Protein AF-A0A938MET4-F1 (afdb_monomer_lite)

Radius of gyration: 30.59 Å; chains: 1; bounding box: 64×36×133 Å

Sequence (398 aa):
MRSSPSGIALRMLLTLLAGLVPRPAQSAEPSSALPGYFLVADDDCGYDPEQPHLAVGNNYTFSEAMVNGDPAARTCAWDPKVVVMQYGGLSPTAAYKLEIVYVTERNSQRVQRLEASGQQVHGDLSLPAGEPKTFLFDLPKAGYADGKLELRFIHVGGANAVVSVVKVWSTDTAKLTTPVRGRGLAWPATDPVEADWARQDALRSKPTFEWKNPKQDLEESVLPCLDELLDRGGRMLADFAPLGGDQTALAKSAAELSEIRKHREGLLTQPPDAQAWLKLYVNAHWAVRRLAFLNPLLAHNGILFVRRHHSSYMHQCARRLGPSNPPGGDLCILSADGTVRSLTAGRLPPGVFGRPDLSFDGQRLVFGYALARQDAKPFSEKTALEDTGYCYNFQVWE

pLDDT: mean 80.27, std 19.65, range [28.45, 98.5]

Secondary structure (DSSP, 8-state):
--------------------PPPPPPPPPP----TT-EEEEEEETTSGGG-TTEEE-EEEE--TTTS-SSSGGGEEEEESSEEEEEEE---TTS-EEEEEEE-B-TT---EEEEEETTEEEEEEEEPPBSS-EEEEEEPPGGGSTTSEEEEEEEEEESS-EEESEEEEEESS-PPPB--S-SSS--S--SSHHHHHHHHHHHHHT-S----SSHHHHIIIIIHHHHHHHHHHHHHHHHHHTTTT--HHHHHHHHHHHHHHHHHHHHHHTS---HHHHHHHHHHHHHHHHHHHTT-TTTTTT-EEEEEEPPPSS-SHHHHHH-TTSPS-EEEEEE-TTS-EEESSTTTS-SEEEEEEEE-TTSS-EEEEEEEPPTT-PPP-TTTTTTSS-----EEEE-

Foldseek 3Di:
DDDDDDDDDDDDDDDDDPDPDPDDFDFFDDDDPDPLKDFQAKAQAQDCVRHVFWQDFHKDFDDCQFAPDDRSQGIKTWDQWKTKGKWFQADLPKWKKKKFKFEGGAPFQWWWFKDKQNHGFGDTDGTHTRYIDIGMTTDPSVSQNVRMIMIITGTDDTGTGITRMIIMMISDHHHIDHPPDGQDDLDPQPDPVSVVVSVVCSVVVALDLPDPPLVCSCVPGQVVLLVVLLVLLVVLLVVQVVVPFDPVQSVVLVVQSVVLVVLVVVCVVDDRDSVSSSVSSVSSVVSSVSSVCSRPVQPPQADWDKDFADFPDPDPCCRQQWLRGDFDMFTWGQHPVRDIDGPCVVPDATWDKADWDAPPVRPKIKTWTDHHDPDRDDDDPVCSPPPRPDRGDIDIGD

Structure (mmCIF, N/CA/C/O backbone):
data_AF-A0A938MET4-F1
#
_entry.id   AF-A0A938MET4-F1
#
loop_
_atom_site.group_PDB
_atom_site.id
_atom_site.type_symbol
_atom_site.label_atom_id
_atom_site.label_alt_id
_atom_site.label_comp_id
_atom_site.label_asym_id
_atom_site.label_entity_id
_atom_site.label_seq_id
_atom_site.pdbx_PDB_ins_code
_atom_site.Cartn_x
_atom_site.Cartn_y
_atom_site.Cartn_z
_atom_site.occupancy
_atom_site.B_iso_or_equiv
_atom_site.auth_seq_id
_atom_site.auth_comp_id
_atom_site.auth_asym_id
_atom_site.auth_atom_id
_atom_site.pdbx_PDB_model_num
ATOM 1 N N . MET A 1 1 ? 13.336 -0.407 96.105 1.00 36.12 1 MET A N 1
ATOM 2 C CA . MET A 1 1 ? 12.120 -1.213 95.855 1.00 36.12 1 MET A CA 1
ATOM 3 C C . MET A 1 1 ? 11.329 -0.542 94.743 1.00 36.12 1 MET A C 1
ATOM 5 O O . MET A 1 1 ? 10.981 0.600 94.974 1.00 36.12 1 MET A O 1
ATOM 9 N N . ARG A 1 2 ? 11.086 -1.261 93.623 1.00 34.19 2 ARG A N 1
ATOM 10 C CA . ARG A 1 2 ? 10.029 -1.092 92.580 1.00 34.19 2 ARG A CA 1
ATOM 11 C C . ARG A 1 2 ? 9.880 0.317 91.945 1.00 34.19 2 ARG A C 1
ATOM 13 O O . ARG A 1 2 ? 9.875 1.302 92.650 1.00 34.19 2 ARG A O 1
ATOM 20 N N . SER A 1 3 ? 9.692 0.553 90.649 1.00 33.78 3 SER A N 1
ATOM 21 C CA . SER A 1 3 ? 9.495 -0.236 89.425 1.00 33.78 3 SER A CA 1
ATOM 22 C C . SER A 1 3 ? 9.459 0.768 88.247 1.00 33.78 3 SER A C 1
ATOM 24 O O . SER A 1 3 ? 8.991 1.888 88.416 1.00 33.78 3 SER A O 1
ATOM 26 N N . SER A 1 4 ? 9.968 0.344 87.088 1.00 35.44 4 SER A N 1
ATOM 27 C CA . SER A 1 4 ? 10.029 0.998 85.755 1.00 35.44 4 SER A CA 1
ATOM 28 C C . SER A 1 4 ? 8.637 1.178 85.078 1.00 35.44 4 SER A C 1
ATOM 30 O O . SER A 1 4 ? 7.664 0.792 85.730 1.00 35.44 4 SER A O 1
ATOM 32 N N . PRO A 1 5 ? 8.474 1.570 83.776 1.00 56.44 5 PRO A N 1
ATOM 33 C CA . PRO A 1 5 ? 9.409 2.115 82.754 1.00 56.44 5 PRO A CA 1
ATOM 34 C C . PRO A 1 5 ? 8.790 3.205 81.807 1.00 56.44 5 PRO A C 1
ATOM 36 O O . PRO A 1 5 ? 7.675 3.670 82.020 1.00 56.44 5 PRO A O 1
ATOM 39 N N . SER A 1 6 ? 9.498 3.476 80.689 1.00 33.66 6 SER A N 1
ATOM 40 C CA . SER A 1 6 ? 9.094 4.008 79.356 1.00 33.66 6 SER A CA 1
ATOM 41 C C . SER A 1 6 ? 9.406 5.496 79.106 1.00 33.66 6 SER A C 1
ATOM 43 O O . SER A 1 6 ? 9.041 6.346 79.898 1.00 33.66 6 SER A O 1
ATOM 45 N N . GLY A 1 7 ? 10.121 5.939 78.063 1.00 33.72 7 GLY A N 1
ATOM 46 C CA . GLY A 1 7 ? 10.696 5.291 76.880 1.00 33.72 7 GLY A CA 1
ATOM 47 C C . GLY A 1 7 ? 10.270 6.033 75.609 1.00 33.72 7 GLY A C 1
ATOM 48 O O . GLY A 1 7 ? 9.284 5.625 75.018 1.00 33.72 7 GLY A O 1
ATOM 49 N N . ILE A 1 8 ? 10.991 7.081 75.177 1.00 34.91 8 ILE A N 1
ATOM 50 C CA . ILE A 1 8 ? 10.911 7.653 73.814 1.00 34.91 8 ILE A CA 1
ATOM 51 C C . ILE A 1 8 ? 12.309 8.155 73.416 1.00 34.91 8 ILE A C 1
ATOM 53 O O . ILE A 1 8 ? 12.843 9.078 74.027 1.00 34.91 8 ILE A O 1
ATOM 57 N N . ALA A 1 9 ? 12.906 7.528 72.399 1.00 33.00 9 ALA A N 1
ATOM 58 C CA . ALA A 1 9 ? 14.168 7.935 71.786 1.00 33.00 9 ALA A CA 1
ATOM 59 C C . ALA A 1 9 ? 13.891 8.756 70.516 1.00 33.00 9 ALA A C 1
ATOM 61 O O . ALA A 1 9 ? 13.149 8.326 69.633 1.00 33.00 9 ALA A O 1
ATOM 62 N N . LEU A 1 10 ? 14.507 9.934 70.432 1.00 28.92 10 LEU A N 1
ATOM 63 C CA . LEU A 1 10 ? 14.438 10.868 69.311 1.00 28.92 10 LEU A CA 1
ATOM 64 C C . LEU A 1 10 ? 15.329 10.361 68.159 1.00 28.92 10 LEU A C 1
ATOM 66 O O . LEU A 1 10 ? 16.549 10.305 68.301 1.00 28.92 10 LEU A O 1
ATOM 70 N N . ARG A 1 11 ? 14.739 9.971 67.021 1.00 32.09 11 ARG A N 1
ATOM 71 C CA . ARG A 1 11 ? 15.475 9.628 65.789 1.00 32.09 11 ARG A CA 1
ATOM 72 C C . ARG A 1 11 ? 15.592 10.860 64.888 1.00 32.09 11 ARG A C 1
ATOM 74 O O . ARG A 1 11 ? 14.584 11.368 64.408 1.00 32.09 11 ARG A O 1
ATOM 81 N N . MET A 1 12 ? 16.827 11.304 64.648 1.00 28.58 12 MET A N 1
ATOM 82 C CA . MET A 1 12 ? 17.178 12.250 63.585 1.00 28.58 12 MET A CA 1
ATOM 83 C C . MET A 1 12 ? 16.955 11.613 62.208 1.00 28.58 12 MET A C 1
ATOM 85 O O . MET A 1 12 ? 17.371 10.482 61.956 1.00 28.58 12 MET A O 1
ATOM 89 N N . LEU A 1 13 ? 16.307 12.366 61.322 1.00 28.73 13 LEU A N 1
ATOM 90 C CA . LEU A 1 13 ? 16.073 12.026 59.925 1.00 28.73 13 LEU A CA 1
ATOM 91 C C . LEU A 1 13 ? 17.338 12.377 59.119 1.00 28.73 13 LEU A C 1
ATOM 93 O O . LEU A 1 13 ? 17.640 13.553 58.933 1.00 28.73 13 LEU A O 1
ATOM 97 N N . LEU A 1 14 ? 18.093 11.370 58.668 1.00 28.45 14 LEU A N 1
ATOM 98 C CA . LEU A 1 14 ? 19.160 11.541 57.676 1.00 28.45 14 LEU A CA 1
ATOM 99 C C . LEU A 1 14 ? 18.571 11.275 56.287 1.00 28.45 14 LEU A C 1
ATOM 101 O O . LEU A 1 14 ? 18.230 10.143 55.948 1.00 28.45 14 LEU A O 1
ATOM 105 N N . THR A 1 15 ? 18.440 12.328 55.489 1.00 31.03 15 THR A N 1
ATOM 106 C CA . THR A 1 15 ? 18.025 12.262 54.087 1.00 31.03 15 THR A CA 1
ATOM 107 C C . THR A 1 15 ? 19.183 11.696 53.259 1.00 31.03 15 THR A C 1
ATOM 109 O O . THR A 1 15 ? 20.176 12.384 53.027 1.00 31.03 15 THR A O 1
ATOM 112 N N . LEU A 1 16 ? 19.090 10.434 52.827 1.00 29.23 16 LEU A N 1
ATOM 113 C CA . LEU A 1 16 ? 20.026 9.857 51.859 1.00 29.23 16 LEU A CA 1
ATOM 114 C C . LEU A 1 16 ? 19.697 10.390 50.455 1.00 29.23 16 LEU A C 1
ATOM 116 O O . LEU A 1 16 ? 18.714 9.979 49.840 1.00 29.23 16 LEU A O 1
ATOM 120 N N . LEU A 1 17 ? 20.543 11.284 49.940 1.00 29.98 17 LEU A N 1
ATOM 121 C CA . LEU A 1 17 ? 20.668 11.523 48.503 1.00 29.98 17 LEU A CA 1
ATOM 122 C C . LEU A 1 17 ? 21.252 10.258 47.858 1.00 29.98 17 LEU A C 1
ATOM 124 O O . LEU A 1 17 ? 22.444 9.982 47.981 1.00 29.98 17 LEU A O 1
ATOM 128 N N . ALA A 1 18 ? 20.414 9.485 47.171 1.00 32.12 18 ALA A N 1
ATOM 129 C CA . ALA A 1 18 ? 20.878 8.453 46.256 1.00 32.12 18 ALA A CA 1
ATOM 130 C C . ALA A 1 18 ? 21.473 9.140 45.017 1.00 32.12 18 ALA A C 1
ATOM 132 O O . ALA A 1 18 ? 20.747 9.627 44.152 1.00 32.12 18 ALA A O 1
ATOM 133 N N . GLY A 1 19 ? 22.802 9.225 44.958 1.00 29.17 19 GLY A N 1
ATOM 134 C CA . GLY A 1 19 ? 23.513 9.644 43.756 1.00 29.17 19 GLY A CA 1
ATOM 135 C C . GLY A 1 19 ? 23.252 8.658 42.616 1.00 29.17 19 GLY A C 1
ATOM 136 O O . GLY A 1 19 ? 23.428 7.451 42.787 1.00 29.17 19 GLY A O 1
ATOM 137 N N . LEU A 1 20 ? 22.838 9.173 41.453 1.00 31.72 20 LEU A N 1
ATOM 138 C CA . LEU A 1 20 ? 22.878 8.426 40.199 1.00 31.72 20 LEU A CA 1
ATOM 139 C C . LEU A 1 20 ? 24.333 8.035 39.929 1.00 31.72 20 LEU A C 1
ATOM 141 O O . LEU A 1 20 ? 25.163 8.882 39.605 1.00 31.72 20 LEU A O 1
ATOM 145 N N . VAL A 1 21 ? 24.638 6.747 40.049 1.00 32.28 21 VAL A N 1
ATOM 146 C CA . VAL A 1 21 ? 25.872 6.188 39.501 1.00 32.28 21 VAL A CA 1
ATOM 147 C C . VAL A 1 21 ? 25.680 6.104 37.982 1.00 32.28 21 VAL A C 1
ATOM 149 O O . VAL A 1 21 ? 24.758 5.410 37.543 1.00 32.28 21 VAL A O 1
ATOM 152 N N . PRO A 1 22 ? 26.489 6.794 37.156 1.00 29.69 22 PRO A N 1
ATOM 153 C CA . PRO A 1 22 ? 26.442 6.606 35.714 1.00 29.69 22 PRO A CA 1
ATOM 154 C C . PRO A 1 22 ? 26.809 5.154 35.395 1.00 29.69 22 PRO A C 1
ATOM 156 O O . PRO A 1 22 ? 27.867 4.652 35.776 1.00 29.69 22 PRO A O 1
ATOM 159 N N . ARG A 1 23 ? 25.885 4.457 34.732 1.00 28.69 23 ARG A N 1
ATOM 160 C CA . ARG A 1 23 ? 26.065 3.077 34.280 1.00 28.69 23 ARG A CA 1
ATOM 161 C C . ARG A 1 23 ? 27.119 3.082 33.160 1.00 28.69 23 ARG A C 1
ATOM 163 O O . ARG A 1 23 ? 26.994 3.906 32.254 1.00 28.69 23 ARG A O 1
ATOM 170 N N . PRO A 1 24 ? 28.153 2.224 33.206 1.00 28.67 24 PRO A N 1
ATOM 171 C CA . PRO A 1 24 ? 29.190 2.214 32.179 1.00 28.67 24 PRO A CA 1
ATOM 172 C C . PRO A 1 24 ? 28.580 1.911 30.806 1.00 28.67 24 PRO A C 1
ATOM 174 O O . PRO A 1 24 ? 27.682 1.074 30.695 1.00 28.67 24 PRO A O 1
ATOM 177 N N . ALA A 1 25 ? 29.059 2.616 29.778 1.00 37.44 25 ALA A N 1
ATOM 178 C CA . ALA A 1 25 ? 28.677 2.385 28.391 1.00 37.44 25 ALA A CA 1
ATOM 179 C C . ALA A 1 25 ? 28.982 0.928 28.014 1.00 37.44 25 ALA A C 1
ATOM 181 O O . ALA A 1 25 ? 30.105 0.453 28.189 1.00 37.44 25 ALA A O 1
ATOM 182 N N . GLN A 1 26 ? 27.961 0.213 27.549 1.00 34.97 26 GLN A N 1
ATOM 183 C CA . GLN A 1 26 ? 28.073 -1.176 27.127 1.00 34.97 26 GLN A CA 1
ATOM 184 C C . GLN A 1 26 ? 28.937 -1.238 25.855 1.00 34.97 26 GLN A C 1
ATOM 186 O O . GLN A 1 26 ? 28.705 -0.485 24.910 1.00 34.97 26 GLN A O 1
ATOM 191 N N . SER A 1 27 ? 29.976 -2.076 25.855 1.00 35.31 27 SER A N 1
ATOM 192 C CA . SER A 1 27 ? 30.899 -2.237 24.728 1.00 35.31 27 SER A CA 1
ATOM 193 C C . SER A 1 27 ? 30.252 -3.033 23.594 1.00 35.31 27 SER A C 1
ATOM 195 O O . SER A 1 27 ? 29.677 -4.092 23.836 1.00 35.31 27 SER A O 1
ATOM 197 N N . ALA A 1 28 ? 30.384 -2.540 22.362 1.00 41.00 28 ALA A N 1
ATOM 198 C CA . ALA A 1 28 ? 29.932 -3.222 21.155 1.00 41.00 28 ALA A CA 1
ATOM 199 C C . ALA A 1 28 ? 30.880 -4.370 20.770 1.00 41.00 28 ALA A C 1
ATOM 201 O O . ALA A 1 28 ? 32.071 -4.146 20.554 1.00 41.00 28 ALA A O 1
ATOM 202 N N . GLU A 1 29 ? 30.343 -5.585 20.664 1.00 39.12 29 GLU A N 1
ATOM 203 C CA . GLU A 1 29 ? 31.037 -6.760 20.117 1.00 39.12 29 GLU A CA 1
ATOM 204 C C . GLU A 1 29 ? 30.677 -6.954 18.625 1.00 39.12 29 GLU A C 1
ATOM 206 O O . GLU A 1 29 ? 29.552 -6.632 18.229 1.00 39.12 29 GLU A O 1
ATOM 211 N N . PRO A 1 30 ? 31.591 -7.467 17.777 1.00 36.47 30 PRO A N 1
ATOM 212 C CA . PRO A 1 30 ? 31.323 -7.704 16.360 1.00 36.47 30 PRO A CA 1
ATOM 213 C C . PRO A 1 30 ? 30.353 -8.877 16.122 1.00 36.47 30 PRO A C 1
ATOM 215 O O . PRO A 1 30 ? 30.390 -9.897 16.809 1.00 36.47 30 PRO A O 1
ATOM 218 N N . SER A 1 31 ? 29.500 -8.712 15.103 1.00 43.09 31 SER A N 1
ATOM 219 C CA . SER A 1 31 ? 28.410 -9.613 14.700 1.00 43.09 31 SER A CA 1
ATOM 220 C C . SER A 1 31 ? 28.929 -11.006 14.305 1.00 43.09 31 SER A C 1
ATOM 222 O O . SER A 1 31 ? 29.361 -11.248 13.180 1.00 43.09 31 SER A O 1
ATOM 224 N N . SER A 1 32 ? 28.905 -11.932 15.263 1.00 48.41 32 SER A N 1
ATOM 225 C CA . SER A 1 32 ? 28.829 -13.372 15.013 1.00 48.41 32 SER A CA 1
ATOM 226 C C . SER A 1 32 ? 27.424 -13.828 15.401 1.00 48.41 32 SER A C 1
ATOM 228 O O . SER A 1 32 ? 26.804 -13.218 16.274 1.00 48.41 32 SER A O 1
ATOM 230 N N . ALA A 1 33 ? 26.898 -14.846 14.710 1.00 58.09 33 ALA A N 1
ATOM 231 C CA . ALA A 1 33 ? 25.538 -15.352 14.898 1.00 58.09 33 ALA A CA 1
ATOM 232 C C . ALA A 1 33 ? 25.182 -15.432 16.388 1.00 58.09 33 ALA A C 1
ATOM 234 O O . ALA A 1 33 ? 25.814 -16.189 17.117 1.00 58.09 33 ALA A O 1
ATOM 235 N N . LEU A 1 34 ? 24.204 -14.634 16.828 1.00 77.81 34 LEU A N 1
ATOM 236 C CA . LEU A 1 34 ? 23.807 -14.518 18.230 1.00 77.81 34 LEU A CA 1
ATOM 237 C C . LEU A 1 34 ? 23.139 -15.829 18.674 1.00 77.81 34 LEU A C 1
ATOM 239 O O . LEU A 1 34 ? 21.975 -16.056 18.331 1.00 77.81 34 LEU A O 1
ATOM 243 N N . PRO A 1 35 ? 23.827 -16.724 19.411 1.00 83.62 35 PRO A N 1
ATOM 244 C CA . PRO A 1 35 ? 23.284 -18.047 19.679 1.00 83.62 35 PRO A CA 1
ATOM 245 C C . PRO A 1 35 ? 22.035 -17.932 20.553 1.00 83.62 35 PRO A C 1
ATOM 247 O O . PRO A 1 35 ? 22.053 -17.278 21.595 1.00 83.62 35 PRO A O 1
ATOM 250 N N . GLY A 1 36 ? 20.942 -18.560 20.118 1.00 89.31 36 GLY A N 1
ATOM 251 C CA . GLY A 1 36 ? 19.650 -18.489 20.807 1.00 89.31 36 GLY A CA 1
ATOM 252 C C . GLY A 1 36 ? 18.835 -17.222 20.527 1.00 89.31 36 GLY A C 1
ATOM 253 O O . GLY A 1 36 ? 17.812 -17.031 21.179 1.00 89.31 36 GLY A O 1
ATOM 254 N N . TYR A 1 37 ? 19.256 -16.383 19.575 1.00 92.88 37 TYR A N 1
ATOM 255 C CA . TYR A 1 37 ? 18.485 -15.236 19.102 1.00 92.88 37 TYR A CA 1
ATOM 256 C C . TYR A 1 37 ? 18.105 -15.389 17.625 1.00 92.88 37 TYR A C 1
ATOM 258 O O . TYR A 1 37 ? 18.884 -15.868 16.803 1.00 92.88 37 TYR A O 1
ATOM 266 N N . PHE A 1 38 ? 16.908 -14.924 17.284 1.00 90.62 38 PHE A N 1
ATOM 267 C CA . PHE A 1 38 ? 16.341 -14.918 15.943 1.00 90.62 38 PHE A CA 1
ATOM 268 C C . PHE A 1 38 ? 16.120 -13.480 15.486 1.00 90.62 38 PHE A C 1
ATOM 270 O O . PHE A 1 38 ? 15.706 -12.631 16.275 1.00 90.62 38 PHE A O 1
ATOM 277 N N . LEU A 1 39 ? 16.384 -13.198 14.210 1.00 91.38 39 LEU A N 1
ATOM 278 C CA . LEU A 1 39 ? 16.109 -11.888 13.626 1.00 91.38 39 LEU A CA 1
ATOM 279 C C . LEU A 1 39 ? 14.593 -11.702 13.504 1.00 91.38 39 LEU A C 1
ATOM 281 O O . LEU A 1 39 ? 13.937 -12.409 12.730 1.00 91.38 39 LEU A O 1
ATOM 285 N N . VAL A 1 40 ? 14.034 -10.747 14.244 1.00 91.88 40 VAL A N 1
ATOM 286 C CA . VAL A 1 40 ? 12.584 -10.504 14.322 1.00 91.88 40 VAL A CA 1
ATOM 287 C C . VAL A 1 40 ? 12.134 -9.201 13.659 1.00 91.88 40 VAL A C 1
ATOM 289 O O . VAL A 1 40 ? 10.963 -9.107 13.298 1.00 91.88 40 VAL A O 1
ATOM 292 N N . ALA A 1 41 ? 13.048 -8.255 13.419 1.00 90.69 41 ALA A N 1
ATOM 293 C CA . ALA A 1 41 ? 12.848 -7.080 12.564 1.00 90.69 41 ALA A CA 1
ATOM 294 C C . ALA A 1 41 ? 14.172 -6.660 11.905 1.00 90.69 41 ALA A C 1
ATOM 296 O O . ALA A 1 41 ? 15.234 -6.866 12.496 1.00 90.69 41 ALA A O 1
ATOM 297 N N . ASP A 1 42 ? 14.094 -6.101 10.700 1.00 91.12 42 ASP A N 1
ATOM 298 C CA . ASP A 1 42 ? 15.231 -5.622 9.910 1.00 91.12 42 ASP A CA 1
ATOM 299 C C . ASP A 1 42 ? 14.794 -4.366 9.148 1.00 91.12 42 ASP A C 1
ATOM 301 O O . ASP A 1 42 ? 13.817 -4.423 8.397 1.00 91.12 42 ASP A O 1
ATOM 305 N N . ASP A 1 43 ? 15.472 -3.249 9.397 1.00 89.81 43 ASP A N 1
ATOM 306 C CA . ASP A 1 43 ? 15.217 -1.954 8.774 1.00 89.81 43 ASP A CA 1
ATOM 307 C C . ASP A 1 43 ? 16.504 -1.434 8.113 1.00 89.81 43 ASP A C 1
ATOM 309 O O . ASP A 1 43 ? 17.418 -0.972 8.808 1.00 89.81 43 ASP A O 1
ATOM 313 N N . ASP A 1 44 ? 16.560 -1.474 6.778 1.00 89.50 44 ASP A N 1
ATOM 314 C CA . ASP A 1 44 ? 17.572 -0.797 5.955 1.00 89.50 44 ASP A CA 1
ATOM 315 C C . ASP A 1 44 ? 17.133 0.658 5.733 1.00 89.50 44 ASP A C 1
ATOM 317 O O . ASP A 1 44 ? 16.232 0.985 4.951 1.00 89.50 44 ASP A O 1
ATOM 321 N N . CYS A 1 45 ? 17.716 1.550 6.526 1.00 87.69 45 CYS A N 1
ATOM 322 C CA . CYS A 1 45 ? 17.251 2.918 6.651 1.00 87.69 45 CYS A CA 1
ATOM 323 C C . CYS A 1 45 ? 17.733 3.769 5.471 1.00 87.69 45 CYS A C 1
ATOM 325 O O . CYS A 1 45 ? 18.907 3.775 5.115 1.00 87.69 45 CYS A O 1
ATOM 327 N N . GLY A 1 46 ? 16.837 4.584 4.917 1.00 80.00 46 GLY A N 1
ATOM 328 C CA . GLY A 1 46 ? 17.070 5.403 3.726 1.00 80.00 46 GLY A CA 1
ATOM 329 C C . GLY A 1 46 ? 16.342 4.902 2.475 1.00 80.00 46 GLY A C 1
ATOM 330 O O . GLY A 1 46 ? 16.416 5.565 1.438 1.00 80.00 46 GLY A O 1
ATOM 331 N N . TYR A 1 47 ? 15.597 3.794 2.572 1.00 74.44 47 TYR A N 1
ATOM 332 C CA . TYR A 1 47 ? 14.753 3.267 1.500 1.00 74.44 47 TYR A CA 1
ATOM 333 C C . TYR A 1 47 ? 13.387 2.801 2.033 1.00 74.44 47 TYR A C 1
ATOM 335 O O . TYR A 1 47 ? 13.291 1.760 2.667 1.00 74.44 47 TYR A O 1
ATOM 343 N N . ASP A 1 48 ? 12.314 3.559 1.758 1.00 66.62 48 ASP A N 1
ATOM 344 C CA . ASP A 1 48 ? 10.978 3.363 2.368 1.00 66.62 48 ASP A CA 1
ATOM 345 C C . ASP A 1 48 ? 10.441 1.917 2.386 1.00 66.62 48 ASP A C 1
ATOM 347 O O . ASP A 1 48 ? 9.888 1.521 3.412 1.00 66.62 48 ASP A O 1
ATOM 351 N N . PRO A 1 49 ? 10.589 1.102 1.322 1.00 70.81 49 PRO A N 1
ATOM 352 C CA . PRO A 1 49 ? 10.125 -0.287 1.341 1.00 70.81 49 PRO A CA 1
ATOM 353 C C . PRO A 1 49 ? 10.863 -1.203 2.327 1.00 70.81 49 PRO A C 1
ATOM 355 O O . PRO A 1 49 ? 10.324 -2.249 2.678 1.00 70.81 49 PRO A O 1
ATOM 358 N N . GLU A 1 50 ? 12.068 -0.829 2.761 1.00 75.31 50 GLU A N 1
ATOM 359 C CA . GLU A 1 50 ? 12.944 -1.643 3.613 1.00 75.31 50 GLU A CA 1
ATOM 360 C C . GLU A 1 50 ? 13.143 -1.044 5.016 1.00 75.31 50 GLU A C 1
ATOM 362 O O . GLU A 1 50 ? 13.927 -1.572 5.790 1.00 75.31 50 GLU A O 1
ATOM 367 N N . GLN A 1 51 ? 12.382 -0.008 5.389 1.00 80.81 51 GLN A N 1
ATOM 368 C CA . GLN A 1 51 ? 12.382 0.599 6.735 1.00 80.81 51 GLN A CA 1
ATOM 369 C C . GLN A 1 51 ? 10.965 0.743 7.329 1.00 80.81 51 GLN A C 1
ATOM 371 O O . GLN A 1 51 ? 10.554 1.837 7.738 1.00 80.81 51 GLN A O 1
ATOM 376 N N . PRO A 1 52 ? 10.160 -0.333 7.356 1.00 81.06 52 PRO A N 1
ATOM 377 C CA . PRO A 1 52 ? 8.749 -0.253 7.729 1.00 81.06 52 PRO A CA 1
ATOM 378 C C . PRO A 1 52 ? 8.509 0.364 9.118 1.00 81.06 52 PRO A C 1
ATOM 380 O O . PRO A 1 52 ? 7.430 0.906 9.356 1.00 81.06 52 PRO A O 1
ATOM 383 N N . HIS A 1 53 ? 9.493 0.326 10.023 1.00 89.62 53 HIS A N 1
ATOM 384 C CA . HIS A 1 53 ? 9.364 0.829 11.391 1.00 89.62 53 HIS A CA 1
ATOM 385 C C . HIS A 1 53 ? 9.737 2.311 11.561 1.00 89.62 53 HIS A C 1
ATOM 387 O O . HIS A 1 53 ? 9.645 2.823 12.679 1.00 89.62 53 HIS A O 1
ATOM 393 N N . LEU A 1 54 ? 10.127 3.032 10.500 1.00 88.06 54 LEU A N 1
ATOM 394 C CA . LEU A 1 54 ? 10.477 4.455 10.588 1.00 88.06 54 LEU A CA 1
ATOM 395 C C . LEU A 1 54 ? 9.243 5.341 10.843 1.00 88.06 54 LEU A C 1
ATOM 397 O O . LEU A 1 54 ? 8.422 5.582 9.959 1.00 88.06 54 LEU A O 1
ATOM 401 N N . ALA A 1 55 ? 9.159 5.925 12.039 1.00 81.25 55 ALA A N 1
ATOM 402 C CA . ALA A 1 55 ? 8.119 6.885 12.407 1.00 81.25 55 ALA A CA 1
ATOM 403 C C . ALA A 1 55 ? 8.539 8.330 12.082 1.00 81.25 55 ALA A C 1
ATOM 405 O O . ALA A 1 55 ? 7.842 9.045 11.359 1.00 81.25 55 ALA A O 1
ATOM 406 N N . VAL A 1 56 ? 9.721 8.765 12.535 1.00 82.25 56 VAL A N 1
ATOM 407 C CA . VAL A 1 56 ? 10.250 10.129 12.321 1.00 82.25 56 VAL A CA 1
ATOM 408 C C . VAL A 1 56 ? 11.625 10.049 11.674 1.00 82.25 56 VAL A C 1
ATOM 410 O O . VAL A 1 56 ? 12.496 9.349 12.177 1.00 82.25 56 VAL A O 1
ATOM 413 N N . GLY A 1 57 ? 11.813 10.772 10.572 1.00 85.00 57 GLY A N 1
ATOM 414 C CA . GLY A 1 57 ? 13.045 10.770 9.786 1.00 85.00 57 GLY A CA 1
ATOM 415 C C . GLY A 1 57 ? 12.795 10.960 8.290 1.00 85.00 57 GLY A C 1
ATOM 416 O O . GLY A 1 57 ? 11.669 10.827 7.805 1.00 85.00 57 GLY A O 1
ATOM 417 N N . ASN A 1 58 ? 13.851 11.289 7.563 1.00 84.25 58 ASN A N 1
ATOM 418 C CA . ASN A 1 58 ? 13.875 11.443 6.115 1.00 84.25 58 ASN A CA 1
ATOM 419 C C . ASN A 1 58 ? 14.962 10.546 5.532 1.00 84.25 58 ASN A C 1
ATOM 421 O O . ASN A 1 58 ? 15.942 10.240 6.208 1.00 84.25 58 ASN A O 1
ATOM 425 N N . ASN A 1 59 ? 14.816 10.190 4.262 1.00 88.50 59 ASN A N 1
ATOM 426 C CA . ASN A 1 59 ? 15.794 9.361 3.569 1.00 88.50 59 ASN A CA 1
ATOM 427 C C . ASN A 1 59 ? 16.951 10.206 3.060 1.00 88.50 59 ASN A C 1
ATOM 429 O O . ASN A 1 59 ? 16.761 11.324 2.568 1.00 88.50 59 ASN A O 1
ATOM 433 N N . TYR A 1 60 ? 18.153 9.659 3.160 1.00 90.50 60 TYR A N 1
ATOM 434 C CA . TYR A 1 60 ? 19.337 10.243 2.565 1.00 90.50 60 TYR A CA 1
ATOM 435 C C . TYR A 1 60 ? 20.304 9.156 2.109 1.00 90.50 60 TYR A C 1
ATOM 437 O O . TYR A 1 60 ? 20.340 8.054 2.652 1.00 90.50 60 TYR A O 1
ATOM 445 N N . THR A 1 61 ? 21.104 9.492 1.104 1.00 93.06 61 THR A N 1
ATOM 446 C CA . THR A 1 61 ? 22.200 8.651 0.631 1.00 93.06 61 THR A CA 1
ATOM 447 C C . THR A 1 61 ? 23.461 9.497 0.609 1.00 93.06 61 THR A C 1
ATOM 449 O O . THR A 1 61 ? 23.550 10.475 -0.137 1.00 93.06 61 THR A O 1
ATOM 452 N N . PHE A 1 62 ? 24.450 9.131 1.421 1.00 91.12 62 PHE A N 1
ATOM 453 C CA . PHE A 1 62 ? 25.762 9.768 1.385 1.00 91.12 62 PHE A CA 1
ATOM 454 C C . PHE A 1 62 ? 26.418 9.554 0.019 1.00 91.12 62 PHE A C 1
ATOM 456 O O . PHE A 1 62 ? 26.278 8.494 -0.589 1.00 91.12 62 PHE A O 1
ATOM 463 N N . SER A 1 63 ? 27.169 10.539 -0.477 1.00 94.06 63 SER A N 1
ATOM 464 C CA . SER A 1 63 ? 27.977 10.345 -1.686 1.00 94.06 63 SER A CA 1
ATOM 465 C C . SER A 1 63 ? 29.183 9.441 -1.401 1.00 94.06 63 SER A C 1
ATOM 467 O O . SER A 1 63 ? 29.618 9.308 -0.258 1.00 94.06 63 SER A O 1
ATOM 469 N N . GLU A 1 64 ? 29.773 8.860 -2.443 1.00 91.69 64 GLU A N 1
ATOM 470 C CA . GLU A 1 64 ? 30.979 8.016 -2.328 1.00 91.69 64 GLU A CA 1
ATOM 471 C C . GLU A 1 64 ? 32.184 8.783 -1.758 1.00 91.69 64 GLU A C 1
ATOM 473 O O . GLU A 1 64 ? 33.060 8.218 -1.105 1.00 91.69 64 GLU A O 1
ATOM 478 N N . ALA A 1 65 ? 32.212 10.106 -1.945 1.00 93.19 65 ALA A N 1
ATOM 479 C CA . ALA A 1 65 ? 33.218 10.962 -1.328 1.00 93.19 65 ALA A CA 1
ATOM 480 C C . ALA A 1 65 ? 33.043 11.055 0.202 1.00 93.19 65 ALA A C 1
ATOM 482 O O . ALA A 1 65 ? 34.028 11.198 0.930 1.00 93.19 65 ALA A O 1
ATOM 483 N N . MET A 1 66 ? 31.802 10.963 0.692 1.00 93.19 66 MET A N 1
ATOM 484 C CA . MET A 1 66 ? 31.451 11.117 2.106 1.00 93.19 66 MET A CA 1
ATOM 485 C C . MET A 1 66 ? 31.562 9.817 2.902 1.00 93.19 66 MET A C 1
ATOM 487 O O . MET A 1 66 ? 31.961 9.879 4.062 1.00 93.19 66 MET A O 1
ATOM 491 N N . VAL A 1 67 ? 31.206 8.672 2.313 1.00 94.25 67 VAL A N 1
ATOM 492 C CA . VAL A 1 67 ? 31.176 7.361 2.981 1.00 94.25 67 VAL A CA 1
ATOM 493 C C . VAL A 1 67 ? 31.650 6.268 2.018 1.00 94.25 67 VAL A C 1
ATOM 495 O O . VAL A 1 67 ? 31.252 6.251 0.856 1.00 94.25 67 VAL A O 1
ATOM 498 N N . ASN A 1 68 ? 32.507 5.367 2.505 1.00 88.38 68 ASN A N 1
ATOM 499 C CA . ASN A 1 68 ? 32.966 4.171 1.799 1.00 88.38 68 ASN A CA 1
ATOM 500 C C . ASN A 1 68 ? 31.840 3.132 1.681 1.00 88.38 68 ASN A C 1
ATOM 502 O O . ASN A 1 68 ? 31.100 2.915 2.636 1.00 88.38 68 ASN A O 1
ATOM 506 N N . GLY A 1 69 ? 31.792 2.421 0.555 1.00 85.56 69 GLY A N 1
ATOM 507 C CA . GLY A 1 69 ? 30.885 1.292 0.343 1.00 85.56 69 GLY A CA 1
ATOM 508 C C . GLY A 1 69 ? 30.000 1.452 -0.890 1.00 85.56 69 GLY A C 1
ATOM 509 O O . GLY A 1 69 ? 30.030 2.473 -1.583 1.00 85.56 69 GLY A O 1
ATOM 510 N N . ASP A 1 70 ? 29.225 0.412 -1.176 1.00 79.94 70 ASP A N 1
ATOM 511 C CA . ASP A 1 70 ? 28.210 0.430 -2.227 1.00 79.94 70 ASP A CA 1
ATOM 512 C C . ASP A 1 70 ? 27.041 1.375 -1.854 1.00 79.94 70 ASP A C 1
ATOM 514 O O . ASP A 1 70 ? 27.056 2.003 -0.792 1.00 79.94 70 ASP A O 1
ATOM 518 N N . PRO A 1 71 ? 26.050 1.598 -2.736 1.00 76.38 71 PRO A N 1
ATOM 519 C CA . PRO A 1 71 ? 24.925 2.472 -2.408 1.00 76.38 71 PRO A CA 1
ATOM 520 C C . PRO A 1 71 ? 24.157 2.071 -1.138 1.00 76.38 71 PRO A C 1
ATOM 522 O O . PRO A 1 71 ? 23.734 2.969 -0.415 1.00 76.38 71 PRO A O 1
ATOM 525 N N . ALA A 1 72 ? 24.026 0.772 -0.843 1.00 75.69 72 ALA A N 1
ATOM 526 C CA . ALA A 1 72 ? 23.314 0.272 0.338 1.00 75.69 72 ALA A CA 1
ATOM 527 C C . ALA A 1 72 ? 24.068 0.586 1.642 1.00 75.69 72 ALA A C 1
ATOM 529 O O . ALA A 1 72 ? 23.486 1.000 2.633 1.00 75.69 72 ALA A O 1
ATOM 530 N N . ALA A 1 73 ? 25.400 0.530 1.633 1.00 79.50 73 ALA A N 1
ATOM 531 C CA . ALA A 1 73 ? 26.211 0.951 2.777 1.00 79.50 73 ALA A CA 1
ATOM 532 C C . ALA A 1 73 ? 26.161 2.471 3.063 1.00 79.50 73 ALA A C 1
ATOM 534 O O . ALA A 1 73 ? 26.731 2.937 4.055 1.00 79.50 73 ALA A O 1
ATOM 535 N N . ARG A 1 74 ? 25.531 3.262 2.183 1.00 90.56 74 ARG A N 1
ATOM 536 C CA . ARG A 1 74 ? 25.498 4.732 2.231 1.00 90.56 74 ARG A CA 1
ATOM 537 C C . ARG A 1 74 ? 24.108 5.309 2.474 1.00 90.56 74 ARG A C 1
ATOM 539 O O . ARG A 1 74 ? 23.988 6.535 2.550 1.00 90.56 74 ARG A O 1
ATOM 546 N N . THR A 1 75 ? 23.076 4.480 2.574 1.00 91.62 75 THR A N 1
ATOM 547 C CA . THR A 1 75 ? 21.720 4.910 2.922 1.00 91.62 75 THR A CA 1
ATOM 548 C C . THR A 1 75 ? 21.591 5.140 4.427 1.00 91.62 75 THR A C 1
ATOM 550 O O . THR A 1 75 ? 22.279 4.525 5.250 1.00 91.62 75 THR A O 1
ATOM 553 N N . CYS A 1 76 ? 20.777 6.129 4.796 1.00 94.81 76 CYS A N 1
ATOM 554 C CA . CYS A 1 76 ? 20.384 6.353 6.179 1.00 94.81 76 CYS A CA 1
ATOM 555 C C . CYS A 1 76 ? 19.026 7.051 6.294 1.00 94.81 76 CYS A C 1
ATOM 557 O O . CYS A 1 76 ? 18.585 7.781 5.397 1.00 94.81 76 CYS A O 1
ATOM 559 N N . ALA A 1 77 ? 18.401 6.876 7.457 1.00 94.88 77 ALA A N 1
ATOM 560 C CA . ALA A 1 77 ? 17.351 7.755 7.947 1.00 94.88 77 ALA A CA 1
ATOM 561 C C . ALA A 1 77 ? 17.982 8.881 8.776 1.00 94.88 77 ALA A C 1
ATOM 563 O O . ALA A 1 77 ? 18.897 8.636 9.568 1.00 94.88 77 ALA A O 1
ATOM 564 N N . TRP A 1 78 ? 17.486 10.111 8.621 1.00 96.25 78 TRP A N 1
ATOM 565 C CA . TRP A 1 78 ? 17.992 11.277 9.346 1.00 96.25 78 TRP A CA 1
ATOM 566 C C . TRP A 1 78 ? 16.897 12.249 9.791 1.00 96.25 78 TRP A C 1
ATOM 568 O O . TRP A 1 78 ? 15.860 12.388 9.141 1.00 96.25 78 TRP A O 1
ATOM 578 N N . ASP A 1 79 ? 17.150 12.982 10.873 1.00 95.00 79 ASP A N 1
ATOM 579 C CA . ASP A 1 79 ? 16.287 14.071 11.345 1.00 95.00 79 ASP A CA 1
ATOM 580 C C . ASP A 1 79 ? 17.109 15.132 12.098 1.00 95.00 79 ASP A C 1
ATOM 582 O O . ASP A 1 79 ? 18.036 14.763 12.827 1.00 95.00 79 ASP A O 1
ATOM 586 N N . PRO A 1 80 ? 16.798 16.443 11.980 1.00 84.94 80 PRO A N 1
ATOM 587 C CA . PRO A 1 80 ? 17.527 17.496 12.688 1.00 84.94 80 PRO A CA 1
ATOM 588 C C . PRO A 1 80 ? 17.654 17.299 14.203 1.00 84.94 80 PRO A C 1
ATOM 590 O O . PRO A 1 80 ? 18.597 17.822 14.788 1.00 84.94 80 PRO A O 1
ATOM 593 N N . LYS A 1 81 ? 16.712 16.596 14.841 1.00 84.50 81 LYS A N 1
ATOM 594 C CA . LYS A 1 81 ? 16.667 16.413 16.296 1.00 84.50 81 LYS A CA 1
ATOM 595 C C . LYS A 1 81 ? 16.624 14.948 16.700 1.00 84.50 81 LYS A C 1
ATOM 597 O O . LYS A 1 81 ? 17.310 14.563 17.646 1.00 84.50 81 LYS A O 1
ATOM 602 N N . VAL A 1 82 ? 15.779 14.149 16.054 1.00 89.31 82 VAL A N 1
ATOM 603 C CA . VAL A 1 82 ? 15.540 12.770 16.478 1.00 89.31 82 VAL A CA 1
ATOM 604 C C . VAL A 1 82 ? 15.004 11.900 15.350 1.00 89.31 82 VAL A C 1
ATOM 606 O O . VAL A 1 82 ? 13.966 12.201 14.768 1.00 89.31 82 VAL A O 1
ATOM 609 N N . VAL A 1 83 ? 15.675 10.780 15.090 1.00 94.44 83 VAL A N 1
ATOM 610 C CA . VAL A 1 83 ? 15.101 9.698 14.278 1.00 94.44 83 VAL A CA 1
ATOM 611 C C . VAL A 1 83 ? 14.350 8.757 15.215 1.00 94.44 83 VAL A C 1
ATOM 613 O O . VAL A 1 83 ? 14.866 8.403 16.279 1.00 94.44 83 VAL A O 1
ATOM 616 N N . VAL A 1 84 ? 13.123 8.382 14.854 1.00 93.44 84 VAL A N 1
ATOM 617 C CA . VAL A 1 84 ? 12.264 7.523 15.680 1.00 93.44 84 VAL A CA 1
ATOM 618 C C . VAL A 1 84 ? 11.867 6.280 14.902 1.00 93.44 84 VAL A C 1
ATOM 620 O O . VAL A 1 84 ? 11.274 6.402 13.832 1.00 93.44 84 VAL A O 1
ATOM 623 N N . MET A 1 85 ? 12.130 5.110 15.484 1.00 93.62 85 MET A N 1
ATOM 624 C CA . MET A 1 85 ? 11.653 3.814 14.997 1.00 93.62 85 MET A CA 1
ATOM 625 C C . MET A 1 85 ? 10.650 3.227 15.990 1.00 93.62 85 MET A C 1
ATOM 627 O O . MET A 1 85 ? 10.852 3.336 17.201 1.00 93.62 85 MET A O 1
ATOM 631 N N . GLN A 1 86 ? 9.593 2.585 15.507 1.00 90.62 86 GLN A N 1
ATOM 632 C CA . GLN A 1 86 ? 8.548 2.014 16.351 1.00 90.62 86 GLN A CA 1
ATOM 633 C C . GLN A 1 86 ? 8.297 0.544 16.014 1.00 90.62 86 GLN A C 1
ATOM 635 O O . GLN A 1 86 ? 8.062 0.200 14.860 1.00 90.62 86 GLN A O 1
ATOM 640 N N . TYR A 1 87 ? 8.269 -0.307 17.044 1.00 91.44 87 TYR A N 1
ATOM 641 C CA . TYR A 1 87 ? 8.054 -1.757 16.950 1.00 91.44 87 TYR A CA 1
ATOM 642 C C . TYR A 1 87 ? 6.966 -2.218 17.921 1.00 91.44 87 TYR A C 1
ATOM 644 O O . TYR A 1 87 ? 6.840 -1.703 19.032 1.00 91.44 87 TYR A O 1
ATOM 652 N N . GLY A 1 88 ? 6.139 -3.163 17.495 1.00 87.25 88 GLY A N 1
ATOM 653 C CA . GLY A 1 88 ? 4.972 -3.664 18.209 1.00 87.25 88 GLY A CA 1
ATOM 654 C C . GLY A 1 88 ? 4.932 -5.183 18.190 1.00 87.25 88 GLY A C 1
ATOM 655 O O . GLY A 1 88 ? 5.576 -5.826 17.361 1.00 87.25 88 GLY A O 1
ATOM 656 N N . GLY A 1 89 ? 4.167 -5.769 19.107 1.00 86.62 89 GLY A N 1
ATOM 657 C CA . GLY A 1 89 ? 4.103 -7.224 19.252 1.00 86.62 89 GLY A CA 1
ATOM 658 C C . GLY A 1 89 ? 5.315 -7.804 19.980 1.00 86.62 89 GLY A C 1
ATOM 659 O O . GLY A 1 89 ? 5.616 -8.983 19.820 1.00 86.62 89 GLY A O 1
ATOM 660 N N . LEU A 1 90 ? 6.017 -6.995 20.781 1.00 92.19 90 LEU A N 1
ATOM 661 C CA . LEU A 1 90 ? 7.115 -7.498 21.597 1.00 92.19 90 LEU A CA 1
ATOM 662 C C . LEU A 1 90 ? 6.557 -8.363 22.731 1.00 92.19 90 LEU A C 1
ATOM 664 O O . LEU A 1 90 ? 5.680 -7.953 23.486 1.00 92.19 90 LEU A O 1
ATOM 668 N N . SER A 1 91 ? 7.100 -9.564 22.878 1.00 92.06 91 SER A N 1
ATOM 669 C CA . SER A 1 91 ? 6.871 -10.423 24.036 1.00 92.06 91 SER A CA 1
ATOM 670 C C . SER A 1 91 ? 7.599 -9.874 25.277 1.00 92.06 91 SER A C 1
ATOM 672 O O . SER A 1 91 ? 8.831 -9.791 25.250 1.00 92.06 91 SER A O 1
ATOM 674 N N . PRO A 1 92 ? 6.903 -9.561 26.391 1.00 90.44 92 PRO A N 1
ATOM 675 C CA . PRO A 1 92 ? 7.538 -9.085 27.628 1.00 90.44 92 PRO A CA 1
ATOM 676 C C . PRO A 1 92 ? 8.436 -10.129 28.311 1.00 90.44 92 PRO A C 1
ATOM 678 O O . PRO A 1 92 ? 9.239 -9.798 29.187 1.00 90.44 92 PRO A O 1
ATOM 681 N N . THR A 1 93 ? 8.288 -11.407 27.947 1.00 92.88 93 THR A N 1
ATOM 682 C CA . THR A 1 93 ? 9.067 -12.514 28.517 1.00 92.88 93 THR A CA 1
ATOM 683 C C . THR A 1 93 ? 10.338 -12.822 27.730 1.00 92.88 93 THR A C 1
ATOM 685 O O . THR A 1 93 ? 11.234 -13.468 28.273 1.00 92.88 93 THR A O 1
ATOM 688 N N . ALA A 1 94 ? 10.434 -12.366 26.480 1.00 94.94 94 ALA A N 1
ATOM 689 C CA . ALA A 1 94 ? 11.612 -12.552 25.642 1.00 94.94 94 ALA A CA 1
ATOM 690 C C . ALA A 1 94 ? 12.740 -11.570 26.007 1.00 94.94 94 ALA A C 1
ATOM 692 O O . ALA A 1 94 ? 12.523 -10.563 26.686 1.00 94.94 94 ALA A O 1
ATOM 693 N N . ALA A 1 95 ? 13.959 -11.877 25.565 1.00 96.69 95 ALA A N 1
ATOM 694 C CA . ALA A 1 95 ? 15.084 -10.949 25.597 1.00 96.69 95 ALA A CA 1
ATOM 695 C C . ALA A 1 95 ? 15.376 -10.459 24.180 1.00 96.69 95 ALA A C 1
ATOM 697 O O . ALA A 1 95 ? 15.308 -11.249 23.240 1.00 96.69 95 ALA A O 1
ATOM 698 N N . TYR A 1 96 ? 15.732 -9.179 24.047 1.00 97.38 96 TYR A N 1
ATOM 699 C CA . TYR A 1 96 ? 16.003 -8.554 22.755 1.00 97.38 96 TYR A CA 1
ATOM 700 C C . TYR A 1 96 ? 17.384 -7.908 22.709 1.00 97.38 96 TYR A C 1
ATOM 702 O O . TYR A 1 96 ? 17.852 -7.343 23.702 1.00 97.38 96 TYR A O 1
ATOM 710 N N . LYS A 1 97 ? 17.996 -7.947 21.526 1.00 97.44 97 LYS A N 1
ATOM 711 C CA . LYS A 1 97 ? 19.232 -7.239 21.186 1.00 97.44 97 LYS A CA 1
ATOM 712 C C . LYS A 1 97 ? 19.008 -6.364 19.957 1.00 97.44 97 LYS A C 1
ATOM 714 O O . LYS A 1 97 ? 18.259 -6.739 19.058 1.00 97.44 97 LYS A O 1
ATOM 719 N N . LEU A 1 98 ? 19.670 -5.214 19.929 1.00 97.44 98 LEU A N 1
ATOM 720 C CA . LEU A 1 98 ? 19.709 -4.314 18.784 1.00 97.44 98 LEU A CA 1
ATOM 721 C C . LEU A 1 98 ? 21.067 -4.429 18.108 1.00 97.44 98 LEU A C 1
ATOM 723 O O . LEU A 1 98 ? 22.087 -4.167 18.742 1.00 97.44 98 LEU A O 1
ATOM 727 N N . GLU A 1 99 ? 21.074 -4.784 16.833 1.00 95.25 99 GLU A N 1
ATOM 728 C CA . GLU A 1 99 ? 22.237 -4.650 15.963 1.00 95.25 99 GLU A CA 1
ATOM 729 C C . GLU A 1 99 ? 22.024 -3.412 15.088 1.00 95.25 99 GLU A C 1
ATOM 731 O O . GLU A 1 99 ? 21.069 -3.334 14.320 1.00 95.25 99 GLU A O 1
ATOM 736 N N . ILE A 1 100 ? 22.879 -2.408 15.257 1.00 97.12 100 ILE A N 1
ATOM 737 C CA . ILE A 1 100 ? 22.708 -1.080 14.667 1.00 97.12 100 ILE A CA 1
ATOM 738 C C . ILE A 1 100 ? 23.930 -0.743 13.835 1.00 97.12 100 ILE A C 1
ATOM 740 O O . ILE A 1 100 ? 25.054 -0.840 14.327 1.00 97.12 100 ILE A O 1
ATOM 744 N N . VAL A 1 101 ? 23.719 -0.291 12.602 1.00 96.06 101 VAL A N 1
ATOM 745 C CA . VAL A 1 101 ? 24.795 0.268 11.781 1.00 96.06 101 VAL A CA 1
ATOM 746 C C . VAL A 1 101 ? 24.709 1.785 11.811 1.00 96.06 101 VAL A C 1
ATOM 748 O O . VAL A 1 101 ? 23.686 2.378 11.456 1.00 96.06 101 VAL A O 1
ATOM 751 N N . TYR A 1 102 ? 25.814 2.410 12.209 1.00 96.75 102 TYR A N 1
ATOM 752 C CA . TYR A 1 102 ? 25.998 3.851 12.120 1.00 96.75 102 TYR A CA 1
ATOM 753 C C . TYR A 1 102 ? 27.081 4.192 11.110 1.00 96.75 102 TYR A C 1
ATOM 755 O O . TYR A 1 102 ? 28.100 3.505 11.019 1.00 96.75 102 TYR A O 1
ATOM 763 N N . VAL A 1 103 ? 26.880 5.308 10.412 1.00 95.50 103 VAL A N 1
ATOM 764 C CA . VAL A 1 103 ? 27.901 5.994 9.628 1.00 95.50 103 VAL A CA 1
ATOM 765 C C . VAL A 1 103 ? 27.561 7.477 9.517 1.00 95.50 103 VAL A C 1
ATOM 767 O O . VAL A 1 103 ? 26.395 7.868 9.535 1.00 95.50 103 VAL A O 1
ATOM 770 N N . THR A 1 104 ? 28.584 8.312 9.412 1.00 95.50 104 THR A N 1
ATOM 771 C CA . THR A 1 104 ? 28.458 9.740 9.107 1.00 95.50 104 THR A CA 1
ATOM 772 C C . THR A 1 104 ? 29.518 10.139 8.083 1.00 95.50 104 THR A C 1
ATOM 774 O O . THR A 1 104 ? 30.468 9.392 7.838 1.00 95.50 104 THR A O 1
ATOM 777 N N . GLU A 1 105 ? 29.382 11.314 7.473 1.00 94.94 105 GLU A N 1
ATOM 778 C CA . GLU A 1 105 ? 30.353 11.820 6.505 1.00 94.94 105 GLU A CA 1
ATOM 779 C C . GLU A 1 105 ? 31.782 11.916 7.078 1.00 94.94 105 GLU A C 1
ATOM 781 O O . GLU A 1 105 ? 31.986 12.108 8.282 1.00 94.94 105 GLU A O 1
ATOM 786 N N . ARG A 1 106 ? 32.800 11.789 6.214 1.00 93.06 106 ARG A N 1
ATOM 787 C CA . ARG A 1 106 ? 34.209 11.991 6.598 1.00 93.06 106 ARG A CA 1
ATOM 788 C C . ARG A 1 106 ? 34.401 13.313 7.341 1.00 93.06 106 ARG A C 1
ATOM 790 O O . ARG A 1 106 ? 33.828 14.334 6.971 1.00 93.06 106 ARG A O 1
ATOM 797 N N . ASN A 1 107 ? 35.278 13.291 8.343 1.00 89.69 107 ASN A N 1
ATOM 798 C CA . ASN A 1 107 ? 35.605 14.434 9.204 1.00 89.69 107 ASN A CA 1
ATOM 799 C C . ASN A 1 107 ? 34.429 14.971 10.042 1.00 89.69 107 ASN A C 1
ATOM 801 O O . ASN A 1 107 ? 34.567 16.018 10.674 1.00 89.69 107 ASN A O 1
ATOM 805 N N . SER A 1 108 ? 33.295 14.269 10.085 1.00 90.38 108 SER A N 1
ATOM 806 C CA . SER A 1 108 ? 32.186 14.628 10.964 1.00 90.38 108 SER A CA 1
ATOM 807 C C . SER A 1 108 ? 32.520 14.352 12.430 1.00 90.38 108 SER A C 1
ATOM 809 O O . SER A 1 108 ? 33.248 13.417 12.759 1.00 90.38 108 SER A O 1
ATOM 811 N N . GLN A 1 109 ? 31.952 15.168 13.313 1.00 92.88 109 GLN A N 1
ATOM 812 C CA . GLN A 1 109 ? 32.031 15.036 14.773 1.00 92.88 109 GLN A CA 1
ATOM 813 C C . GLN A 1 109 ? 30.623 14.832 15.345 1.00 92.88 109 GLN A C 1
ATOM 815 O O . GLN A 1 109 ? 30.229 15.453 16.330 1.00 92.88 109 GLN A O 1
ATOM 820 N N . ARG A 1 110 ? 29.813 14.035 14.644 1.00 96.50 110 ARG A N 1
ATOM 821 C CA . ARG A 1 110 ? 28.420 13.787 15.000 1.00 96.50 110 ARG A CA 1
ATOM 822 C C . ARG A 1 110 ? 28.334 12.907 16.241 1.00 96.50 110 ARG A C 1
ATOM 824 O O . ARG A 1 110 ? 28.937 11.836 16.288 1.00 96.50 110 ARG A O 1
ATOM 831 N N . VAL A 1 111 ? 27.553 13.357 17.214 1.00 97.69 111 VAL A N 1
ATOM 832 C CA . VAL A 1 111 ? 27.313 12.673 18.483 1.00 97.69 111 VAL A CA 1
ATOM 833 C C . VAL A 1 111 ? 25.812 12.517 18.674 1.00 97.69 111 VAL A C 1
ATOM 835 O O . VAL A 1 111 ? 25.055 13.483 18.540 1.00 97.69 111 VAL A O 1
ATOM 838 N N . GLN A 1 112 ? 25.382 11.305 19.007 1.00 98.25 112 GLN A N 1
ATOM 839 C CA . GLN A 1 112 ? 23.987 11.016 19.328 1.00 98.25 112 GLN A CA 1
ATOM 840 C C . GLN A 1 112 ? 23.877 9.991 20.452 1.00 98.25 112 GLN A C 1
ATOM 842 O O . GLN A 1 112 ? 24.808 9.231 20.715 1.00 98.25 112 GLN A O 1
ATOM 847 N N . ARG A 1 113 ? 22.712 9.945 21.088 1.00 97.81 113 ARG A N 1
ATOM 848 C CA . ARG A 1 113 ? 22.348 8.944 22.098 1.00 97.81 113 ARG A CA 1
ATOM 849 C C . ARG A 1 113 ? 21.165 8.108 21.616 1.00 97.81 113 ARG A C 1
ATOM 851 O O . ARG A 1 113 ? 20.424 8.552 20.739 1.00 97.81 113 ARG A O 1
ATOM 858 N N . LEU A 1 114 ? 20.961 6.935 22.208 1.00 98.44 114 LEU A N 1
ATOM 859 C CA . LEU A 1 114 ? 19.834 6.058 21.885 1.00 98.44 114 LEU A CA 1
ATOM 860 C C . LEU A 1 114 ? 19.032 5.711 23.132 1.00 98.44 114 LEU A C 1
ATOM 862 O O . LEU A 1 114 ? 19.579 5.241 24.133 1.00 98.44 114 LEU A O 1
ATOM 866 N N . GLU A 1 115 ? 17.720 5.880 23.032 1.00 95.94 115 GLU A N 1
ATOM 867 C CA . GLU A 1 115 ? 16.756 5.466 24.048 1.00 95.94 115 GLU A CA 1
ATOM 868 C C . GLU A 1 115 ? 15.735 4.479 23.472 1.00 95.94 115 GLU A C 1
ATOM 870 O O . GLU A 1 115 ? 15.368 4.571 22.305 1.00 95.94 115 GLU A O 1
ATOM 875 N N . ALA A 1 116 ? 15.256 3.569 24.317 1.00 94.12 116 ALA A N 1
ATOM 876 C CA . ALA A 1 116 ?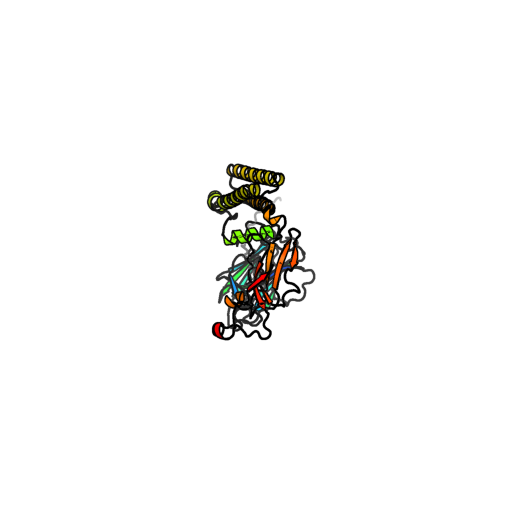 14.188 2.609 24.076 1.00 94.12 116 ALA A CA 1
ATOM 877 C C . ALA A 1 116 ? 13.030 2.897 25.042 1.00 94.12 116 ALA A C 1
ATOM 879 O O . ALA A 1 116 ? 13.127 2.608 26.236 1.00 94.12 116 ALA A O 1
ATOM 880 N N . SER A 1 117 ? 11.959 3.518 24.547 1.00 88.75 117 SER A N 1
ATOM 881 C CA . SER A 1 117 ? 10.777 3.934 25.321 1.00 88.75 117 SER A CA 1
ATOM 882 C C . SER A 1 117 ? 11.149 4.698 26.605 1.00 88.75 117 SER A C 1
ATOM 884 O O . SER A 1 117 ? 10.658 4.424 27.699 1.00 88.75 117 SER A O 1
ATOM 886 N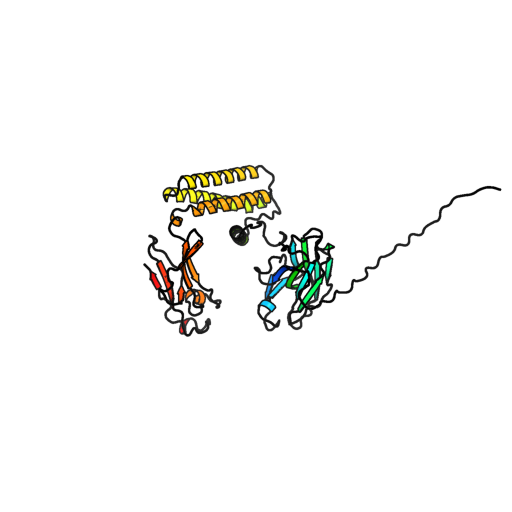 N . GLY A 1 118 ? 12.092 5.639 26.473 1.00 84.50 118 GLY A N 1
ATOM 887 C CA . GLY A 1 118 ? 12.621 6.458 27.571 1.00 84.50 118 GLY A CA 1
ATOM 888 C C . GLY A 1 118 ? 13.725 5.803 28.413 1.00 84.50 118 GLY A C 1
ATOM 889 O O . GLY A 1 118 ? 14.231 6.433 29.337 1.00 84.50 118 GLY A O 1
ATOM 890 N N . GLN A 1 119 ? 14.125 4.563 28.114 1.00 92.19 119 GLN A N 1
ATOM 891 C CA . GLN A 1 119 ? 15.250 3.886 28.768 1.00 92.19 119 GLN A CA 1
ATOM 892 C C . GLN A 1 119 ? 16.519 4.019 27.932 1.00 92.19 119 GLN A C 1
ATOM 894 O O . GLN A 1 119 ? 16.518 3.684 26.754 1.00 92.19 119 GLN A O 1
ATOM 899 N N . GLN A 1 120 ? 17.625 4.459 28.527 1.00 95.81 120 GLN A N 1
ATOM 900 C CA . GLN A 1 120 ? 18.886 4.587 27.797 1.00 95.81 120 GLN A CA 1
ATOM 901 C C . GLN A 1 120 ? 19.396 3.216 27.315 1.00 95.81 120 GLN A C 1
ATOM 903 O O . GLN A 1 120 ? 19.553 2.296 28.118 1.00 95.81 120 GLN A O 1
ATOM 908 N N . VAL A 1 121 ? 19.695 3.112 26.017 1.00 96.94 121 VAL A N 1
ATOM 909 C CA . VAL A 1 121 ? 20.382 1.969 25.390 1.00 96.94 121 VAL A CA 1
ATOM 910 C C . VAL A 1 121 ? 21.877 2.267 25.292 1.00 96.94 121 VAL A C 1
ATOM 912 O O . VAL A 1 121 ? 22.698 1.507 25.796 1.00 96.94 121 VAL A O 1
ATOM 915 N N . HIS A 1 122 ? 22.236 3.427 24.733 1.00 97.94 122 HIS A N 1
ATOM 916 C CA . HIS A 1 122 ? 23.586 3.977 24.825 1.00 97.94 122 HIS A CA 1
ATOM 917 C C . HIS A 1 122 ? 23.541 5.490 25.062 1.00 97.94 122 HIS A C 1
ATOM 919 O O . HIS A 1 122 ? 22.617 6.176 24.620 1.00 97.94 122 HIS A O 1
ATOM 925 N N . GLY A 1 123 ? 24.537 5.999 25.792 1.00 95.69 123 GLY A N 1
ATOM 926 C CA . GLY A 1 123 ? 24.719 7.434 26.022 1.00 95.69 123 GLY A CA 1
ATOM 927 C C . GLY A 1 123 ? 25.309 8.136 24.799 1.00 95.69 123 GLY A C 1
ATOM 928 O O . GLY A 1 123 ? 25.210 7.631 23.679 1.00 95.69 123 GLY A O 1
ATOM 929 N N . ASP A 1 124 ? 25.943 9.280 25.026 1.00 97.88 124 ASP A N 1
ATOM 930 C CA . ASP A 1 124 ? 26.581 10.079 23.981 1.00 97.88 124 ASP A CA 1
ATOM 931 C C . ASP A 1 124 ? 27.655 9.260 23.253 1.00 97.88 124 ASP A C 1
ATOM 933 O O . ASP A 1 124 ? 28.690 8.900 23.819 1.00 97.88 124 ASP A O 1
ATOM 937 N N . LEU A 1 125 ? 27.384 8.944 21.988 1.00 97.31 125 LEU A N 1
ATOM 938 C CA . LEU A 1 125 ? 28.242 8.144 21.129 1.00 97.31 125 LEU A CA 1
ATOM 939 C C . LEU A 1 125 ? 28.677 8.977 19.926 1.00 97.31 125 LEU A C 1
ATOM 941 O O . LEU A 1 125 ? 27.839 9.420 19.137 1.00 97.31 125 LEU A O 1
ATOM 945 N N . SER A 1 126 ? 29.988 9.152 19.764 1.00 96.94 126 SER A N 1
ATOM 946 C CA . SER A 1 126 ? 30.565 9.700 18.534 1.00 96.94 126 SER A CA 1
ATOM 947 C C . SER A 1 126 ? 30.438 8.680 17.407 1.00 96.94 126 SER A C 1
ATOM 949 O O . SER A 1 126 ? 30.938 7.557 17.519 1.00 96.94 126 SER A O 1
ATOM 951 N N . LEU A 1 127 ? 29.768 9.066 16.323 1.00 96.44 127 LEU A N 1
ATOM 952 C CA . LEU A 1 127 ? 29.500 8.163 15.210 1.00 96.44 127 LEU A CA 1
ATOM 953 C C . LEU A 1 127 ? 30.749 7.915 14.351 1.00 96.44 127 LEU A C 1
ATOM 955 O O . LEU A 1 127 ? 31.595 8.802 14.205 1.00 96.44 127 LEU A O 1
ATOM 959 N N . PRO A 1 128 ? 30.876 6.720 13.749 1.00 95.56 128 PRO A N 1
ATOM 960 C CA . PRO A 1 128 ? 32.003 6.405 12.883 1.00 95.56 128 PRO A CA 1
ATOM 961 C C . PRO A 1 128 ? 31.945 7.221 11.583 1.00 95.56 128 PRO A C 1
ATOM 963 O O . PRO A 1 128 ? 30.946 7.216 10.861 1.00 95.56 128 PRO A O 1
ATOM 966 N N . ALA A 1 129 ? 33.031 7.933 11.284 1.00 94.75 129 ALA A N 1
ATOM 967 C CA . ALA A 1 129 ? 33.133 8.789 10.108 1.00 94.75 129 ALA A CA 1
ATOM 968 C C . ALA A 1 129 ? 33.690 8.026 8.901 1.00 94.75 129 ALA A C 1
ATOM 970 O O . ALA A 1 129 ? 34.750 7.409 8.979 1.00 94.75 129 ALA A O 1
ATOM 971 N N . GLY A 1 130 ? 33.000 8.116 7.765 1.00 94.00 130 GLY A N 1
ATOM 972 C CA . GLY A 1 130 ? 33.446 7.607 6.470 1.00 94.00 130 GLY A CA 1
ATOM 973 C C . GLY A 1 130 ? 33.371 6.091 6.282 1.00 94.00 130 GLY A C 1
ATOM 974 O O . GLY A 1 130 ? 33.428 5.648 5.140 1.00 94.00 130 GLY A O 1
ATOM 975 N N . GLU A 1 131 ? 33.219 5.304 7.345 1.00 93.00 131 GLU A N 1
ATOM 976 C CA . GLU A 1 131 ? 33.114 3.843 7.285 1.00 93.00 131 GLU A CA 1
ATOM 977 C C . GLU A 1 131 ? 31.993 3.351 8.205 1.00 93.00 131 GLU A C 1
ATOM 979 O O . GLU A 1 131 ? 32.035 3.649 9.405 1.00 93.00 131 GLU A O 1
ATOM 984 N N . PRO A 1 132 ? 31.000 2.608 7.682 1.00 92.81 132 PRO A N 1
ATOM 985 C CA . PRO A 1 132 ? 29.943 2.048 8.509 1.00 92.81 132 PRO A CA 1
ATOM 986 C C . PRO A 1 132 ? 30.491 1.093 9.564 1.00 92.81 132 PRO A C 1
ATOM 988 O O . PRO A 1 132 ? 31.350 0.257 9.278 1.00 92.81 132 PRO A O 1
ATOM 991 N N . LYS A 1 133 ? 29.978 1.198 10.793 1.00 93.81 133 LYS A N 1
ATOM 992 C CA . LYS A 1 133 ? 30.281 0.240 11.862 1.00 93.81 133 LYS A CA 1
ATOM 993 C C . LYS A 1 133 ? 29.009 -0.282 12.497 1.00 93.81 133 LYS A C 1
ATOM 995 O O . LYS A 1 133 ? 28.083 0.481 12.774 1.00 93.81 133 LYS A O 1
ATOM 1000 N N . THR A 1 134 ? 29.025 -1.580 12.759 1.00 93.69 134 THR A N 1
ATOM 1001 C CA . THR A 1 134 ? 27.968 -2.297 13.461 1.00 93.69 134 THR A CA 1
ATOM 1002 C C . THR A 1 134 ? 28.213 -2.263 14.964 1.00 93.69 134 THR A C 1
ATOM 1004 O O . THR A 1 134 ? 29.325 -2.512 15.431 1.00 93.69 134 THR A O 1
ATOM 1007 N N . PHE A 1 135 ? 27.156 -1.992 15.716 1.00 94.44 135 PHE A N 1
ATOM 1008 C CA . PHE A 1 135 ? 27.121 -1.992 17.167 1.00 94.44 135 PHE A CA 1
ATOM 1009 C C . PHE A 1 135 ? 26.036 -2.950 17.641 1.00 94.44 135 PHE A C 1
ATOM 1011 O O . PHE A 1 135 ? 24.967 -3.018 17.041 1.00 94.44 135 PHE A O 1
ATOM 1018 N N . LEU A 1 136 ? 26.296 -3.662 18.734 1.00 95.00 136 LEU A N 1
ATOM 1019 C CA . LEU A 1 136 ? 25.339 -4.570 19.351 1.00 95.00 136 LEU A CA 1
ATOM 1020 C C . LEU A 1 136 ? 25.007 -4.088 20.766 1.00 95.00 136 LEU A C 1
ATOM 1022 O O . LEU A 1 136 ? 25.911 -3.916 21.583 1.00 95.00 136 LEU A O 1
ATOM 1026 N N . PHE A 1 137 ? 23.721 -3.907 21.060 1.00 96.19 137 PHE A N 1
ATOM 1027 C CA . PHE A 1 137 ? 23.231 -3.442 22.358 1.00 96.19 137 PHE A CA 1
ATOM 1028 C C . PHE A 1 137 ? 22.152 -4.367 22.920 1.00 96.19 137 PHE A C 1
ATOM 1030 O O . PHE A 1 137 ? 21.355 -4.933 22.171 1.00 96.19 137 PHE A O 1
ATOM 1037 N N . ASP A 1 138 ? 22.083 -4.489 24.245 1.00 96.12 138 ASP A N 1
ATOM 1038 C CA . ASP A 1 138 ? 20.946 -5.132 24.905 1.00 96.12 138 ASP A CA 1
ATOM 1039 C C . ASP A 1 138 ? 19.775 -4.157 25.019 1.00 96.12 138 ASP A C 1
ATOM 1041 O O . ASP A 1 138 ? 19.946 -3.000 25.410 1.00 96.12 138 ASP A O 1
ATOM 1045 N N . LEU A 1 139 ? 18.563 -4.635 24.733 1.00 96.06 139 LEU A N 1
ATOM 1046 C CA . LEU A 1 139 ? 17.367 -3.826 24.912 1.00 96.06 139 LEU A CA 1
ATOM 1047 C C . LEU A 1 139 ? 16.900 -3.890 26.380 1.00 96.06 139 LEU A C 1
ATOM 1049 O O . LEU A 1 139 ? 16.605 -4.984 26.883 1.00 96.06 139 LEU A O 1
ATOM 1053 N N . PRO A 1 140 ? 16.773 -2.753 27.092 1.00 93.94 140 PRO A N 1
ATOM 1054 C CA . PRO A 1 140 ? 16.290 -2.752 28.469 1.00 93.94 140 PRO A CA 1
ATOM 1055 C C . PRO A 1 140 ? 14.862 -3.302 28.554 1.00 93.94 140 PRO A C 1
ATOM 1057 O O . PRO A 1 140 ? 13.974 -2.787 27.883 1.00 93.94 140 PRO A O 1
ATOM 1060 N N . LYS A 1 141 ? 14.606 -4.292 29.428 1.00 92.50 141 LYS A N 1
ATOM 1061 C CA . LYS A 1 141 ? 13.266 -4.903 29.611 1.00 92.50 141 LYS A CA 1
ATOM 1062 C C . LYS A 1 141 ? 12.144 -3.891 29.852 1.00 92.50 141 LYS A C 1
ATOM 1064 O O . LYS A 1 141 ? 11.036 -4.065 29.360 1.00 92.50 141 LYS A O 1
ATOM 1069 N N . ALA A 1 142 ? 12.437 -2.816 30.582 1.00 90.62 142 ALA A N 1
ATOM 1070 C CA . ALA A 1 142 ? 11.474 -1.748 30.838 1.00 90.62 142 ALA A CA 1
ATOM 1071 C C . ALA A 1 142 ? 11.059 -0.984 29.565 1.00 90.62 142 ALA A C 1
ATOM 1073 O O . ALA A 1 142 ? 9.985 -0.396 29.546 1.00 90.62 142 ALA A O 1
ATOM 1074 N N . GLY A 1 143 ? 11.875 -1.013 28.506 1.00 87.00 143 GLY A N 1
ATOM 1075 C CA . GLY A 1 143 ? 11.605 -0.330 27.243 1.00 87.00 143 GLY A CA 1
ATOM 1076 C C . GLY A 1 143 ? 10.555 -1.012 26.360 1.00 87.00 143 GLY A C 1
ATOM 1077 O O . GLY A 1 143 ? 10.150 -0.419 25.366 1.00 87.00 143 GLY A O 1
ATOM 1078 N N . TYR A 1 144 ? 10.129 -2.235 26.700 1.00 90.56 144 TYR A N 1
ATOM 1079 C CA . TYR A 1 144 ? 9.151 -3.009 25.921 1.00 90.56 144 TYR A CA 1
ATOM 1080 C C . TYR A 1 144 ? 8.166 -3.827 26.759 1.00 90.56 144 TYR A C 1
ATOM 1082 O O . TYR A 1 144 ? 7.548 -4.777 26.274 1.00 90.56 144 TYR A O 1
ATOM 1090 N N . ALA A 1 145 ? 8.011 -3.480 28.036 1.00 86.44 145 ALA A N 1
ATOM 1091 C CA . ALA A 1 145 ? 7.179 -4.245 28.960 1.00 86.44 145 ALA A CA 1
ATOM 1092 C C . ALA A 1 145 ? 5.684 -4.260 28.575 1.00 86.44 145 ALA A C 1
ATOM 1094 O O . ALA A 1 145 ? 4.966 -5.181 28.956 1.00 86.44 145 ALA A O 1
ATOM 1095 N N . ASP A 1 146 ? 5.221 -3.265 27.816 1.00 81.94 146 ASP A N 1
ATOM 1096 C CA . ASP A 1 146 ? 3.850 -3.132 27.305 1.00 81.94 146 ASP A CA 1
ATOM 1097 C C . ASP A 1 146 ? 3.664 -3.725 25.892 1.00 81.94 146 ASP A C 1
ATOM 1099 O O . ASP A 1 146 ? 2.615 -3.553 25.268 1.00 81.94 146 ASP A O 1
ATOM 1103 N N . GLY A 1 147 ? 4.687 -4.416 25.379 1.00 86.12 147 GLY A N 1
ATOM 1104 C CA . GLY A 1 147 ? 4.705 -5.015 24.048 1.00 86.12 147 GLY A CA 1
ATOM 1105 C C . GLY A 1 147 ? 4.920 -4.029 22.900 1.00 86.12 147 GLY A C 1
ATOM 1106 O O . GLY A 1 147 ? 4.746 -4.401 21.734 1.00 86.12 147 GLY A O 1
ATOM 1107 N N . LYS A 1 148 ? 5.310 -2.787 23.209 1.00 87.38 148 LYS A N 1
ATOM 1108 C CA . LYS A 1 148 ? 5.676 -1.749 22.243 1.00 87.38 148 LYS A CA 1
ATOM 1109 C C . LYS A 1 148 ? 7.089 -1.258 22.511 1.00 87.38 148 LYS A C 1
ATOM 1111 O O . LYS A 1 148 ? 7.568 -1.284 23.633 1.00 87.38 148 LYS A O 1
ATOM 1116 N N . LEU A 1 149 ? 7.755 -0.779 21.475 1.00 92.81 149 LEU A N 1
ATOM 1117 C CA . LEU A 1 149 ? 9.102 -0.244 21.562 1.00 92.81 149 LEU A CA 1
ATOM 1118 C C . LEU A 1 149 ? 9.214 0.999 20.690 1.00 92.81 149 LEU A C 1
ATOM 1120 O O . LEU A 1 149 ? 8.974 0.931 19.489 1.00 92.81 149 LEU A O 1
ATOM 1124 N N . GLU A 1 150 ? 9.633 2.112 21.285 1.00 93.62 150 GLU A N 1
ATOM 1125 C CA . GLU A 1 150 ? 10.038 3.314 20.557 1.00 93.62 150 GLU A CA 1
ATOM 1126 C C . GLU A 1 150 ? 11.551 3.504 20.694 1.00 93.62 150 GLU A C 1
ATOM 1128 O O . GLU A 1 150 ? 12.043 3.815 21.779 1.00 93.62 150 GLU A O 1
ATOM 1133 N N . LEU A 1 151 ? 12.298 3.334 19.604 1.00 97.50 151 LEU A N 1
ATOM 1134 C CA . LEU A 1 151 ? 13.714 3.685 19.552 1.00 97.50 151 LEU A CA 1
ATOM 1135 C C . LEU A 1 151 ? 13.865 5.141 19.130 1.00 97.50 151 LEU A C 1
ATOM 1137 O O . LEU A 1 151 ? 13.338 5.548 18.097 1.00 97.50 151 LEU A O 1
ATOM 1141 N N . ARG A 1 152 ? 14.609 5.920 19.914 1.00 97.00 152 ARG A N 1
ATOM 1142 C CA . ARG A 1 152 ? 14.854 7.344 19.672 1.00 97.00 152 ARG A CA 1
ATOM 1143 C C . ARG A 1 152 ? 16.350 7.579 19.536 1.00 97.00 152 ARG A C 1
ATOM 1145 O O . ARG A 1 152 ? 17.071 7.549 20.533 1.00 97.00 152 ARG A O 1
ATOM 1152 N N . PHE A 1 153 ? 16.796 7.847 18.316 1.00 98.19 153 PHE A N 1
ATOM 1153 C CA . PHE A 1 153 ? 18.160 8.264 18.007 1.00 98.19 153 PHE A CA 1
ATOM 1154 C C . PHE A 1 153 ? 18.220 9.782 18.133 1.00 98.19 153 PHE A C 1
ATOM 1156 O O . PHE A 1 153 ? 17.733 10.502 17.266 1.00 98.19 153 PHE A O 1
ATOM 1163 N N . ILE A 1 154 ? 18.733 10.272 19.255 1.00 96.38 154 ILE A N 1
ATOM 1164 C CA . ILE A 1 154 ? 18.609 11.673 19.660 1.00 96.38 154 ILE A CA 1
ATOM 1165 C C . ILE A 1 154 ? 19.921 12.392 19.384 1.00 96.38 154 ILE A C 1
ATOM 1167 O O . ILE A 1 154 ? 20.970 11.995 19.894 1.00 96.38 154 ILE A O 1
ATOM 1171 N N . HIS A 1 155 ? 19.844 13.471 18.610 1.00 97.06 155 HIS A N 1
ATOM 1172 C CA . HIS A 1 155 ? 20.968 14.360 18.347 1.00 97.06 155 HIS A CA 1
ATOM 1173 C C . HIS A 1 155 ? 21.511 14.964 19.648 1.00 97.06 155 HIS A C 1
ATOM 1175 O O . HIS A 1 155 ? 20.742 15.437 20.485 1.00 97.06 155 HIS A O 1
ATOM 1181 N N . VAL A 1 156 ? 22.836 14.953 19.804 1.00 95.94 156 VAL A N 1
ATOM 1182 C CA . VAL A 1 156 ? 23.535 15.571 20.942 1.00 95.94 156 VAL A CA 1
ATOM 1183 C C . VAL A 1 156 ? 24.504 16.652 20.465 1.00 95.94 156 VAL A C 1
ATOM 1185 O O . VAL A 1 156 ? 24.529 17.747 21.021 1.00 95.94 156 VAL A O 1
ATOM 1188 N N . GLY A 1 157 ? 25.296 16.373 19.426 1.00 91.25 157 GLY A N 1
ATOM 1189 C CA . GLY A 1 157 ? 26.318 17.297 18.935 1.00 91.25 157 GLY A CA 1
ATOM 1190 C C . GLY A 1 157 ? 26.705 17.054 17.479 1.00 91.25 157 GLY A C 1
ATOM 1191 O O . GLY A 1 157 ? 26.507 15.970 16.938 1.00 91.25 157 GLY A O 1
ATOM 1192 N N . GLY A 1 158 ? 27.256 18.079 16.827 1.00 94.75 158 GLY A N 1
ATOM 1193 C CA . GLY A 1 158 ? 27.577 18.035 15.397 1.00 94.75 158 GLY A CA 1
ATOM 1194 C C . GLY A 1 158 ? 26.332 18.142 14.510 1.00 94.75 158 GLY A C 1
ATOM 1195 O O . GLY A 1 158 ? 25.373 18.829 14.865 1.00 94.75 158 GLY A O 1
ATOM 1196 N N . ALA A 1 159 ? 26.357 17.486 13.347 1.00 91.38 159 ALA A N 1
ATOM 1197 C CA . ALA A 1 159 ? 25.220 17.420 12.425 1.00 91.38 159 ALA A CA 1
ATOM 1198 C C . ALA A 1 159 ? 24.049 16.588 12.996 1.00 91.38 159 ALA A C 1
ATOM 1200 O O . ALA A 1 159 ? 24.165 16.016 14.070 1.00 91.38 159 ALA A O 1
ATOM 1201 N N . ASN A 1 160 ? 22.928 16.544 12.273 1.00 96.19 160 ASN A N 1
ATOM 1202 C CA . ASN A 1 160 ? 21.659 15.877 12.615 1.00 96.19 160 ASN A CA 1
ATOM 1203 C C . ASN A 1 160 ? 21.771 14.403 13.098 1.00 96.19 160 ASN A C 1
ATOM 1205 O O . ASN A 1 160 ? 22.810 13.768 12.954 1.00 96.19 160 ASN A O 1
ATOM 1209 N N . ALA A 1 161 ? 20.704 13.826 13.665 1.00 97.12 161 ALA A N 1
ATOM 1210 C CA . ALA A 1 161 ? 20.687 12.408 14.061 1.00 97.12 161 ALA A CA 1
ATOM 1211 C C . ALA A 1 161 ? 20.582 11.492 12.832 1.00 97.12 161 ALA A C 1
ATOM 1213 O O . ALA A 1 161 ? 19.862 11.838 11.893 1.00 97.12 161 ALA A O 1
ATOM 1214 N N . VAL A 1 162 ? 21.265 10.339 12.845 1.00 97.62 162 VAL A N 1
ATOM 1215 C CA . VAL A 1 162 ? 21.225 9.339 11.758 1.00 97.62 162 VAL A CA 1
ATOM 1216 C C . VAL A 1 162 ? 21.262 7.897 12.245 1.00 97.62 162 VAL A C 1
ATOM 1218 O O . VAL A 1 162 ? 21.843 7.579 13.283 1.00 97.62 162 VAL A O 1
ATOM 1221 N N . VAL A 1 163 ? 20.708 7.006 11.429 1.00 98.06 163 VAL A N 1
ATOM 1222 C CA . VAL A 1 163 ? 20.905 5.557 11.525 1.00 98.06 163 VAL A CA 1
ATOM 1223 C C . VAL A 1 163 ? 20.825 4.929 10.133 1.00 98.06 163 VAL A C 1
ATOM 1225 O O . VAL A 1 163 ? 20.011 5.362 9.318 1.00 98.06 163 VAL A O 1
ATOM 1228 N N . SER A 1 164 ? 21.691 3.953 9.848 1.00 95.69 164 SER A N 1
ATOM 1229 C CA . SER A 1 164 ? 21.726 3.262 8.549 1.00 95.69 164 SER A CA 1
ATOM 1230 C C . SER A 1 164 ? 21.020 1.918 8.580 1.00 95.69 164 SER A C 1
ATOM 1232 O O . SER A 1 164 ? 20.310 1.599 7.644 1.00 95.69 164 SER A O 1
ATOM 1234 N N . VAL A 1 165 ? 21.172 1.140 9.651 1.00 95.69 165 VAL A N 1
ATOM 1235 C CA . VAL A 1 165 ? 20.473 -0.147 9.785 1.00 95.69 165 VAL A CA 1
ATOM 1236 C C . VAL A 1 165 ? 20.023 -0.330 11.220 1.00 95.69 165 VAL A C 1
ATOM 1238 O O . VAL A 1 165 ? 20.790 -0.030 12.142 1.00 95.69 165 VAL A O 1
ATOM 1241 N N . VAL A 1 166 ? 18.818 -0.867 11.408 1.00 96.81 166 VAL A N 1
ATOM 1242 C CA . VAL A 1 166 ? 18.345 -1.354 12.705 1.00 96.81 166 VAL A CA 1
ATOM 1243 C C . VAL A 1 166 ? 17.841 -2.782 12.561 1.00 96.81 166 VAL A C 1
ATOM 1245 O O . VAL A 1 166 ? 16.844 -3.045 11.905 1.00 96.81 166 VAL A O 1
ATOM 1248 N N . LYS A 1 167 ? 18.518 -3.714 13.225 1.00 95.38 167 LYS A N 1
ATOM 1249 C CA . LYS A 1 167 ? 18.103 -5.111 13.339 1.00 95.38 167 LYS A CA 1
ATOM 1250 C C . LYS A 1 167 ? 17.712 -5.411 14.769 1.00 95.38 167 LYS A C 1
ATOM 1252 O O . LYS A 1 167 ? 18.468 -5.131 15.703 1.00 95.38 167 LYS A O 1
ATOM 1257 N N . VAL A 1 168 ? 16.543 -6.015 14.942 1.00 96.69 168 VAL A N 1
ATOM 1258 C CA . VAL A 1 168 ? 16.059 -6.466 16.247 1.00 96.69 168 VAL A CA 1
ATOM 1259 C C . VAL A 1 168 ? 16.123 -7.983 16.300 1.00 96.69 168 VAL A C 1
ATOM 1261 O O . VAL A 1 168 ? 15.500 -8.681 15.500 1.00 96.69 168 VAL A O 1
ATOM 1264 N N . TRP A 1 169 ? 16.861 -8.488 17.278 1.00 96.31 169 TRP A N 1
ATOM 1265 C CA . TRP A 1 169 ? 17.040 -9.906 17.553 1.00 96.31 169 TRP A CA 1
ATOM 1266 C C . TRP A 1 169 ? 16.293 -10.278 18.829 1.00 96.31 169 TRP A C 1
ATOM 1268 O O . TRP A 1 169 ? 16.347 -9.519 19.792 1.00 96.31 169 TRP A O 1
ATOM 1278 N N . SER A 1 170 ? 15.636 -11.436 18.873 1.00 96.44 170 SER A N 1
ATOM 1279 C CA . SER A 1 170 ? 14.859 -11.894 20.033 1.00 96.44 170 SER A CA 1
ATOM 1280 C C . SER A 1 170 ? 15.121 -13.357 20.368 1.00 96.44 170 SER A C 1
ATOM 1282 O O . SER A 1 170 ? 15.410 -14.153 19.482 1.00 96.44 170 SER A O 1
ATOM 1284 N N . THR A 1 171 ? 14.975 -13.739 21.636 1.00 95.62 171 THR A N 1
ATOM 1285 C CA . THR A 1 171 ? 14.883 -15.160 22.022 1.00 95.62 171 THR A CA 1
ATOM 1286 C C . THR A 1 171 ? 13.539 -15.793 21.635 1.00 95.62 171 THR A C 1
ATOM 1288 O O . THR A 1 171 ? 13.378 -17.006 21.737 1.00 95.62 171 THR A O 1
ATOM 1291 N N . ASP A 1 172 ? 12.570 -14.976 21.216 1.00 91.19 172 ASP A N 1
ATOM 1292 C CA . ASP A 1 172 ? 11.335 -15.385 20.544 1.00 91.19 172 ASP A CA 1
ATOM 1293 C C . ASP A 1 172 ? 11.524 -15.339 19.016 1.00 91.19 172 ASP A C 1
ATOM 1295 O O . ASP A 1 172 ? 12.352 -14.598 18.491 1.00 91.19 172 ASP A O 1
ATOM 1299 N N . THR A 1 173 ? 10.742 -16.130 18.291 1.00 90.25 173 THR A N 1
ATOM 1300 C CA . THR A 1 173 ? 10.760 -16.215 16.824 1.00 90.25 173 THR A CA 1
ATOM 1301 C C . THR A 1 173 ? 9.705 -15.331 16.154 1.00 90.25 173 THR A C 1
ATOM 1303 O O . THR A 1 173 ? 9.763 -15.133 14.939 1.00 90.25 173 THR A O 1
ATOM 1306 N N . ALA A 1 174 ? 8.743 -14.798 16.917 1.00 84.81 174 ALA A N 1
ATOM 1307 C CA . ALA A 1 174 ? 7.681 -13.951 16.386 1.00 84.81 174 ALA A CA 1
ATOM 1308 C C . ALA A 1 174 ? 8.240 -12.673 15.735 1.00 84.81 174 ALA A C 1
ATOM 1310 O O . ALA A 1 174 ? 9.015 -11.937 16.345 1.00 84.81 174 ALA A O 1
ATOM 1311 N N . LYS A 1 175 ? 7.827 -12.396 14.490 1.00 87.88 175 LYS A N 1
ATOM 1312 C CA . LYS A 1 175 ? 8.177 -11.153 13.789 1.00 87.88 175 LYS A CA 1
ATOM 1313 C C . LYS A 1 175 ? 7.512 -9.958 14.462 1.00 87.88 175 LYS A C 1
ATOM 1315 O O . LYS A 1 175 ? 6.344 -10.036 14.846 1.00 87.88 175 LYS A O 1
ATOM 1320 N N . LEU A 1 176 ? 8.255 -8.861 14.577 1.00 86.94 176 LEU A N 1
ATOM 1321 C CA . LEU A 1 176 ? 7.702 -7.619 15.100 1.00 86.94 176 LEU A CA 1
ATOM 1322 C C . LEU A 1 176 ? 6.822 -6.954 14.046 1.00 86.94 176 LEU A C 1
ATOM 1324 O O . LEU A 1 176 ? 6.984 -7.141 12.842 1.00 86.94 176 LEU A O 1
ATOM 1328 N N . THR A 1 177 ? 5.862 -6.195 14.542 1.00 80.50 177 THR A N 1
ATOM 1329 C CA . THR A 1 177 ? 4.935 -5.406 13.738 1.00 80.50 177 THR A CA 1
ATOM 1330 C C . THR A 1 177 ? 5.291 -3.937 13.867 1.00 80.50 177 THR A C 1
ATOM 1332 O O . THR A 1 177 ? 5.962 -3.527 14.811 1.00 80.50 177 THR A O 1
ATOM 1335 N N . THR A 1 178 ? 4.799 -3.112 12.961 1.00 67.31 178 THR A N 1
ATOM 1336 C CA . THR A 1 178 ? 4.838 -1.663 13.124 1.00 67.31 178 THR A CA 1
ATOM 1337 C C . THR A 1 178 ? 3.719 -1.251 14.092 1.00 67.31 178 THR A C 1
ATOM 1339 O O . THR A 1 178 ? 2.545 -1.530 13.831 1.00 67.31 178 THR A O 1
ATOM 1342 N N . PRO A 1 179 ? 4.009 -0.614 15.247 1.00 51.62 179 PRO A N 1
ATOM 1343 C CA . PRO A 1 179 ? 3.002 0.049 16.047 1.00 51.62 179 PRO A CA 1
ATOM 1344 C C . PRO A 1 179 ? 2.412 1.110 15.157 1.00 51.62 179 PRO A C 1
ATOM 1346 O O . PRO A 1 179 ? 3.095 2.022 14.696 1.00 51.62 179 PRO A O 1
ATOM 1349 N N . VAL A 1 180 ? 1.122 0.992 14.922 1.00 42.69 180 VAL A N 1
ATOM 1350 C CA . VAL A 1 180 ? 0.363 2.048 14.285 1.00 42.69 180 VAL A CA 1
ATOM 1351 C C . VAL A 1 180 ? 0.440 3.274 15.203 1.00 42.69 180 VAL A C 1
ATOM 1353 O O . VAL A 1 180 ? -0.270 3.312 16.211 1.00 42.69 180 VAL A O 1
ATOM 1356 N N . ARG A 1 181 ? 1.357 4.215 14.910 1.00 34.56 181 ARG A N 1
ATOM 1357 C CA . ARG A 1 181 ? 1.265 5.672 15.168 1.00 34.56 181 ARG A CA 1
ATOM 1358 C C . ARG A 1 181 ? 2.525 6.437 14.728 1.00 34.56 181 ARG A C 1
ATOM 1360 O O . ARG A 1 181 ? 3.411 6.707 15.532 1.00 34.56 181 ARG A O 1
ATOM 1367 N N . GLY A 1 182 ? 2.535 6.942 13.493 1.00 35.25 182 GLY A N 1
ATOM 1368 C CA . GLY A 1 182 ? 3.506 7.991 13.151 1.00 35.25 182 GLY A CA 1
ATOM 1369 C C . GLY A 1 182 ? 3.805 8.250 11.684 1.00 35.25 182 GLY A C 1
ATOM 1370 O O . GLY A 1 182 ? 4.527 9.195 11.409 1.00 35.25 182 GLY A O 1
ATOM 1371 N N . ARG A 1 183 ? 3.260 7.474 10.747 1.00 33.34 183 ARG A N 1
ATOM 1372 C CA . ARG A 1 183 ? 3.103 7.863 9.338 1.00 33.34 183 ARG A CA 1
ATOM 1373 C C . ARG A 1 183 ? 2.077 6.921 8.707 1.00 33.34 183 ARG A C 1
ATOM 1375 O O . ARG A 1 183 ? 2.398 5.789 8.387 1.00 33.34 183 ARG A O 1
ATOM 1382 N N . GLY A 1 184 ? 0.829 7.389 8.659 1.00 37.59 184 GLY A N 1
ATOM 1383 C CA . GLY A 1 184 ? -0.327 6.818 7.961 1.00 37.59 184 GLY A CA 1
ATOM 1384 C C . GLY A 1 184 ? -0.325 5.312 7.700 1.00 37.59 184 GLY A C 1
ATOM 1385 O O . GLY A 1 184 ? 0.078 4.878 6.628 1.00 37.59 184 GLY A O 1
ATOM 1386 N N . LEU A 1 185 ? -0.899 4.539 8.621 1.00 42.12 185 LEU A N 1
ATOM 1387 C CA . LEU A 1 185 ? -1.480 3.233 8.292 1.00 42.12 185 LEU A CA 1
ATOM 1388 C C . LEU A 1 185 ? -2.639 2.949 9.246 1.00 42.12 185 LEU A C 1
ATOM 1390 O O . LEU A 1 185 ? -2.598 2.098 10.128 1.00 42.12 185 LEU A O 1
ATOM 1394 N N . ALA A 1 186 ? -3.715 3.697 9.028 1.00 53.34 186 ALA A N 1
ATOM 1395 C CA . ALA A 1 186 ? -5.009 3.491 9.662 1.00 53.34 186 ALA A CA 1
ATOM 1396 C C . ALA A 1 186 ? -5.819 2.359 8.986 1.00 53.34 186 ALA A C 1
ATOM 1398 O O . ALA A 1 186 ? -7.030 2.290 9.138 1.00 53.34 186 ALA A O 1
ATOM 1399 N N . TRP A 1 187 ? -5.159 1.481 8.227 1.00 61.91 187 TRP A N 1
ATOM 1400 C CA . TRP A 1 187 ? -5.733 0.314 7.559 1.00 61.91 187 TRP A CA 1
ATOM 1401 C C . TRP A 1 187 ? -4.757 -0.856 7.744 1.00 61.91 187 TRP A C 1
ATOM 1403 O O . TRP A 1 187 ? -3.769 -0.929 7.019 1.00 61.91 187 TRP A O 1
ATOM 1413 N N . PRO A 1 188 ? -4.983 -1.791 8.683 1.00 58.06 188 PRO A N 1
ATOM 1414 C CA . PRO A 1 188 ? -4.144 -2.975 8.814 1.00 58.06 188 PRO A CA 1
ATOM 1415 C C . PRO A 1 188 ? -4.449 -3.911 7.645 1.00 58.06 188 PRO A C 1
ATOM 1417 O O . PRO A 1 188 ? -5.328 -4.762 7.740 1.00 58.06 188 PRO A O 1
ATOM 1420 N N . ALA A 1 189 ? -3.792 -3.681 6.509 1.00 62.22 189 ALA A N 1
ATOM 1421 C CA . ALA A 1 189 ? -4.009 -4.466 5.309 1.00 62.22 189 ALA A CA 1
ATOM 1422 C C . ALA A 1 189 ? -3.720 -5.936 5.606 1.00 62.22 189 ALA A C 1
ATOM 1424 O O . ALA A 1 189 ? -2.600 -6.299 5.970 1.00 62.22 189 ALA A O 1
ATOM 1425 N N . THR A 1 190 ? -4.745 -6.770 5.480 1.00 67.25 190 THR A N 1
ATOM 1426 C CA . THR A 1 190 ? -4.644 -8.198 5.802 1.00 67.25 190 THR A CA 1
ATOM 1427 C C . THR A 1 190 ? -4.117 -9.026 4.630 1.00 67.25 190 THR A C 1
ATOM 1429 O O . THR A 1 190 ? -3.704 -10.170 4.821 1.00 67.25 190 THR A O 1
ATOM 1432 N N . ASP A 1 191 ? -4.069 -8.435 3.430 1.00 77.75 191 ASP A N 1
ATOM 1433 C CA . ASP A 1 191 ? -3.541 -9.044 2.214 1.00 77.75 191 ASP A CA 1
ATOM 1434 C C . ASP A 1 191 ? -2.964 -7.996 1.222 1.00 77.75 191 ASP A C 1
ATOM 1436 O O . ASP A 1 191 ? -3.101 -6.783 1.434 1.00 77.75 191 ASP A O 1
ATOM 1440 N N . PRO A 1 192 ? -2.300 -8.430 0.126 1.00 79.00 192 PRO A N 1
ATOM 1441 C CA . PRO A 1 192 ? -1.697 -7.520 -0.851 1.00 79.00 192 PRO A CA 1
ATOM 1442 C C . PRO A 1 192 ? -2.672 -6.577 -1.573 1.00 79.00 192 PRO A C 1
ATOM 1444 O O . PRO A 1 192 ? -2.241 -5.521 -2.038 1.00 79.00 192 PRO A O 1
ATOM 1447 N N . VAL A 1 193 ? -3.952 -6.944 -1.700 1.00 85.94 193 VAL A N 1
ATOM 1448 C CA . VAL A 1 193 ? -4.993 -6.116 -2.330 1.00 85.94 193 VAL A CA 1
ATOM 1449 C C . VAL A 1 193 ? -5.347 -4.956 -1.411 1.00 85.94 193 VAL A C 1
ATOM 1451 O O . VAL A 1 193 ? -5.328 -3.805 -1.842 1.00 85.94 193 VAL A O 1
ATOM 1454 N N . GLU A 1 194 ? -5.598 -5.243 -0.137 1.00 84.69 194 GLU A N 1
ATOM 1455 C CA . GLU A 1 194 ? -5.847 -4.207 0.865 1.00 84.69 194 GLU A CA 1
ATOM 1456 C C . GLU A 1 194 ? -4.646 -3.274 1.039 1.00 84.69 194 GLU A C 1
ATOM 1458 O O . GLU A 1 194 ? -4.811 -2.060 1.159 1.00 84.69 194 GLU A O 1
ATOM 1463 N N . ALA A 1 195 ? -3.427 -3.821 0.977 1.00 80.19 195 ALA A N 1
ATOM 1464 C CA . ALA A 1 195 ? -2.205 -3.025 1.058 1.00 80.19 195 ALA A CA 1
ATOM 1465 C C . ALA A 1 195 ? -2.083 -2.060 -0.127 1.00 80.19 195 ALA A C 1
ATOM 1467 O O . ALA A 1 195 ? -1.555 -0.959 0.017 1.00 80.19 195 ALA A O 1
ATOM 1468 N N . ASP A 1 196 ? -2.568 -2.461 -1.302 1.00 83.75 196 ASP A N 1
ATOM 1469 C CA . ASP A 1 196 ? -2.604 -1.596 -2.473 1.00 83.75 196 ASP A CA 1
ATOM 1470 C C . ASP A 1 196 ? -3.620 -0.464 -2.340 1.00 83.75 196 ASP A C 1
ATOM 1472 O O . ASP A 1 196 ? -3.276 0.688 -2.605 1.00 83.75 196 ASP A O 1
ATOM 1476 N N . TRP A 1 197 ? -4.827 -0.755 -1.854 1.00 89.12 197 TRP A N 1
ATOM 1477 C CA . TRP A 1 197 ? -5.828 0.275 -1.571 1.00 89.12 197 TRP A CA 1
ATOM 1478 C C . TRP A 1 197 ? -5.332 1.286 -0.541 1.00 89.12 197 TRP A C 1
ATOM 1480 O O . TRP A 1 197 ? -5.368 2.486 -0.805 1.00 89.12 197 TRP A O 1
ATOM 1490 N N . ALA A 1 198 ? -4.752 0.812 0.564 1.00 82.88 198 ALA A N 1
ATOM 1491 C CA . ALA A 1 198 ? -4.165 1.678 1.581 1.00 82.88 198 ALA A CA 1
ATOM 1492 C C . ALA A 1 198 ? -3.065 2.591 1.004 1.00 82.88 198 ALA A C 1
ATOM 1494 O O . ALA A 1 198 ? -3.020 3.778 1.327 1.00 82.88 198 ALA A O 1
ATOM 1495 N N . ARG A 1 199 ? -2.206 2.080 0.104 1.00 79.19 199 ARG A N 1
ATOM 1496 C CA . ARG A 1 199 ? -1.198 2.902 -0.595 1.00 79.19 199 ARG A CA 1
ATOM 1497 C C . ARG A 1 199 ? -1.831 3.951 -1.510 1.00 79.19 199 ARG A C 1
ATOM 1499 O O . ARG A 1 199 ? -1.372 5.092 -1.521 1.00 79.19 199 ARG A O 1
ATOM 1506 N N . GLN A 1 200 ? -2.853 3.587 -2.285 1.00 83.25 200 GLN A N 1
ATOM 1507 C CA . GLN A 1 200 ? -3.548 4.528 -3.173 1.00 83.25 200 GLN A CA 1
ATOM 1508 C C . GLN A 1 200 ? -4.224 5.655 -2.381 1.00 83.25 200 GLN A C 1
ATOM 1510 O O . GLN A 1 200 ? -4.109 6.825 -2.749 1.00 83.25 200 GLN A O 1
ATOM 1515 N N . ASP A 1 201 ? -4.865 5.322 -1.265 1.00 85.75 201 ASP A N 1
ATOM 1516 C CA . ASP A 1 201 ? -5.517 6.295 -0.387 1.00 85.75 201 ASP A CA 1
ATOM 1517 C C . ASP A 1 201 ? -4.494 7.185 0.336 1.00 85.75 201 ASP A C 1
ATOM 1519 O O . ASP A 1 201 ? -4.685 8.400 0.442 1.00 85.75 201 ASP A O 1
ATOM 1523 N N . ALA A 1 202 ? -3.346 6.629 0.739 1.00 77.81 202 ALA A N 1
ATOM 1524 C CA . ALA A 1 202 ? -2.236 7.404 1.292 1.00 77.81 202 ALA A CA 1
ATOM 1525 C C . ALA A 1 202 ? -1.710 8.455 0.296 1.00 77.81 202 ALA A C 1
ATOM 1527 O O . ALA A 1 202 ? -1.476 9.600 0.686 1.00 77.81 202 ALA A O 1
ATOM 1528 N N . LEU A 1 203 ? -1.610 8.122 -1.000 1.00 76.50 203 LEU A N 1
ATOM 1529 C CA . LEU A 1 203 ? -1.247 9.090 -2.050 1.00 76.50 203 LEU A CA 1
ATOM 1530 C C . LEU A 1 203 ? -2.273 10.226 -2.184 1.00 76.50 203 LEU A C 1
ATOM 1532 O O . LEU A 1 203 ? -1.903 11.357 -2.497 1.00 76.50 203 LEU A O 1
ATOM 1536 N N . ARG A 1 204 ? -3.556 9.944 -1.927 1.00 79.00 204 ARG A N 1
ATOM 1537 C CA . ARG A 1 204 ? -4.639 10.944 -1.897 1.00 79.00 204 ARG A CA 1
ATOM 1538 C C . ARG A 1 204 ? -4.719 11.696 -0.565 1.00 79.00 204 ARG A C 1
ATOM 1540 O O . ARG A 1 204 ? -5.445 12.684 -0.474 1.00 79.00 204 ARG A O 1
ATOM 1547 N N . SER A 1 205 ? -4.002 11.226 0.460 1.00 78.06 205 SER A N 1
ATOM 1548 C CA . SER A 1 205 ? -4.118 11.650 1.864 1.00 78.06 205 SER A CA 1
ATOM 1549 C C . SER A 1 205 ? -5.525 11.481 2.466 1.00 78.06 205 SER A C 1
ATOM 1551 O O . SER A 1 205 ? -5.827 12.083 3.498 1.00 78.06 205 SER A O 1
ATOM 1553 N N . LYS A 1 206 ? -6.397 10.690 1.823 1.00 85.81 206 LYS A N 1
ATOM 1554 C CA . LYS A 1 206 ? -7.784 10.426 2.231 1.00 85.81 206 LYS A CA 1
ATOM 1555 C C . LYS A 1 206 ? -8.243 9.048 1.715 1.00 85.81 206 LYS A C 1
ATOM 1557 O O . LYS A 1 206 ? -7.864 8.700 0.598 1.00 85.81 206 LYS A O 1
ATOM 1562 N N . PRO A 1 207 ? -9.109 8.332 2.455 1.00 88.56 207 PRO A N 1
ATOM 1563 C CA . PRO A 1 207 ? -9.616 8.703 3.777 1.00 88.56 207 PRO A CA 1
ATOM 1564 C C . PRO A 1 207 ? -8.564 8.509 4.882 1.00 88.56 207 PRO A C 1
ATOM 1566 O O . PRO A 1 207 ? -7.634 7.721 4.741 1.00 88.56 207 PRO A O 1
ATOM 1569 N N . THR A 1 208 ? -8.711 9.227 6.000 1.00 82.38 208 THR A N 1
ATOM 1570 C CA . THR A 1 208 ? -7.942 8.974 7.230 1.00 82.38 208 THR A CA 1
ATOM 1571 C C . THR A 1 208 ? -8.838 8.361 8.296 1.00 82.38 208 THR A C 1
ATOM 1573 O O . THR A 1 208 ? -9.976 8.793 8.478 1.00 82.38 208 THR A O 1
ATOM 1576 N N . PHE A 1 209 ? -8.303 7.384 9.026 1.00 82.56 209 PHE A N 1
ATOM 1577 C CA . PHE A 1 209 ? -8.929 6.815 10.225 1.00 82.56 209 PHE A CA 1
ATOM 1578 C C . PHE A 1 209 ? -8.129 7.136 11.501 1.00 82.56 209 PHE A C 1
ATOM 1580 O O . PHE A 1 209 ? -8.471 6.693 12.593 1.00 82.56 209 PHE A O 1
ATOM 1587 N N . GLU A 1 210 ? -7.084 7.963 11.386 1.00 75.94 210 GLU A N 1
ATOM 1588 C CA . GLU A 1 210 ? -6.384 8.571 12.521 1.00 75.94 210 GLU A CA 1
ATOM 1589 C C . GLU A 1 210 ? -7.069 9.891 12.885 1.00 75.94 210 GLU A C 1
ATOM 1591 O O . GLU A 1 210 ? -6.625 10.978 12.512 1.00 75.94 210 GLU A O 1
ATOM 1596 N N . TRP A 1 211 ? -8.202 9.788 13.576 1.00 77.44 211 TRP A N 1
ATOM 1597 C CA . TRP A 1 211 ? -9.041 10.948 13.854 1.00 77.44 211 TRP A CA 1
ATOM 1598 C C . TRP A 1 211 ? -8.518 11.778 15.029 1.00 77.44 211 TRP A C 1
ATOM 1600 O O . TRP A 1 211 ? -8.278 11.264 16.124 1.00 77.44 211 TRP A O 1
ATOM 1610 N N . LYS A 1 212 ? -8.384 13.087 14.808 1.00 77.38 212 LYS A N 1
ATOM 1611 C CA . LYS A 1 212 ? -8.131 14.100 15.847 1.00 77.38 212 LYS A CA 1
ATOM 1612 C C . LYS A 1 212 ? -9.416 14.830 16.218 1.00 77.38 212 LYS A C 1
ATOM 1614 O O . LYS A 1 212 ? -9.602 15.187 17.378 1.00 77.38 212 LYS A O 1
ATOM 1619 N N . ASN A 1 213 ? -10.295 15.031 15.242 1.00 84.25 213 ASN A N 1
ATOM 1620 C CA . ASN A 1 213 ? -11.618 15.603 15.406 1.00 84.25 213 ASN A CA 1
ATOM 1621 C C . ASN A 1 213 ? -12.639 14.648 14.764 1.00 84.25 213 ASN A C 1
ATOM 1623 O O . ASN A 1 213 ? -12.971 14.822 13.595 1.00 84.25 213 ASN A O 1
ATOM 1627 N N . PRO A 1 214 ? -13.153 13.646 15.508 1.00 85.19 214 PRO A N 1
ATOM 1628 C CA . PRO A 1 214 ? -13.920 12.532 14.944 1.00 85.19 214 PRO A CA 1
ATOM 1629 C C . PRO A 1 214 ? -15.070 12.931 14.020 1.00 85.19 214 PRO A C 1
ATOM 1631 O O . PRO A 1 214 ? -15.279 12.299 12.993 1.00 85.19 214 PRO A O 1
ATOM 1634 N N . LYS A 1 215 ? -15.807 13.995 14.361 1.00 89.88 215 LYS A N 1
ATOM 1635 C CA . LYS A 1 215 ? -16.917 14.474 13.534 1.00 89.88 215 LYS A CA 1
ATOM 1636 C C . LYS A 1 215 ? -16.420 15.081 12.219 1.00 89.88 215 LYS A C 1
ATOM 1638 O O . LYS A 1 215 ? -16.912 14.719 11.159 1.00 89.88 215 LYS A O 1
ATOM 1643 N N . GLN A 1 216 ? -15.433 15.970 12.299 1.00 89.56 216 GLN A N 1
ATOM 1644 C CA . GLN A 1 216 ? -14.866 16.634 11.126 1.00 89.56 216 GLN A CA 1
ATOM 1645 C C . GLN A 1 216 ? -14.115 15.649 10.224 1.00 89.56 216 GLN A C 1
ATOM 1647 O O . GLN A 1 216 ? -14.299 15.667 9.014 1.00 89.56 216 GLN A O 1
ATOM 1652 N N . ASP A 1 217 ? -13.301 14.763 10.801 1.00 89.31 217 ASP A N 1
ATOM 1653 C CA . ASP A 1 217 ? -12.532 13.770 10.048 1.00 89.31 217 ASP A 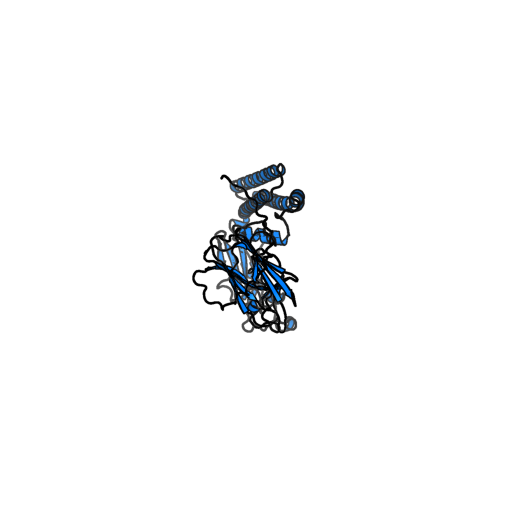CA 1
ATOM 1654 C C . ASP A 1 217 ? -13.459 12.769 9.335 1.00 89.31 217 ASP A C 1
ATOM 1656 O O . ASP A 1 217 ? -13.213 12.399 8.184 1.00 89.31 217 ASP A O 1
ATOM 1660 N N . LEU A 1 218 ? -14.569 12.379 9.971 1.00 93.81 218 LEU A N 1
ATOM 1661 C CA . LEU A 1 218 ? -15.619 11.591 9.327 1.00 93.81 218 LEU A CA 1
ATOM 1662 C C . LEU A 1 218 ? -16.240 12.347 8.140 1.00 93.81 218 LEU A C 1
ATOM 1664 O O . LEU A 1 218 ? -16.286 11.807 7.034 1.00 93.81 218 LEU A O 1
ATOM 1668 N N . GLU A 1 219 ? -16.688 13.587 8.358 1.00 96.00 219 GLU A N 1
ATOM 1669 C CA . GLU A 1 219 ? -17.389 14.407 7.359 1.00 96.00 219 GLU A CA 1
ATOM 1670 C C . GLU A 1 219 ? -16.502 14.798 6.164 1.00 96.00 219 GLU A C 1
ATOM 1672 O O . GLU A 1 219 ? -16.940 14.727 5.017 1.00 96.00 219 GLU A O 1
ATOM 1677 N N . GLU A 1 220 ? -15.249 15.184 6.404 1.00 93.44 220 GLU A N 1
ATOM 1678 C CA . GLU A 1 220 ? -14.358 15.735 5.375 1.00 93.44 220 GLU A CA 1
ATOM 1679 C C . GLU A 1 220 ? -13.443 14.694 4.715 1.00 93.44 220 GLU A C 1
ATOM 1681 O O . GLU A 1 220 ? -12.871 14.962 3.648 1.00 93.44 220 GLU A O 1
ATOM 1686 N N . SER A 1 221 ? -13.246 13.534 5.350 1.00 92.12 221 SER A N 1
ATOM 1687 C CA . SER A 1 221 ? -12.307 12.510 4.885 1.00 92.12 221 SER A CA 1
ATOM 1688 C C . SER A 1 221 ? -12.998 11.204 4.523 1.00 92.12 221 SER A C 1
ATOM 1690 O O . SER A 1 221 ? -12.897 10.761 3.381 1.00 92.12 221 SER A O 1
ATOM 1692 N N . VAL A 1 222 ? -13.728 10.594 5.459 1.00 94.81 222 VAL A N 1
ATOM 1693 C CA . VAL A 1 222 ? -14.244 9.229 5.272 1.00 94.81 222 VAL A CA 1
ATOM 1694 C C . VAL A 1 222 ? -15.508 9.188 4.416 1.00 94.81 222 VAL A C 1
ATOM 1696 O O . VAL A 1 222 ? -15.557 8.410 3.462 1.00 94.81 222 VAL A O 1
ATOM 1699 N N . LEU A 1 223 ? -16.514 10.018 4.717 1.00 97.56 223 LEU A N 1
ATOM 1700 C CA . LEU A 1 223 ? -17.791 9.998 3.990 1.00 97.56 223 LEU A CA 1
ATOM 1701 C C . LEU A 1 223 ? -17.625 10.242 2.481 1.00 97.56 223 LEU A C 1
ATOM 1703 O O . LEU A 1 223 ? -18.133 9.422 1.718 1.00 97.56 223 LEU A O 1
ATOM 1707 N N . PRO A 1 224 ? -16.867 11.257 2.011 1.00 97.25 224 PRO A N 1
ATOM 1708 C CA . PRO A 1 224 ? -16.711 11.493 0.576 1.00 97.25 224 PRO A CA 1
ATOM 1709 C C . PRO A 1 224 ? -16.063 10.311 -0.154 1.00 97.25 224 PRO A C 1
ATOM 1711 O O . PRO A 1 224 ? -16.489 9.950 -1.249 1.00 97.25 224 PRO A O 1
ATOM 1714 N N . CYS A 1 225 ? -15.057 9.678 0.459 1.00 96.44 225 CYS A N 1
ATOM 1715 C CA . CYS A 1 225 ? -14.368 8.526 -0.120 1.00 96.44 225 CYS A CA 1
ATOM 1716 C C . CYS A 1 225 ? -15.259 7.277 -0.166 1.00 96.44 225 CYS A C 1
ATOM 1718 O O . CYS A 1 225 ? -15.226 6.538 -1.151 1.00 96.44 225 CYS A O 1
ATOM 1720 N N . LEU A 1 226 ? -16.053 7.031 0.882 1.00 97.62 226 LEU A N 1
ATOM 1721 C CA . LEU A 1 226 ? -17.013 5.927 0.904 1.00 97.62 226 LEU A CA 1
ATOM 1722 C C . LEU A 1 226 ? -18.134 6.146 -0.122 1.00 97.62 226 LEU A C 1
ATOM 1724 O O . LEU A 1 226 ? -18.493 5.214 -0.840 1.00 97.62 226 LEU A O 1
ATOM 1728 N N . ASP A 1 227 ? -18.658 7.366 -0.217 1.00 97.62 227 ASP A N 1
ATOM 1729 C CA . ASP A 1 227 ? -19.742 7.706 -1.138 1.00 97.62 227 ASP A CA 1
ATOM 1730 C C . ASP A 1 227 ? -19.280 7.595 -2.600 1.00 97.62 227 ASP A C 1
ATOM 1732 O O . ASP A 1 227 ? -19.953 6.946 -3.401 1.00 97.62 227 ASP A O 1
ATOM 1736 N N . GLU A 1 228 ? -18.083 8.096 -2.934 1.00 97.25 228 GLU A N 1
ATOM 1737 C CA . GLU A 1 228 ? -17.459 7.923 -4.258 1.00 97.25 228 GLU A CA 1
ATOM 1738 C C . GLU A 1 228 ? -17.354 6.437 -4.646 1.00 97.25 228 GLU A C 1
ATOM 1740 O O . GLU A 1 228 ? -17.684 6.041 -5.769 1.00 97.25 228 GLU A O 1
ATOM 1745 N N . LEU A 1 229 ? -16.920 5.596 -3.704 1.00 97.38 229 LEU A N 1
ATOM 1746 C CA . LEU A 1 229 ? -16.759 4.160 -3.907 1.00 97.38 229 LEU A CA 1
ATOM 1747 C C . LEU A 1 229 ? -18.105 3.454 -4.133 1.00 97.38 229 LEU A C 1
ATOM 1749 O O . LEU A 1 229 ? -18.240 2.651 -5.061 1.00 97.38 229 LEU A O 1
ATOM 1753 N N . LEU A 1 230 ? -19.118 3.770 -3.325 1.00 98.31 230 LEU A N 1
ATOM 1754 C CA . LEU A 1 230 ? -20.462 3.205 -3.458 1.00 98.31 230 LEU A CA 1
ATOM 1755 C C . LEU A 1 230 ? -21.162 3.669 -4.739 1.00 98.31 230 LEU A C 1
ATOM 1757 O O . LEU A 1 230 ? -21.898 2.893 -5.358 1.00 98.31 230 LEU A O 1
ATOM 1761 N N . ASP A 1 231 ? -20.935 4.910 -5.159 1.00 98.25 231 ASP A N 1
ATOM 1762 C CA . ASP A 1 231 ? -21.474 5.455 -6.403 1.00 98.25 231 ASP A CA 1
ATOM 1763 C C . ASP A 1 231 ? -20.808 4.831 -7.624 1.00 98.25 231 ASP A C 1
ATOM 1765 O O . ASP A 1 231 ? -21.488 4.497 -8.597 1.00 98.25 231 ASP A O 1
ATOM 1769 N N . ARG A 1 232 ? -19.498 4.571 -7.557 1.00 97.88 232 ARG A N 1
ATOM 1770 C CA . ARG A 1 232 ? -18.796 3.775 -8.568 1.00 97.88 232 ARG A CA 1
ATOM 1771 C C . ARG A 1 232 ? -19.409 2.380 -8.703 1.00 97.88 232 ARG A C 1
ATOM 1773 O O . ARG A 1 232 ? -19.640 1.939 -9.827 1.00 97.88 232 ARG A O 1
ATOM 1780 N N . GLY A 1 233 ? -19.714 1.712 -7.588 1.00 98.12 233 GLY A N 1
ATOM 1781 C CA . GLY A 1 233 ? -20.411 0.422 -7.596 1.00 98.12 233 GLY A CA 1
ATOM 1782 C C . GLY A 1 233 ? -21.798 0.498 -8.248 1.00 98.12 233 GLY A C 1
ATOM 1783 O O . GLY A 1 233 ? -22.143 -0.342 -9.076 1.00 98.12 233 GLY A O 1
ATOM 1784 N N . GLY A 1 234 ? -22.569 1.548 -7.950 1.00 97.75 234 GLY A N 1
ATOM 1785 C CA . GLY A 1 234 ? -23.867 1.791 -8.589 1.00 97.75 234 GLY A CA 1
ATOM 1786 C C . GLY A 1 234 ? -23.767 1.981 -10.107 1.00 97.75 234 GLY A C 1
ATOM 1787 O O . GLY A 1 234 ? -24.549 1.395 -10.853 1.00 97.75 234 GLY A O 1
ATOM 1788 N N . ARG A 1 235 ? -22.767 2.740 -10.576 1.00 98.00 235 ARG A N 1
ATOM 1789 C CA . ARG A 1 235 ? -22.503 2.928 -12.013 1.00 98.00 235 ARG A CA 1
ATOM 1790 C C . ARG A 1 235 ? -22.109 1.621 -12.699 1.00 98.00 235 ARG A C 1
ATOM 1792 O O . ARG A 1 235 ? -22.649 1.319 -13.752 1.00 98.00 235 ARG A O 1
ATOM 1799 N N . MET A 1 236 ? -21.258 0.804 -12.072 1.00 97.19 236 MET A N 1
ATOM 1800 C CA . MET A 1 236 ? -20.906 -0.521 -12.602 1.00 97.19 236 MET A CA 1
ATOM 1801 C C . MET A 1 236 ? -22.136 -1.417 -12.793 1.00 97.19 236 MET A C 1
ATOM 1803 O O . MET A 1 236 ? -22.261 -2.055 -13.831 1.00 97.19 236 MET A O 1
ATOM 1807 N N . LEU A 1 237 ? -23.064 -1.453 -11.828 1.00 97.00 237 LEU A N 1
ATOM 1808 C CA . LEU A 1 237 ? -24.312 -2.215 -11.975 1.00 97.00 237 LEU A CA 1
ATOM 1809 C C . LEU A 1 237 ? -25.151 -1.715 -13.156 1.00 97.00 237 LEU A C 1
ATOM 1811 O O . LEU A 1 237 ? -25.652 -2.526 -13.938 1.00 97.00 237 LEU A O 1
ATOM 1815 N N . ALA A 1 238 ? -25.286 -0.392 -13.284 1.00 95.50 238 ALA A N 1
ATOM 1816 C CA . ALA A 1 238 ? -26.022 0.234 -14.378 1.00 95.50 238 ALA A CA 1
ATOM 1817 C C . ALA A 1 238 ? -25.390 -0.063 -15.746 1.00 95.50 238 ALA A C 1
ATOM 1819 O O . ALA A 1 238 ? -26.122 -0.288 -16.705 1.00 95.50 238 ALA A O 1
ATOM 1820 N N . ASP A 1 239 ? -24.059 -0.123 -15.819 1.00 95.56 239 ASP A N 1
ATOM 1821 C CA . ASP A 1 239 ? -23.320 -0.413 -17.049 1.00 95.56 239 ASP A CA 1
ATOM 1822 C C . ASP A 1 239 ? -23.325 -1.911 -17.399 1.00 95.56 239 ASP A C 1
ATOM 1824 O O . ASP A 1 239 ? -23.413 -2.277 -18.569 1.00 95.56 239 ASP A O 1
ATOM 1828 N N . PHE A 1 240 ? -23.250 -2.813 -16.416 1.00 94.69 240 PHE A N 1
ATOM 1829 C CA . PHE A 1 240 ? -23.136 -4.256 -16.680 1.00 94.69 240 PHE A CA 1
ATOM 1830 C C . PHE A 1 240 ? -24.453 -4.906 -17.097 1.00 94.69 240 PHE A C 1
ATOM 1832 O O . PHE A 1 240 ? -24.435 -5.877 -17.855 1.00 94.69 240 PHE A O 1
ATOM 1839 N N . ALA A 1 241 ? -25.593 -4.376 -16.648 1.00 88.44 241 ALA A N 1
ATOM 1840 C CA . ALA A 1 241 ? -26.904 -4.867 -17.061 1.00 88.44 241 ALA A CA 1
ATOM 1841 C C . ALA A 1 241 ? -27.120 -4.816 -18.595 1.00 88.44 241 ALA A C 1
ATOM 1843 O O . ALA A 1 241 ? -27.413 -5.866 -19.171 1.00 88.44 241 ALA A O 1
ATOM 1844 N N . PRO A 1 242 ? -26.930 -3.675 -19.296 1.00 92.44 242 PRO A N 1
ATOM 1845 C CA . PRO A 1 242 ? -27.073 -3.611 -20.753 1.00 92.44 242 PRO A CA 1
ATOM 1846 C C . PRO A 1 242 ? -25.959 -4.346 -21.511 1.00 92.44 242 PRO A C 1
ATOM 1848 O O . PRO A 1 242 ? -26.161 -4.718 -22.663 1.00 92.44 242 PRO A O 1
ATOM 1851 N N . LEU A 1 243 ? -24.808 -4.600 -20.878 1.00 89.69 243 LEU A N 1
ATOM 1852 C CA . LEU A 1 243 ? -23.713 -5.397 -21.448 1.00 89.69 243 LEU A CA 1
ATOM 1853 C C . LEU A 1 243 ? -23.948 -6.917 -21.352 1.00 89.69 243 LEU A C 1
ATOM 1855 O O . LEU A 1 243 ? -23.061 -7.694 -21.700 1.00 89.69 243 LEU A O 1
ATOM 1859 N N . GLY A 1 244 ? -25.122 -7.354 -20.884 1.00 89.31 244 GLY A N 1
ATOM 1860 C CA . GLY A 1 244 ? -25.477 -8.771 -20.801 1.00 89.31 244 GLY A CA 1
ATOM 1861 C C . GLY A 1 244 ? -24.850 -9.502 -19.613 1.00 89.31 244 GLY A C 1
ATOM 1862 O O . GLY A 1 244 ? -24.624 -10.707 -19.692 1.00 89.31 244 GLY A O 1
ATOM 1863 N N . GLY A 1 245 ? -24.551 -8.799 -18.516 1.00 89.12 245 GLY A N 1
ATOM 1864 C CA . GLY A 1 245 ? -24.043 -9.435 -17.300 1.00 89.12 245 GLY A CA 1
ATOM 1865 C C . GLY A 1 245 ? -25.030 -10.409 -16.658 1.00 89.12 245 GLY A C 1
ATOM 1866 O O . GLY A 1 245 ? -26.245 -10.314 -16.852 1.00 89.12 245 GLY A O 1
ATOM 1867 N N . ASP A 1 246 ? -24.499 -11.350 -15.874 1.00 92.56 246 ASP A N 1
ATOM 1868 C CA . ASP A 1 246 ? -25.299 -12.328 -15.134 1.00 92.56 246 ASP A CA 1
ATOM 1869 C C . ASP A 1 246 ? -26.225 -11.616 -14.142 1.00 92.56 246 ASP A C 1
ATOM 1871 O O . ASP A 1 246 ? -25.799 -11.116 -13.099 1.00 92.56 246 ASP A O 1
ATOM 1875 N N . GLN A 1 247 ? -27.518 -11.606 -14.462 1.00 93.50 247 GLN A N 1
ATOM 1876 C CA . GLN A 1 247 ? -28.542 -10.904 -13.693 1.00 93.50 247 GLN A CA 1
ATOM 1877 C C . GLN A 1 247 ? -28.628 -11.392 -12.243 1.00 93.50 247 GLN A C 1
ATOM 1879 O O . GLN A 1 247 ? -28.908 -10.600 -11.344 1.00 93.50 247 GLN A O 1
ATOM 1884 N N . THR A 1 248 ? -28.342 -12.671 -11.991 1.00 96.06 248 THR A N 1
ATOM 1885 C CA . THR A 1 248 ? -28.365 -13.233 -10.635 1.00 96.06 248 THR A CA 1
ATOM 1886 C C . THR A 1 248 ? -27.187 -12.707 -9.821 1.00 96.06 248 THR A C 1
ATOM 1888 O O . THR A 1 248 ? -27.358 -12.260 -8.683 1.00 96.06 248 THR A O 1
ATOM 1891 N N . ALA A 1 249 ? -25.988 -12.713 -10.409 1.00 95.06 249 ALA A N 1
ATOM 1892 C CA . ALA A 1 249 ? -24.788 -12.185 -9.767 1.00 95.06 249 ALA A CA 1
ATOM 1893 C C . ALA A 1 249 ? -24.887 -10.667 -9.534 1.00 95.06 249 ALA A C 1
ATOM 1895 O O . ALA A 1 249 ? -24.583 -10.192 -8.438 1.00 95.06 249 ALA A O 1
ATOM 1896 N N . LEU A 1 250 ? -25.390 -9.917 -10.521 1.00 96.50 250 LEU A N 1
ATOM 1897 C CA . LEU A 1 250 ? -25.606 -8.473 -10.411 1.00 96.50 250 LEU A CA 1
ATOM 1898 C C . LEU A 1 250 ? -26.632 -8.131 -9.322 1.00 96.50 250 LEU A C 1
ATOM 1900 O O . LEU A 1 250 ? -26.381 -7.233 -8.519 1.00 96.50 250 LEU A O 1
ATOM 1904 N N . ALA A 1 251 ? -27.743 -8.870 -9.226 1.00 97.19 251 ALA A N 1
ATOM 1905 C CA . ALA A 1 251 ? -28.730 -8.677 -8.163 1.00 97.19 251 ALA A CA 1
ATOM 1906 C C . ALA A 1 251 ? -28.132 -8.922 -6.766 1.00 97.19 251 ALA A C 1
ATOM 1908 O O . ALA A 1 251 ? -28.397 -8.160 -5.833 1.00 97.19 251 ALA A O 1
ATOM 1909 N N . LYS A 1 252 ? -27.272 -9.940 -6.619 1.00 97.69 252 LYS A N 1
ATOM 1910 C CA . LYS A 1 252 ? -26.553 -10.204 -5.364 1.00 97.69 252 LYS A CA 1
ATOM 1911 C C . LYS A 1 252 ? -25.608 -9.056 -4.996 1.00 97.69 252 LYS A C 1
ATOM 1913 O O . LYS A 1 252 ? -25.610 -8.619 -3.847 1.00 97.69 252 LYS A O 1
ATOM 1918 N N . SER A 1 253 ? -24.832 -8.545 -5.953 1.00 97.75 253 SER A N 1
ATOM 1919 C CA . SER A 1 253 ? -23.958 -7.386 -5.727 1.00 97.75 253 SER A CA 1
ATOM 1920 C C . SER A 1 253 ? -24.748 -6.115 -5.400 1.00 97.75 253 SER A C 1
ATOM 1922 O O . SER A 1 253 ? -24.337 -5.354 -4.528 1.00 97.75 253 SER A O 1
ATOM 1924 N N . ALA A 1 254 ? -25.905 -5.899 -6.033 1.00 98.12 254 ALA A N 1
ATOM 1925 C CA . ALA A 1 254 ? -26.792 -4.782 -5.712 1.00 98.12 254 ALA A CA 1
ATOM 1926 C C . ALA A 1 254 ? -27.315 -4.856 -4.269 1.00 98.12 254 ALA A C 1
ATOM 1928 O O . ALA A 1 254 ? -27.280 -3.857 -3.549 1.00 98.12 254 ALA A O 1
ATOM 1929 N N . ALA A 1 255 ? -27.737 -6.043 -3.822 1.00 98.12 255 ALA A N 1
ATOM 1930 C CA . ALA A 1 255 ? -28.155 -6.267 -2.441 1.00 98.12 255 ALA A CA 1
ATOM 1931 C C . ALA A 1 255 ? -27.008 -6.019 -1.446 1.00 98.12 255 ALA A C 1
ATOM 1933 O O . ALA A 1 255 ? -27.208 -5.355 -0.432 1.00 98.12 255 ALA A O 1
ATOM 1934 N N . GLU A 1 256 ? -25.794 -6.482 -1.758 1.00 98.06 256 GLU A N 1
ATOM 1935 C CA . GLU A 1 256 ? -24.609 -6.248 -0.928 1.00 98.06 256 GLU A CA 1
ATOM 1936 C C . GLU A 1 256 ? -24.296 -4.748 -0.774 1.00 98.06 256 GLU A C 1
ATOM 1938 O O . GLU A 1 256 ? -24.131 -4.267 0.348 1.00 98.06 256 GLU A O 1
ATOM 1943 N N . LEU A 1 257 ? -24.288 -3.977 -1.869 1.00 98.38 257 LEU A N 1
ATOM 1944 C CA . LEU A 1 257 ? -24.091 -2.523 -1.803 1.00 98.38 257 LEU A CA 1
ATOM 1945 C C . LEU A 1 257 ? -25.215 -1.818 -1.028 1.00 98.38 257 LEU A C 1
ATOM 1947 O O . LEU A 1 257 ? -24.950 -0.854 -0.308 1.00 98.38 257 LEU A O 1
ATOM 1951 N N . SER A 1 258 ? -26.458 -2.294 -1.144 1.00 98.31 258 SER A N 1
ATOM 1952 C CA . SER A 1 258 ? -27.597 -1.765 -0.384 1.00 98.31 258 SER A CA 1
ATOM 1953 C C . SER A 1 258 ? -27.436 -1.988 1.123 1.00 98.31 258 SER A C 1
ATOM 1955 O O . SER A 1 258 ? -27.688 -1.072 1.906 1.00 98.31 258 SER A O 1
ATOM 1957 N N . GLU A 1 259 ? -26.970 -3.163 1.551 1.00 98.06 259 GLU A N 1
ATOM 1958 C CA . GLU A 1 259 ? -26.702 -3.429 2.970 1.00 98.06 259 GLU A CA 1
ATOM 1959 C C . GLU A 1 259 ? -25.546 -2.576 3.508 1.00 98.06 259 GLU A C 1
ATOM 1961 O O . GLU A 1 259 ? -25.613 -2.082 4.633 1.00 98.06 259 GLU A O 1
ATOM 1966 N N . ILE A 1 260 ? -24.518 -2.312 2.696 1.00 98.38 260 ILE A N 1
ATOM 1967 C CA . ILE A 1 260 ? -23.427 -1.400 3.072 1.00 98.38 260 ILE A CA 1
ATOM 1968 C C . ILE A 1 260 ? -23.947 0.035 3.234 1.00 98.38 260 ILE A C 1
ATOM 1970 O O . ILE A 1 260 ? -23.624 0.689 4.227 1.00 98.38 260 ILE A O 1
ATOM 1974 N N . ARG A 1 261 ? -24.810 0.509 2.323 1.00 98.50 261 ARG A N 1
ATOM 1975 C CA . ARG A 1 261 ? -25.488 1.814 2.454 1.00 98.50 261 ARG A CA 1
ATOM 1976 C C . ARG A 1 261 ? -26.347 1.873 3.720 1.00 98.50 261 ARG A C 1
ATOM 1978 O O . ARG A 1 261 ? -26.281 2.845 4.459 1.00 98.50 261 ARG A O 1
ATOM 1985 N N . LYS A 1 262 ? -27.092 0.816 4.036 1.00 98.06 262 LYS A N 1
ATOM 1986 C CA . LYS A 1 262 ? -27.881 0.737 5.274 1.00 98.06 262 LYS A CA 1
ATOM 1987 C C . LYS A 1 262 ? -27.004 0.763 6.532 1.00 98.06 262 LYS A C 1
ATOM 1989 O O . LYS A 1 262 ? -27.347 1.433 7.502 1.00 98.06 262 LYS A O 1
ATOM 1994 N N . HIS A 1 263 ? -25.867 0.065 6.523 1.00 97.62 263 HIS A N 1
ATOM 1995 C CA . HIS A 1 263 ? -24.914 0.082 7.634 1.00 97.62 263 HIS A CA 1
ATOM 1996 C C . HIS A 1 263 ? -24.280 1.472 7.804 1.00 97.62 263 HIS A C 1
ATOM 1998 O O . HIS A 1 263 ? -24.186 1.949 8.931 1.00 97.62 263 HIS A O 1
ATOM 2004 N N . ARG A 1 264 ? -23.942 2.165 6.706 1.00 97.75 264 ARG A N 1
ATOM 2005 C CA . ARG A 1 264 ? -23.519 3.578 6.727 1.00 97.75 264 ARG A CA 1
ATOM 2006 C C . ARG A 1 264 ? -24.530 4.451 7.472 1.00 97.75 264 ARG A C 1
ATOM 2008 O O . ARG A 1 264 ? -24.144 5.136 8.414 1.00 97.75 264 ARG A O 1
ATOM 2015 N N . GLU A 1 265 ? -25.814 4.381 7.112 1.00 98.12 265 GLU A N 1
ATOM 2016 C CA . GLU A 1 265 ? -26.867 5.150 7.798 1.00 98.12 265 GLU A CA 1
ATOM 2017 C C . GLU A 1 265 ? -26.974 4.791 9.287 1.00 98.12 265 GLU A C 1
ATOM 2019 O O . GLU A 1 265 ? -27.104 5.670 10.136 1.00 98.12 265 GLU A O 1
ATOM 2024 N N . GLY A 1 266 ? -26.849 3.507 9.633 1.00 97.31 266 GLY A N 1
ATOM 2025 C CA . GLY A 1 266 ? -26.842 3.061 11.029 1.00 97.31 266 GLY A CA 1
ATOM 2026 C C . GLY A 1 266 ? -25.631 3.545 11.839 1.00 97.31 266 GLY A C 1
ATOM 2027 O O . GLY A 1 266 ? -25.755 3.777 13.043 1.00 97.31 266 GLY A O 1
ATOM 2028 N N . LEU A 1 267 ? -24.460 3.716 11.214 1.00 96.25 267 LEU A N 1
ATOM 2029 C CA . LEU A 1 267 ? -23.286 4.298 11.876 1.00 96.25 267 LEU A CA 1
ATOM 2030 C C . LEU A 1 267 ? -23.423 5.812 12.063 1.00 96.25 267 LEU A C 1
ATOM 2032 O O . LEU A 1 267 ? -22.937 6.334 13.061 1.00 96.25 267 LEU A O 1
ATOM 2036 N N . LEU A 1 268 ? -24.119 6.515 11.163 1.00 96.81 268 LEU A N 1
ATOM 2037 C CA . LEU A 1 268 ? -24.378 7.954 11.309 1.00 96.81 268 LEU A CA 1
ATOM 2038 C C . LEU A 1 268 ? -25.246 8.289 12.532 1.00 96.81 268 LEU A C 1
ATOM 2040 O O . LEU A 1 268 ? -25.157 9.398 13.055 1.00 96.81 268 LEU A O 1
ATOM 2044 N N . THR A 1 269 ? -26.060 7.347 13.020 1.00 96.69 269 THR A N 1
ATOM 2045 C CA . THR A 1 269 ? -26.855 7.535 14.248 1.00 96.69 269 THR A CA 1
ATOM 2046 C C . THR A 1 269 ? -26.075 7.267 15.539 1.00 96.69 269 THR A C 1
ATOM 2048 O O . THR A 1 269 ? -26.624 7.417 16.629 1.00 96.69 269 THR A O 1
ATOM 2051 N N . GLN A 1 270 ? -24.819 6.830 15.438 1.00 92.69 270 GLN A N 1
ATOM 2052 C CA . GLN A 1 270 ? -23.962 6.468 16.567 1.00 92.69 270 GLN A CA 1
ATOM 2053 C C . GLN A 1 270 ? -22.832 7.495 16.745 1.00 92.69 270 GLN A C 1
ATOM 2055 O O . GLN A 1 270 ? -22.517 8.240 15.814 1.00 92.69 270 GLN A O 1
ATOM 2060 N N . PRO A 1 271 ? -22.191 7.562 17.927 1.00 89.00 271 PRO A N 1
ATOM 2061 C CA . PRO A 1 271 ? -20.960 8.330 18.087 1.00 89.00 271 PRO A CA 1
ATOM 2062 C C . PRO A 1 271 ? -19.900 7.887 17.060 1.00 89.00 271 PRO A C 1
ATOM 2064 O O . PRO A 1 271 ? -19.741 6.680 16.864 1.00 89.00 271 PRO A O 1
ATOM 2067 N N . PRO A 1 272 ? -19.162 8.814 16.416 1.00 89.06 272 PRO A N 1
ATOM 2068 C CA . PRO A 1 272 ? -18.148 8.447 15.434 1.00 89.06 272 PRO A CA 1
ATOM 2069 C C . PRO A 1 272 ? -17.087 7.502 16.018 1.00 89.06 272 PRO A C 1
ATOM 2071 O O . PRO A 1 272 ? -16.367 7.864 16.948 1.00 89.06 272 PRO A O 1
ATOM 2074 N N . ASP A 1 273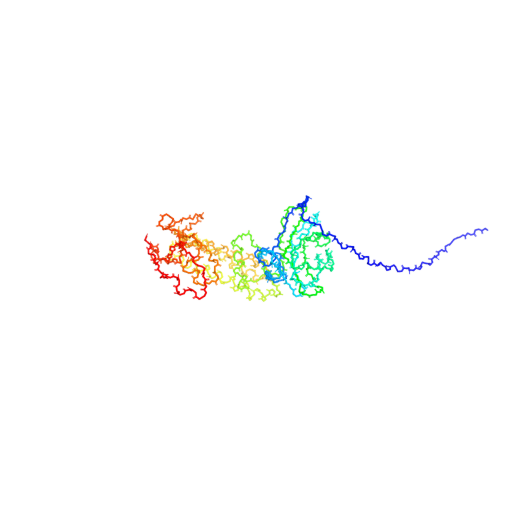 ? -16.960 6.318 15.418 1.00 84.38 273 ASP A N 1
ATOM 2075 C CA . ASP A 1 273 ? -15.943 5.312 15.739 1.00 84.38 273 ASP A CA 1
ATOM 2076 C C . ASP A 1 273 ? -15.106 4.975 14.497 1.00 84.38 273 ASP A C 1
ATOM 2078 O O . ASP A 1 273 ? -15.580 4.322 13.563 1.00 84.38 273 ASP A O 1
ATOM 2082 N N . ALA A 1 274 ? -13.842 5.399 14.504 1.00 83.50 274 ALA A N 1
ATOM 2083 C CA . ALA A 1 274 ? -12.919 5.207 13.391 1.00 83.50 274 ALA A CA 1
ATOM 2084 C C . ALA A 1 274 ? -12.782 3.731 12.979 1.00 83.50 274 ALA A C 1
ATOM 2086 O O . ALA A 1 274 ? -12.675 3.441 11.788 1.00 83.50 274 ALA A O 1
ATOM 2087 N N . GLN A 1 275 ? -12.837 2.793 13.932 1.00 80.38 275 GLN A N 1
ATOM 2088 C CA . GLN A 1 275 ? -12.668 1.370 13.641 1.00 80.38 275 GLN A CA 1
ATOM 2089 C C . GLN A 1 275 ? -13.896 0.785 12.934 1.00 80.38 275 GLN A C 1
ATOM 2091 O O . GLN A 1 275 ? -13.758 0.009 11.983 1.00 80.38 275 GLN A O 1
ATOM 2096 N N . ALA A 1 276 ? -15.100 1.162 13.372 1.00 83.75 276 ALA A N 1
ATOM 2097 C CA . ALA A 1 276 ? -16.343 0.767 12.716 1.00 83.75 276 ALA A CA 1
ATOM 2098 C C . ALA A 1 276 ? -16.422 1.321 11.285 1.00 83.75 276 ALA A C 1
ATOM 2100 O O . ALA A 1 276 ? -16.769 0.589 10.353 1.00 83.75 276 ALA A O 1
ATOM 2101 N N . TRP A 1 277 ? -16.030 2.584 11.097 1.00 94.06 277 TRP A N 1
ATOM 2102 C CA . TRP A 1 277 ? -16.002 3.235 9.789 1.00 94.06 277 TRP A CA 1
ATOM 2103 C C . TRP A 1 277 ? -14.940 2.653 8.850 1.00 94.06 277 TRP A C 1
ATOM 2105 O O . TRP A 1 277 ? -15.241 2.417 7.680 1.00 94.06 277 TRP A O 1
ATOM 2115 N N . LEU A 1 278 ? -13.744 2.332 9.353 1.00 89.81 278 LEU A N 1
ATOM 2116 C CA . LEU A 1 278 ? -12.722 1.607 8.593 1.00 89.81 278 LEU A CA 1
ATOM 2117 C C . LEU A 1 278 ? -13.256 0.255 8.120 1.00 89.81 278 LEU A C 1
ATOM 2119 O O . LEU A 1 278 ? -13.195 -0.053 6.935 1.00 89.81 278 LEU A O 1
ATOM 2123 N N . LYS A 1 279 ? -13.845 -0.537 9.024 1.00 87.19 279 LYS A N 1
ATOM 2124 C CA . LYS A 1 279 ? -14.412 -1.846 8.674 1.00 87.19 279 LYS A CA 1
ATOM 2125 C C . LYS A 1 279 ? -15.476 -1.729 7.579 1.00 87.19 279 LYS A C 1
ATOM 2127 O O . LYS A 1 279 ? -15.497 -2.543 6.657 1.00 87.19 279 LYS A O 1
ATOM 2132 N N . LEU A 1 280 ? -16.349 -0.724 7.659 1.00 95.12 280 LEU A N 1
ATOM 2133 C CA . LEU A 1 280 ? -17.347 -0.458 6.624 1.00 95.12 280 LEU A CA 1
ATOM 2134 C C . LEU A 1 280 ? -16.697 -0.083 5.282 1.00 95.12 280 LEU A C 1
ATOM 2136 O O . LEU A 1 280 ? -17.115 -0.592 4.242 1.00 95.12 280 LEU A O 1
ATOM 2140 N N . TYR A 1 281 ? -15.665 0.761 5.307 1.00 95.44 281 TYR A N 1
ATOM 2141 C CA . TYR A 1 281 ? -14.929 1.189 4.120 1.00 95.44 281 TYR A CA 1
ATOM 2142 C C . TYR A 1 281 ? -14.216 0.024 3.417 1.00 95.44 281 TYR A C 1
ATOM 2144 O O . TYR A 1 281 ? -14.364 -0.153 2.207 1.00 95.44 281 TYR A O 1
ATOM 2152 N N . VAL A 1 282 ? -13.532 -0.838 4.175 1.00 91.62 282 VAL A N 1
ATOM 2153 C CA . VAL A 1 282 ? -12.901 -2.061 3.652 1.00 91.62 282 VAL A CA 1
ATOM 2154 C C . VAL A 1 282 ? -13.946 -3.007 3.049 1.00 91.62 282 VAL A C 1
ATOM 2156 O O . VAL A 1 282 ? -13.760 -3.525 1.946 1.00 91.62 282 VAL A O 1
ATOM 2159 N N . ASN A 1 283 ? -15.094 -3.183 3.712 1.00 94.62 283 ASN A N 1
ATOM 2160 C CA . ASN A 1 283 ? -16.193 -3.990 3.175 1.00 94.62 283 ASN A CA 1
ATOM 2161 C C . ASN A 1 283 ? -16.732 -3.434 1.845 1.00 94.62 283 ASN A C 1
ATOM 2163 O O . ASN A 1 283 ? -17.015 -4.211 0.931 1.00 94.62 283 ASN A O 1
ATOM 2167 N N . ALA A 1 284 ? -16.847 -2.107 1.717 1.00 97.31 284 ALA A N 1
ATOM 2168 C CA . ALA A 1 284 ? -17.250 -1.449 0.476 1.00 97.31 284 ALA A CA 1
ATOM 2169 C C . ALA A 1 284 ? -16.246 -1.697 -0.657 1.00 97.31 284 ALA A C 1
ATOM 2171 O O . ALA A 1 284 ? -16.657 -2.045 -1.765 1.00 97.31 284 ALA A O 1
ATOM 2172 N N . HIS A 1 285 ? -14.943 -1.606 -0.376 1.00 95.88 285 HIS A N 1
ATOM 2173 C CA . HIS A 1 285 ? -13.890 -1.909 -1.354 1.00 95.88 285 HIS A CA 1
ATOM 2174 C C . HIS A 1 285 ? -13.993 -3.342 -1.862 1.00 95.88 285 HIS A C 1
ATOM 2176 O O . HIS A 1 285 ? -13.997 -3.585 -3.070 1.00 95.88 285 HIS A O 1
ATOM 2182 N N . TRP A 1 286 ? -14.169 -4.293 -0.951 1.00 95.88 286 TRP A N 1
ATOM 2183 C CA . TRP A 1 286 ? -14.351 -5.696 -1.297 1.00 95.88 286 TRP A CA 1
ATOM 2184 C C . TRP A 1 286 ? -15.608 -5.962 -2.130 1.00 95.88 286 TRP A C 1
ATOM 2186 O O . TRP A 1 286 ? -15.540 -6.719 -3.102 1.00 95.88 286 TRP A O 1
ATOM 2196 N N . ALA A 1 287 ? -16.737 -5.336 -1.789 1.00 97.00 287 ALA A N 1
ATOM 2197 C CA . ALA A 1 287 ? -17.981 -5.469 -2.545 1.00 97.00 287 ALA A CA 1
ATOM 2198 C C . ALA A 1 287 ? -17.837 -4.908 -3.969 1.00 97.00 287 ALA A C 1
ATOM 2200 O O . ALA A 1 287 ? -18.162 -5.588 -4.945 1.00 97.00 287 ALA A O 1
ATOM 2201 N N . VAL A 1 288 ? -17.268 -3.706 -4.105 1.00 97.75 288 VAL A N 1
ATOM 2202 C CA . VAL A 1 288 ? -17.024 -3.075 -5.410 1.00 97.75 288 VAL A CA 1
ATOM 2203 C C . VAL A 1 288 ? -15.995 -3.859 -6.223 1.00 97.75 288 VAL A C 1
ATOM 2205 O O . VAL A 1 288 ? -16.169 -4.019 -7.428 1.00 97.75 288 VAL A O 1
ATOM 2208 N N . ARG A 1 289 ? -14.954 -4.414 -5.591 1.00 94.56 289 ARG A N 1
ATOM 2209 C CA . ARG A 1 289 ? -13.984 -5.290 -6.261 1.00 94.56 289 ARG A CA 1
ATOM 2210 C C . ARG A 1 289 ? -14.657 -6.532 -6.826 1.00 94.56 289 ARG A C 1
ATOM 2212 O O . ARG A 1 289 ? -14.462 -6.825 -8.001 1.00 94.56 289 ARG A O 1
ATOM 2219 N N . ARG A 1 290 ? -15.434 -7.259 -6.014 1.00 93.12 290 ARG A N 1
ATOM 2220 C CA . ARG A 1 290 ? -16.178 -8.445 -6.473 1.00 93.12 290 ARG A CA 1
ATOM 2221 C C . ARG A 1 290 ? -17.065 -8.100 -7.661 1.00 93.12 290 ARG A C 1
ATOM 2223 O O . ARG A 1 290 ? -17.015 -8.799 -8.666 1.00 93.12 290 ARG A O 1
ATOM 2230 N N . LEU A 1 291 ? -17.807 -6.998 -7.559 1.00 95.31 291 LEU A N 1
ATOM 2231 C CA . LEU A 1 291 ? -18.636 -6.497 -8.647 1.00 95.31 291 LEU A CA 1
ATOM 2232 C C . LEU A 1 291 ? -17.805 -6.191 -9.900 1.00 95.31 291 LEU A C 1
ATOM 2234 O O . LEU A 1 291 ? -18.189 -6.618 -10.977 1.00 95.31 291 LEU A O 1
ATOM 2238 N N . ALA A 1 292 ? -16.654 -5.525 -9.787 1.00 92.56 292 ALA A N 1
ATOM 2239 C CA . ALA A 1 292 ? -15.808 -5.202 -10.938 1.00 92.56 292 ALA A CA 1
ATOM 2240 C C . ALA A 1 292 ? -15.373 -6.448 -11.738 1.00 92.56 292 ALA A C 1
ATOM 2242 O O . ALA A 1 292 ? -15.261 -6.373 -12.961 1.00 92.56 292 ALA A O 1
ATOM 2243 N N . PHE A 1 293 ? -15.182 -7.596 -11.078 1.00 88.69 293 PHE A N 1
ATOM 2244 C CA . PHE A 1 293 ? -14.885 -8.874 -11.743 1.00 88.69 293 PHE A CA 1
ATOM 2245 C C . PHE A 1 293 ? -16.102 -9.540 -12.405 1.00 88.69 293 PHE A C 1
ATOM 2247 O O . PHE A 1 293 ? -15.920 -10.478 -13.174 1.00 88.69 293 PHE A O 1
ATOM 2254 N N . LEU A 1 294 ? -17.319 -9.042 -12.171 1.00 90.12 294 LEU A N 1
ATOM 2255 C CA . LEU A 1 294 ? -18.523 -9.430 -12.916 1.00 90.12 294 LEU A CA 1
ATOM 2256 C C . LEU A 1 294 ? -18.676 -8.671 -14.241 1.00 90.12 294 LEU A C 1
ATOM 2258 O O . LEU A 1 294 ? -19.679 -8.859 -14.927 1.00 90.12 294 LEU A O 1
ATOM 2262 N N . ASN A 1 295 ? -17.720 -7.807 -14.606 1.00 89.00 295 ASN A N 1
ATOM 2263 C CA . ASN A 1 295 ? -17.759 -7.098 -15.880 1.00 89.00 295 ASN A CA 1
ATOM 2264 C C . ASN A 1 295 ? -17.851 -8.111 -17.041 1.00 89.00 295 ASN A C 1
ATOM 2266 O O . ASN A 1 295 ? -16.912 -8.895 -17.224 1.00 89.00 295 ASN A O 1
ATOM 2270 N N . PRO A 1 296 ? -18.915 -8.075 -17.866 1.00 86.44 296 PRO A N 1
ATOM 2271 C CA . PRO A 1 296 ? -19.097 -9.031 -18.961 1.00 86.44 296 PRO A CA 1
ATOM 2272 C C . PRO A 1 296 ? -17.934 -9.036 -19.961 1.00 86.44 296 PRO A C 1
ATOM 2274 O O . PRO A 1 296 ? -17.608 -10.071 -20.535 1.00 86.44 296 PRO A O 1
ATOM 2277 N N . LEU A 1 297 ? -17.244 -7.902 -20.118 1.00 80.00 297 LEU A N 1
ATOM 2278 C CA . LEU A 1 297 ? -16.088 -7.771 -21.007 1.00 80.00 297 LEU A CA 1
ATOM 2279 C C . LEU A 1 297 ? -14.832 -8.489 -20.481 1.00 80.00 297 LEU A C 1
ATOM 2281 O O . LEU A 1 297 ? -13.921 -8.767 -21.263 1.00 80.00 297 LEU A O 1
ATOM 2285 N N . LEU A 1 298 ? -14.778 -8.807 -19.180 1.00 79.00 298 LEU A N 1
ATOM 2286 C CA . LEU A 1 298 ? -13.690 -9.574 -18.561 1.00 79.00 298 LEU A CA 1
ATOM 2287 C C . LEU A 1 298 ? -13.926 -11.086 -18.598 1.00 79.00 298 LEU A C 1
ATOM 2289 O O . LEU A 1 298 ? -12.953 -11.837 -18.530 1.00 79.00 298 LEU A O 1
ATOM 2293 N N . ALA A 1 299 ? -15.180 -11.536 -18.725 1.00 68.06 299 ALA A N 1
ATOM 2294 C CA . ALA A 1 299 ? -15.566 -12.940 -18.561 1.00 68.06 299 ALA A CA 1
ATOM 2295 C C . ALA A 1 299 ? -14.867 -13.904 -19.543 1.00 68.06 299 ALA A C 1
ATOM 2297 O O . ALA A 1 299 ? -14.825 -15.107 -19.287 1.00 68.06 299 ALA A O 1
ATOM 2298 N N . HIS A 1 300 ? -14.269 -13.391 -20.630 1.00 65.25 300 HIS A N 1
ATOM 2299 C CA . HIS A 1 300 ? -13.702 -14.219 -21.700 1.00 65.25 300 HIS A CA 1
ATOM 2300 C C . HIS A 1 300 ? -12.344 -13.765 -22.268 1.00 65.25 300 HIS A C 1
ATOM 2302 O O . HIS A 1 300 ? -11.794 -14.474 -23.106 1.00 65.25 300 HIS A O 1
ATOM 2308 N N . ASN A 1 301 ? -11.774 -12.633 -21.829 1.00 69.81 301 ASN A N 1
ATOM 2309 C CA . ASN A 1 301 ? -10.714 -11.967 -22.611 1.00 69.81 301 ASN A CA 1
ATOM 2310 C C . ASN A 1 301 ? -9.342 -11.853 -21.934 1.00 69.81 301 ASN A C 1
ATOM 2312 O O . ASN A 1 301 ? -8.366 -11.488 -22.591 1.00 69.81 301 ASN A O 1
ATOM 2316 N N . GLY A 1 302 ? -9.233 -12.195 -20.648 1.00 80.94 302 GLY A N 1
ATOM 2317 C CA . GLY A 1 302 ? -8.013 -11.934 -19.885 1.00 80.94 302 GLY A CA 1
ATOM 2318 C C . GLY A 1 302 ? -7.614 -10.450 -19.912 1.00 80.94 302 GLY A C 1
ATOM 2319 O O . GLY A 1 302 ? -8.305 -9.591 -20.456 1.00 80.94 302 GLY A O 1
ATOM 2320 N N . ILE A 1 303 ? -6.495 -10.121 -19.282 1.00 86.50 303 ILE A N 1
ATOM 2321 C CA . ILE A 1 303 ? -5.950 -8.764 -19.263 1.00 86.50 303 ILE A CA 1
ATOM 2322 C C . ILE A 1 303 ? -4.696 -8.763 -20.123 1.00 86.50 303 ILE A C 1
ATOM 2324 O O . ILE A 1 303 ? -3.721 -9.438 -19.794 1.00 86.50 303 ILE A O 1
ATOM 2328 N N . LEU A 1 304 ? -4.714 -7.996 -21.214 1.00 88.56 304 LEU A N 1
ATOM 2329 C CA . LEU A 1 304 ? -3.511 -7.721 -21.989 1.00 88.56 304 LEU A CA 1
ATOM 2330 C C . LEU A 1 304 ? -2.587 -6.805 -21.187 1.00 88.56 304 LEU A C 1
ATOM 2332 O O . LEU A 1 304 ? -2.987 -5.723 -20.753 1.00 88.56 304 LEU A O 1
ATOM 2336 N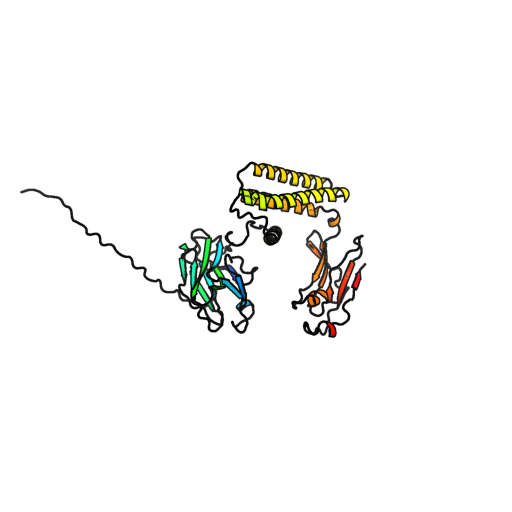 N . PHE A 1 305 ? -1.329 -7.200 -21.048 1.00 91.25 305 PHE A N 1
ATOM 2337 C CA . PHE A 1 305 ? -0.308 -6.363 -20.441 1.00 91.25 305 PHE A CA 1
ATOM 2338 C C . PHE A 1 305 ? 1.042 -6.525 -21.135 1.00 91.25 305 PHE A C 1
ATOM 2340 O O . PHE A 1 305 ? 1.336 -7.532 -21.779 1.00 91.25 305 PHE A O 1
ATOM 2347 N N . VAL A 1 306 ? 1.880 -5.504 -20.978 1.00 90.38 306 VAL A N 1
ATOM 2348 C CA . VAL A 1 306 ? 3.276 -5.534 -21.415 1.00 90.38 306 VAL A CA 1
ATOM 2349 C C . VAL A 1 306 ? 4.134 -5.938 -20.236 1.00 90.38 306 VAL A C 1
ATOM 2351 O O . VAL A 1 306 ? 4.170 -5.243 -19.218 1.00 90.38 306 VAL A O 1
ATOM 2354 N N . ARG A 1 307 ? 4.893 -7.013 -20.400 1.00 88.00 307 ARG A N 1
ATOM 2355 C CA . ARG A 1 307 ? 6.026 -7.310 -19.533 1.00 88.00 307 ARG A CA 1
ATOM 2356 C C . ARG A 1 307 ? 7.256 -6.612 -20.106 1.00 88.00 307 ARG A C 1
ATOM 2358 O O . ARG A 1 307 ? 7.571 -6.782 -21.279 1.00 88.00 307 ARG A O 1
ATOM 2365 N N . ARG A 1 308 ? 7.958 -5.823 -19.292 1.00 79.62 308 ARG A N 1
ATOM 2366 C CA . ARG A 1 308 ? 9.192 -5.128 -19.695 1.00 79.62 308 ARG A CA 1
ATOM 2367 C C . ARG A 1 308 ? 10.117 -4.899 -18.509 1.00 79.62 308 ARG A C 1
ATOM 2369 O O . ARG A 1 308 ? 9.643 -4.686 -17.395 1.00 79.62 308 ARG A O 1
ATOM 2376 N N . HIS A 1 309 ? 11.419 -4.864 -18.767 1.00 76.81 309 HIS A N 1
ATOM 2377 C CA . HIS A 1 309 ? 12.390 -4.350 -17.805 1.00 76.81 309 HIS A CA 1
ATOM 2378 C C . HIS A 1 309 ? 12.316 -2.823 -17.707 1.00 76.81 309 HIS A C 1
ATOM 2380 O O . HIS A 1 309 ? 12.022 -2.127 -18.684 1.00 76.81 309 HIS A O 1
ATOM 2386 N N . HIS A 1 310 ? 12.587 -2.294 -16.514 1.00 71.19 310 HIS A N 1
ATOM 2387 C CA . HIS A 1 310 ? 12.784 -0.862 -16.347 1.00 71.19 310 HIS A CA 1
ATOM 2388 C C . HIS A 1 310 ? 14.154 -0.472 -16.926 1.00 71.19 310 HIS A C 1
ATOM 2390 O O . HIS A 1 310 ? 15.151 -1.141 -16.664 1.00 71.19 310 HIS A O 1
ATOM 2396 N N . SER A 1 311 ? 14.206 0.619 -17.696 1.00 65.94 311 SER A N 1
ATOM 2397 C CA . SER A 1 311 ? 15.466 1.239 -18.136 1.00 65.94 311 SER A CA 1
ATOM 2398 C C . SER A 1 311 ? 16.345 1.569 -16.929 1.00 65.94 311 SER A C 1
ATOM 2400 O O . SER A 1 311 ? 15.846 2.185 -15.984 1.00 65.94 311 SER A O 1
ATOM 2402 N N . SER A 1 312 ? 17.639 1.249 -16.991 1.00 62.84 312 SER A N 1
ATOM 2403 C CA . SER A 1 312 ? 18.646 1.699 -16.014 1.00 62.84 312 SER A CA 1
ATOM 2404 C C . SER A 1 312 ? 18.960 3.197 -16.132 1.00 62.84 312 SER A C 1
ATOM 2406 O O . SER A 1 312 ? 19.498 3.798 -15.207 1.00 62.84 312 SER A O 1
ATOM 2408 N N . TYR A 1 313 ? 18.581 3.827 -17.247 1.00 63.38 313 TYR A N 1
ATOM 2409 C CA . TYR A 1 313 ? 18.768 5.256 -17.485 1.00 63.38 313 TYR A CA 1
ATOM 2410 C C . TYR A 1 313 ? 17.523 6.059 -17.102 1.00 63.38 313 TYR A C 1
ATOM 2412 O O . TYR A 1 313 ? 16.406 5.772 -17.555 1.00 63.38 313 TYR A O 1
ATOM 2420 N N . MET A 1 314 ? 17.734 7.125 -16.328 1.00 59.38 314 MET A N 1
ATOM 2421 C CA . MET A 1 314 ? 16.708 8.064 -15.860 1.00 59.38 314 MET A CA 1
ATOM 2422 C C . MET A 1 314 ? 16.347 9.122 -16.918 1.00 59.38 314 MET A C 1
ATOM 2424 O O . MET A 1 314 ? 16.306 10.313 -16.634 1.00 59.38 314 MET A O 1
ATOM 2428 N N . HIS A 1 315 ? 16.072 8.694 -18.154 1.00 64.62 315 HIS A N 1
ATOM 2429 C CA . HIS A 1 315 ? 15.652 9.583 -19.240 1.00 64.62 315 HIS A CA 1
ATOM 2430 C C . HIS A 1 315 ? 14.407 9.052 -19.961 1.00 64.62 315 HIS A C 1
ATOM 2432 O O . HIS A 1 315 ? 14.269 7.850 -20.204 1.00 64.62 315 HIS A O 1
ATOM 2438 N N . GLN A 1 316 ? 13.493 9.949 -20.342 1.00 60.44 316 GLN A N 1
ATOM 2439 C CA . GLN A 1 316 ? 12.211 9.587 -20.960 1.00 60.44 316 GLN A CA 1
ATOM 2440 C C . GLN A 1 316 ? 12.367 8.795 -22.267 1.00 60.44 316 GLN A C 1
ATOM 2442 O O . GLN A 1 316 ? 11.604 7.862 -22.518 1.00 60.44 316 GLN A O 1
ATOM 2447 N N . CYS A 1 317 ? 13.387 9.115 -23.070 1.00 61.00 317 CYS A N 1
ATOM 2448 C CA . CYS A 1 317 ? 13.655 8.416 -24.326 1.00 61.00 317 CYS A CA 1
ATOM 2449 C C . CYS A 1 317 ? 14.171 6.992 -24.092 1.00 61.00 317 CYS A C 1
ATOM 2451 O O . CYS A 1 317 ? 13.759 6.086 -24.805 1.00 61.00 317 CYS A O 1
ATOM 2453 N N . ALA A 1 318 ? 14.978 6.751 -23.053 1.00 62.00 318 ALA A N 1
ATOM 2454 C CA . ALA A 1 318 ? 15.448 5.402 -22.731 1.00 62.00 318 ALA A CA 1
ATOM 2455 C C . ALA A 1 318 ? 14.275 4.463 -22.384 1.00 62.00 318 ALA A C 1
ATOM 2457 O O . ALA A 1 318 ? 14.245 3.307 -22.799 1.00 62.00 318 ALA A O 1
ATOM 2458 N N . ARG A 1 319 ? 13.231 5.002 -21.736 1.00 63.44 319 ARG A N 1
ATOM 2459 C CA . ARG A 1 319 ? 11.998 4.269 -21.397 1.00 63.44 319 ARG A CA 1
ATOM 2460 C C . ARG A 1 319 ? 11.087 3.969 -22.595 1.00 63.44 319 ARG A C 1
ATOM 2462 O O . ARG A 1 319 ? 10.237 3.089 -22.480 1.00 63.44 319 ARG A O 1
ATOM 2469 N N . ARG A 1 320 ? 11.206 4.712 -23.703 1.00 61.38 320 ARG A N 1
ATOM 2470 C CA . ARG A 1 320 ? 10.309 4.605 -24.874 1.00 61.38 320 ARG A CA 1
ATOM 2471 C C . ARG A 1 320 ? 10.966 3.988 -26.103 1.00 61.38 320 ARG A C 1
ATOM 2473 O O . ARG A 1 320 ? 10.289 3.300 -26.852 1.00 61.38 320 ARG A O 1
ATOM 2480 N N . LEU A 1 321 ? 12.252 4.248 -26.311 1.00 60.38 321 LEU A N 1
ATOM 2481 C CA . LEU A 1 321 ? 12.947 3.898 -27.547 1.00 60.38 321 LEU A CA 1
ATOM 2482 C C . LEU A 1 321 ? 13.586 2.510 -27.477 1.00 60.38 321 LEU A C 1
ATOM 2484 O O . LEU A 1 321 ? 13.790 1.876 -28.507 1.00 60.38 321 LEU A O 1
ATOM 2488 N N . GLY A 1 322 ? 13.953 2.049 -26.278 1.00 57.28 322 GLY A N 1
ATOM 2489 C CA . GLY A 1 322 ? 14.514 0.718 -26.072 1.00 57.28 322 GLY A CA 1
ATOM 2490 C C . GLY A 1 322 ? 16.019 0.469 -26.299 1.00 57.28 322 GLY A C 1
ATOM 2491 O O . GLY A 1 322 ? 16.422 -0.618 -25.893 1.00 57.28 322 GLY A O 1
ATOM 2492 N N . PRO A 1 323 ? 16.893 1.375 -26.822 1.00 57.53 323 PRO A N 1
ATOM 2493 C CA . PRO A 1 323 ? 18.313 1.048 -27.030 1.00 57.53 323 PRO A CA 1
ATOM 2494 C C . PRO A 1 323 ? 19.060 0.631 -25.766 1.00 57.53 323 PRO A C 1
ATOM 2496 O O . PRO A 1 323 ? 20.079 -0.036 -25.860 1.00 57.53 323 PRO A O 1
ATOM 2499 N N . SER A 1 324 ? 18.581 1.062 -24.601 1.00 60.25 324 SER A N 1
ATOM 2500 C CA . SER A 1 324 ? 19.264 0.905 -23.317 1.00 60.25 324 SER A CA 1
ATOM 2501 C C . SER A 1 324 ? 18.509 0.002 -22.339 1.00 60.25 324 SER A C 1
ATOM 2503 O O . SER A 1 324 ? 18.861 -0.058 -21.163 1.00 60.25 324 SER A O 1
ATOM 2505 N N . ASN A 1 325 ? 17.449 -0.667 -22.799 1.00 64.38 325 ASN A N 1
ATOM 2506 C CA . ASN A 1 325 ? 16.723 -1.620 -21.970 1.00 64.38 325 ASN A CA 1
ATOM 2507 C C . ASN A 1 325 ? 17.369 -3.002 -22.098 1.00 64.38 325 ASN A C 1
ATOM 2509 O O . ASN A 1 325 ? 17.675 -3.419 -23.219 1.00 64.38 325 ASN A O 1
ATOM 2513 N N . PRO A 1 326 ? 17.517 -3.745 -20.988 1.00 66.94 326 PRO A N 1
ATOM 2514 C CA . PRO A 1 326 ? 17.869 -5.154 -21.057 1.00 66.94 326 PRO A CA 1
ATOM 2515 C C . PRO A 1 326 ? 16.910 -5.906 -21.995 1.00 66.94 326 PRO A C 1
ATOM 2517 O O . PRO A 1 326 ? 15.701 -5.640 -21.957 1.00 66.94 326 PRO A O 1
ATOM 2520 N N . PRO A 1 327 ? 17.409 -6.842 -22.825 1.00 66.31 327 PRO A N 1
ATOM 2521 C CA . PRO A 1 327 ? 16.540 -7.708 -23.609 1.00 66.31 327 PRO A CA 1
ATOM 2522 C C . PRO A 1 327 ? 15.662 -8.522 -22.655 1.00 66.31 327 PRO A C 1
ATOM 2524 O O . PRO A 1 327 ? 16.157 -9.115 -21.700 1.00 66.31 327 PRO A O 1
ATOM 2527 N N . GLY A 1 328 ? 14.353 -8.533 -22.897 1.00 68.31 328 GLY A N 1
ATOM 2528 C CA . GLY A 1 328 ? 13.402 -9.172 -21.991 1.00 68.31 328 GLY A CA 1
ATOM 2529 C C . GLY A 1 328 ? 12.115 -8.367 -21.894 1.00 68.31 328 GLY A C 1
ATOM 2530 O O . GLY A 1 328 ? 11.949 -7.465 -21.071 1.00 68.31 328 GLY A O 1
ATOM 2531 N N . GLY A 1 329 ? 11.179 -8.705 -22.764 1.00 79.06 329 GLY A N 1
ATOM 2532 C CA . GLY A 1 329 ? 9.845 -8.143 -22.762 1.00 79.06 329 GLY A CA 1
ATOM 2533 C C . GLY A 1 329 ? 8.903 -9.043 -23.535 1.00 79.06 329 GLY A C 1
ATOM 2534 O O . GLY A 1 329 ? 9.353 -9.942 -24.245 1.00 79.06 329 GLY A O 1
ATOM 2535 N N . ASP A 1 330 ? 7.610 -8.834 -23.339 1.00 88.31 330 ASP A N 1
ATOM 2536 C CA . ASP A 1 330 ? 6.576 -9.654 -23.953 1.00 88.31 330 ASP A CA 1
ATOM 2537 C C . ASP A 1 330 ? 5.230 -8.928 -23.930 1.00 88.31 330 ASP A C 1
ATOM 2539 O O . ASP A 1 330 ? 4.972 -8.096 -23.051 1.00 88.31 330 ASP A O 1
ATOM 2543 N N . LEU A 1 331 ? 4.361 -9.287 -24.867 1.00 91.56 331 LEU A N 1
ATOM 2544 C CA . LEU A 1 331 ? 2.933 -9.041 -24.742 1.00 91.56 331 LEU A CA 1
ATOM 2545 C C . LEU A 1 331 ? 2.292 -10.291 -24.173 1.00 91.56 331 LEU A C 1
ATOM 2547 O O . LEU A 1 331 ? 2.380 -11.369 -24.756 1.00 91.56 331 LEU A O 1
ATOM 2551 N N . CYS A 1 332 ? 1.631 -10.133 -23.038 1.00 92.12 332 CYS A N 1
ATOM 2552 C CA . CYS A 1 332 ? 1.050 -11.237 -22.305 1.00 92.12 332 CYS A CA 1
ATOM 2553 C C . CYS A 1 332 ? -0.442 -11.028 -22.099 1.00 92.12 332 CYS A C 1
ATOM 2555 O O . CYS A 1 332 ? -0.913 -9.900 -21.965 1.00 92.12 332 CYS A O 1
ATOM 2557 N N . ILE A 1 333 ? -1.166 -12.136 -21.991 1.00 90.69 333 ILE A N 1
ATOM 2558 C CA . ILE A 1 333 ? -2.530 -12.164 -21.475 1.00 90.69 333 ILE A CA 1
ATOM 2559 C C . ILE A 1 333 ? -2.496 -12.820 -20.097 1.00 90.69 333 ILE A C 1
ATOM 2561 O O . ILE A 1 333 ? -1.964 -13.921 -19.950 1.00 90.69 333 ILE A O 1
ATOM 2565 N N . LEU A 1 334 ? -3.044 -12.130 -19.099 1.00 90.62 334 LEU A N 1
ATOM 2566 C CA . LEU A 1 334 ? -3.327 -12.667 -17.771 1.00 90.62 334 LEU A CA 1
ATOM 2567 C C . LEU A 1 334 ? -4.771 -13.172 -17.732 1.00 90.62 334 LEU A C 1
ATOM 2569 O O . LEU A 1 334 ? -5.706 -12.386 -17.872 1.00 90.62 334 LEU A O 1
ATOM 2573 N N . SER A 1 335 ? -4.955 -14.467 -17.531 1.00 84.31 335 SER A N 1
ATOM 2574 C CA . SER A 1 335 ? -6.268 -15.085 -17.349 1.00 84.31 335 SER A CA 1
ATOM 2575 C C . SER A 1 335 ? -6.809 -14.856 -15.934 1.00 84.31 335 SER A C 1
ATOM 2577 O O . SER A 1 335 ? -6.061 -14.554 -15.002 1.00 84.31 335 SER A O 1
ATOM 2579 N N . ALA A 1 336 ? -8.117 -15.056 -15.748 1.00 76.06 336 ALA A N 1
ATOM 2580 C CA . ALA A 1 336 ? -8.771 -14.914 -14.444 1.00 76.06 336 ALA A CA 1
ATOM 2581 C C . ALA A 1 336 ? -8.263 -15.913 -13.381 1.00 76.06 336 ALA A C 1
ATOM 2583 O O . ALA A 1 336 ? -8.334 -15.622 -12.190 1.00 76.06 336 ALA A O 1
ATOM 2584 N N . ASP A 1 337 ? -7.721 -17.060 -13.800 1.00 77.56 337 ASP A N 1
ATOM 2585 C CA . ASP A 1 337 ? -7.100 -18.068 -12.928 1.00 77.56 337 ASP A CA 1
ATOM 2586 C C . ASP A 1 337 ? -5.639 -17.745 -12.551 1.00 77.56 337 ASP A C 1
ATOM 2588 O O . ASP A 1 337 ? -4.981 -18.530 -11.870 1.00 77.56 337 ASP A O 1
ATOM 2592 N N . GLY A 1 338 ? -5.120 -16.592 -12.986 1.00 82.00 338 GLY A N 1
ATOM 2593 C CA . GLY A 1 338 ? -3.749 -16.161 -12.728 1.00 82.00 338 GLY A CA 1
ATOM 2594 C C . GLY A 1 338 ? -2.721 -16.694 -13.727 1.00 82.00 338 GLY A C 1
ATOM 2595 O O . GLY A 1 338 ? -1.536 -16.378 -13.601 1.00 82.00 338 GLY A O 1
ATOM 2596 N N . THR A 1 339 ? -3.132 -17.470 -14.735 1.00 89.44 339 THR A N 1
ATOM 2597 C CA . THR A 1 339 ? -2.208 -17.954 -15.764 1.00 89.44 339 THR A CA 1
ATOM 2598 C C . THR A 1 339 ? -1.771 -16.822 -16.690 1.00 89.44 339 THR A C 1
ATOM 2600 O O . THR A 1 339 ? -2.574 -16.012 -17.151 1.00 89.44 339 THR A O 1
ATOM 2603 N N . VAL A 1 340 ? -0.469 -16.762 -16.976 1.00 92.75 340 VAL A N 1
ATOM 2604 C CA . VAL A 1 340 ? 0.116 -15.786 -17.902 1.00 92.75 340 VAL A CA 1
ATOM 2605 C C . VAL A 1 340 ? 0.514 -16.501 -19.183 1.00 92.75 340 VAL A C 1
ATOM 2607 O O . VAL A 1 340 ? 1.357 -17.398 -19.163 1.00 92.75 340 VAL A O 1
ATOM 2610 N N . ARG A 1 341 ? -0.057 -16.072 -20.309 1.00 91.75 341 ARG A N 1
ATOM 2611 C CA . ARG A 1 341 ? 0.273 -16.588 -21.639 1.00 91.75 341 ARG A CA 1
ATOM 2612 C C . ARG A 1 341 ? 0.964 -15.520 -22.475 1.00 91.75 341 ARG A C 1
ATOM 2614 O O . ARG A 1 341 ? 0.422 -14.436 -22.664 1.00 91.75 341 ARG A O 1
ATOM 2621 N N . SER A 1 342 ? 2.125 -15.867 -23.020 1.00 91.94 342 SER A N 1
ATOM 2622 C CA . SER A 1 342 ? 2.832 -15.045 -24.004 1.00 91.94 342 SER A CA 1
ATOM 2623 C C . SER A 1 342 ? 2.104 -15.020 -25.352 1.00 91.94 342 SER A C 1
ATOM 2625 O O . SER A 1 342 ? 1.630 -16.058 -25.828 1.00 91.94 342 SER A O 1
ATOM 2627 N N . LEU A 1 343 ? 2.044 -13.849 -25.986 1.00 90.06 343 LEU A N 1
ATOM 2628 C CA . LEU A 1 343 ? 1.599 -13.675 -27.371 1.00 90.06 343 LEU A CA 1
ATOM 2629 C C . LEU A 1 343 ? 2.766 -13.657 -28.363 1.00 90.06 343 LEU A C 1
ATOM 2631 O O . LEU A 1 343 ? 2.559 -13.962 -29.538 1.00 90.06 343 LEU A O 1
ATOM 2635 N N . THR A 1 344 ? 3.978 -13.314 -27.913 1.00 88.38 344 THR A N 1
ATOM 2636 C CA . THR A 1 344 ? 5.108 -13.022 -28.814 1.00 88.38 344 THR A CA 1
ATOM 2637 C C . THR A 1 344 ? 6.303 -13.960 -28.655 1.00 88.38 344 THR A C 1
ATOM 2639 O O . THR A 1 344 ? 7.197 -13.950 -29.506 1.00 88.38 344 THR A O 1
ATOM 2642 N N . ALA A 1 345 ? 6.308 -14.828 -27.636 1.00 87.31 345 ALA A N 1
ATOM 2643 C CA . ALA A 1 345 ? 7.357 -15.820 -27.424 1.00 87.31 345 ALA A CA 1
ATOM 2644 C C . ALA A 1 345 ? 7.550 -16.704 -28.662 1.00 87.31 345 ALA A C 1
ATOM 2646 O O . ALA A 1 345 ? 6.605 -17.288 -29.195 1.00 87.31 345 ALA A O 1
ATOM 2647 N N . GLY A 1 346 ? 8.798 -16.781 -29.127 1.00 85.38 346 GLY A N 1
ATOM 2648 C CA . GLY A 1 346 ? 9.182 -17.550 -30.312 1.00 85.38 346 GLY A CA 1
ATOM 2649 C C . GLY A 1 346 ? 8.713 -16.957 -31.645 1.00 85.38 346 GLY A C 1
ATOM 2650 O O . GLY A 1 346 ? 9.033 -17.515 -32.689 1.00 85.38 346 GLY A O 1
ATOM 2651 N N . ARG A 1 347 ? 7.981 -15.838 -31.630 1.00 87.50 347 ARG A N 1
ATOM 2652 C CA . ARG A 1 347 ? 7.472 -15.171 -32.836 1.00 87.50 347 ARG A CA 1
ATOM 2653 C C . ARG A 1 347 ? 8.198 -13.863 -33.139 1.00 87.50 347 ARG A C 1
ATOM 2655 O O . ARG A 1 347 ? 8.335 -13.508 -34.303 1.00 87.50 347 ARG A O 1
ATOM 2662 N N . LEU A 1 348 ? 8.682 -13.170 -32.108 1.00 83.56 348 LEU A N 1
ATOM 2663 C CA . LEU A 1 348 ? 9.570 -12.017 -32.239 1.00 83.56 348 LEU A CA 1
ATOM 2664 C C . LEU A 1 348 ? 10.907 -12.293 -31.540 1.00 83.56 348 LEU A C 1
ATOM 2666 O O . LEU A 1 348 ? 10.918 -12.910 -30.470 1.00 83.56 348 LEU A O 1
ATOM 2670 N N . PRO A 1 349 ? 12.040 -11.832 -32.101 1.00 81.44 349 PRO A N 1
ATOM 2671 C CA . PRO A 1 349 ? 13.309 -11.869 -31.387 1.00 81.44 349 PRO A CA 1
ATOM 2672 C C . PRO A 1 349 ? 13.270 -11.021 -30.100 1.00 81.44 349 PRO A C 1
ATOM 2674 O O . PRO A 1 349 ? 12.409 -10.142 -29.961 1.00 81.44 349 PRO A O 1
ATOM 2677 N N . PRO A 1 350 ? 14.223 -11.214 -29.170 1.00 78.12 350 PRO A N 1
ATOM 2678 C CA . PRO A 1 350 ? 14.329 -10.383 -27.976 1.00 78.12 350 PRO A CA 1
ATOM 2679 C C . PRO A 1 350 ? 14.373 -8.888 -28.312 1.00 78.12 350 PRO A C 1
ATOM 2681 O O . PRO A 1 350 ? 15.090 -8.448 -29.213 1.00 78.12 350 PRO A O 1
ATOM 2684 N N . GLY A 1 351 ? 13.603 -8.100 -27.570 1.00 78.12 351 GLY A N 1
ATOM 2685 C CA . GLY A 1 351 ? 13.463 -6.672 -27.812 1.00 78.12 351 GLY A CA 1
ATOM 2686 C C . GLY A 1 351 ? 12.641 -5.979 -26.736 1.00 78.12 351 GLY A C 1
ATOM 2687 O O . GLY A 1 351 ? 12.393 -6.528 -25.660 1.00 78.12 351 GLY A O 1
ATOM 2688 N N . VAL A 1 352 ? 12.230 -4.756 -27.044 1.00 78.25 352 VAL A N 1
ATOM 2689 C CA . VAL A 1 352 ? 11.452 -3.882 -26.171 1.00 78.25 352 VAL A CA 1
ATOM 2690 C C . VAL A 1 352 ? 10.064 -3.699 -26.753 1.00 78.25 352 VAL A C 1
ATOM 2692 O O . VAL A 1 352 ? 9.912 -3.304 -27.908 1.00 78.25 352 VAL A O 1
ATOM 2695 N N . PHE A 1 353 ? 9.061 -3.943 -25.916 1.00 82.31 353 PHE A N 1
ATOM 2696 C CA . PHE A 1 353 ? 7.653 -3.788 -26.247 1.00 82.31 353 PHE A CA 1
ATOM 2697 C C . PHE A 1 353 ? 7.123 -2.474 -25.668 1.00 82.31 353 PHE A C 1
ATOM 2699 O O . PHE A 1 353 ? 7.301 -2.161 -24.486 1.00 82.31 353 PHE A O 1
ATOM 2706 N N . GLY A 1 354 ? 6.501 -1.682 -26.533 1.00 79.25 354 GLY A N 1
ATOM 2707 C CA . GLY A 1 354 ? 5.776 -0.467 -26.198 1.00 79.25 354 GLY A CA 1
ATOM 2708 C C . GLY A 1 354 ? 4.361 -0.767 -25.713 1.00 79.25 354 GLY A C 1
ATOM 2709 O O . GLY A 1 354 ? 3.912 -1.910 -25.706 1.00 79.25 354 GLY A O 1
ATOM 2710 N N . ARG A 1 355 ? 3.647 0.286 -25.304 1.00 83.69 355 ARG A N 1
ATOM 2711 C CA . ARG A 1 355 ? 2.234 0.179 -24.929 1.00 83.69 355 ARG A CA 1
ATOM 2712 C C . ARG A 1 355 ? 1.422 -0.323 -26.140 1.00 83.69 355 ARG A C 1
ATOM 2714 O O . ARG A 1 355 ? 1.563 0.284 -27.201 1.00 83.69 355 ARG A O 1
ATOM 2721 N N . PRO A 1 356 ? 0.617 -1.388 -25.995 1.00 88.19 356 PRO A N 1
ATOM 2722 C CA . PRO A 1 356 ? -0.289 -1.831 -27.034 1.00 88.19 356 PRO A CA 1
ATOM 2723 C C . PRO A 1 356 ? -1.572 -1.003 -27.002 1.00 88.19 356 PRO A C 1
ATOM 2725 O O . PRO A 1 356 ? -2.026 -0.597 -25.928 1.00 88.19 356 PRO A O 1
ATOM 2728 N N . ASP A 1 357 ? -2.173 -0.835 -28.170 1.00 87.88 357 ASP A N 1
ATOM 2729 C CA . ASP A 1 357 ? -3.564 -0.439 -28.328 1.00 87.88 357 ASP A CA 1
ATOM 2730 C C . ASP A 1 357 ? -4.333 -1.598 -28.975 1.00 87.88 357 ASP A C 1
ATOM 2732 O O . ASP A 1 357 ? -3.811 -2.324 -29.827 1.00 87.88 357 ASP A O 1
ATOM 2736 N N . LEU A 1 358 ? -5.566 -1.792 -28.517 1.00 85.81 358 LEU A N 1
ATOM 2737 C CA . LEU A 1 358 ? -6.465 -2.856 -28.952 1.00 85.81 358 LEU A CA 1
ATOM 2738 C C . LEU A 1 358 ? -7.474 -2.274 -29.948 1.00 85.81 358 LEU A C 1
ATOM 2740 O O . LEU A 1 358 ? -8.001 -1.181 -29.725 1.00 85.81 358 LEU A O 1
ATOM 2744 N N . SER A 1 359 ? -7.749 -2.989 -31.038 1.00 86.00 359 SER A N 1
ATOM 2745 C CA . SER A 1 359 ? -8.839 -2.632 -31.949 1.00 86.00 359 SER A CA 1
ATOM 2746 C C . SER A 1 359 ? -10.189 -2.654 -31.228 1.00 86.00 359 SER A C 1
ATOM 2748 O O . SER A 1 359 ? -10.365 -3.328 -30.215 1.00 86.00 359 SER A O 1
ATOM 2750 N N . PHE A 1 360 ? -11.167 -1.920 -31.764 1.00 78.25 360 PHE A N 1
ATOM 2751 C CA . PHE A 1 360 ? -12.496 -1.806 -31.152 1.00 78.25 360 PHE A CA 1
ATOM 2752 C C . PHE A 1 360 ? -13.180 -3.167 -30.923 1.00 78.25 360 PHE A C 1
ATOM 2754 O O . PHE A 1 360 ? -13.862 -3.354 -29.921 1.00 78.25 360 PHE A O 1
ATOM 2761 N N . ASP A 1 361 ? -12.971 -4.119 -31.831 1.00 77.06 361 ASP A N 1
ATOM 2762 C CA . ASP A 1 361 ? -13.504 -5.483 -31.758 1.00 77.06 361 ASP A CA 1
ATOM 2763 C C . ASP A 1 361 ? -12.672 -6.440 -30.884 1.00 77.06 361 ASP A C 1
ATOM 2765 O O . ASP A 1 361 ? -13.035 -7.604 -30.728 1.00 77.06 361 ASP A O 1
ATOM 2769 N N . GLY A 1 362 ? -11.552 -5.978 -30.324 1.00 77.81 362 GLY A N 1
ATOM 2770 C CA . GLY A 1 362 ? -10.680 -6.791 -29.484 1.00 77.81 362 GLY A CA 1
ATOM 2771 C C . GLY A 1 362 ? -9.842 -7.832 -30.228 1.00 77.81 362 GLY A C 1
ATOM 2772 O O . GLY A 1 362 ? -9.198 -8.646 -29.571 1.00 77.81 362 GLY A O 1
ATOM 2773 N N . GLN A 1 363 ? -9.844 -7.841 -31.565 1.00 80.00 363 GLN A N 1
ATOM 2774 C CA . GLN A 1 363 ? -9.195 -8.901 -32.344 1.00 80.00 363 GLN A CA 1
ATOM 2775 C C . GLN A 1 363 ? -7.772 -8.573 -32.791 1.00 80.00 363 GLN A C 1
ATOM 2777 O O . GLN A 1 363 ? -7.024 -9.485 -33.115 1.00 80.00 363 GLN A O 1
ATOM 2782 N N . ARG A 1 364 ? -7.381 -7.297 -32.817 1.00 85.88 364 ARG A N 1
ATOM 2783 C CA . ARG A 1 364 ? -6.073 -6.861 -33.316 1.00 85.88 364 ARG A CA 1
ATOM 2784 C C . ARG A 1 364 ? -5.359 -5.988 -32.309 1.00 85.88 364 ARG A C 1
ATOM 2786 O O . ARG A 1 364 ? -5.970 -5.204 -31.582 1.00 85.88 364 ARG A O 1
ATOM 2793 N N . LEU A 1 365 ? -4.039 -6.094 -32.321 1.00 88.81 365 LEU A N 1
ATOM 2794 C CA . LEU A 1 365 ? -3.147 -5.342 -31.455 1.00 88.81 365 LEU A CA 1
ATOM 2795 C C . LEU A 1 365 ? -2.189 -4.519 -32.305 1.00 88.81 365 LEU A C 1
ATOM 2797 O O . LEU A 1 365 ? -1.539 -5.043 -33.207 1.00 88.81 365 LEU A O 1
ATOM 2801 N N . VAL A 1 366 ? -2.043 -3.237 -31.985 1.00 88.69 366 VAL A N 1
ATOM 2802 C CA . VAL A 1 366 ? -0.937 -2.421 -32.492 1.00 88.69 366 VAL A CA 1
ATOM 2803 C C . VAL A 1 366 ? -0.009 -2.088 -31.340 1.00 88.69 366 VAL A C 1
ATOM 2805 O O . VAL A 1 366 ? -0.457 -1.688 -30.269 1.00 88.69 366 VAL A O 1
ATOM 2808 N N . PHE A 1 367 ? 1.293 -2.276 -31.530 1.00 86.50 367 PHE A N 1
ATOM 2809 C CA . PHE A 1 367 ? 2.275 -1.977 -30.496 1.00 86.50 367 PHE A CA 1
ATOM 2810 C C . PHE A 1 367 ? 3.604 -1.524 -31.091 1.00 86.50 367 PHE A C 1
ATOM 2812 O O . PHE A 1 367 ? 3.991 -1.883 -32.204 1.00 86.50 367 PHE A O 1
ATOM 2819 N N . GLY A 1 368 ? 4.334 -0.721 -30.320 1.00 81.50 368 GLY A N 1
ATOM 2820 C CA . GLY A 1 368 ? 5.725 -0.411 -30.637 1.00 81.50 368 GLY A CA 1
ATOM 2821 C C . GLY A 1 368 ? 6.619 -1.610 -30.329 1.00 81.50 368 GLY A C 1
ATOM 2822 O O . GLY A 1 368 ? 6.521 -2.174 -29.241 1.00 81.50 368 GLY A O 1
ATOM 2823 N N . TYR A 1 369 ? 7.509 -1.979 -31.246 1.00 80.88 369 TYR A N 1
ATOM 2824 C CA . TYR A 1 369 ? 8.516 -3.009 -31.005 1.00 80.88 369 TYR A CA 1
ATOM 2825 C C . TYR A 1 369 ? 9.883 -2.533 -31.489 1.00 80.88 369 TYR A C 1
ATOM 2827 O O . TYR A 1 369 ? 10.050 -2.133 -32.640 1.00 80.88 369 TYR A O 1
ATOM 2835 N N . ALA A 1 370 ? 10.874 -2.595 -30.607 1.00 75.56 370 ALA A N 1
ATOM 2836 C CA . ALA A 1 370 ? 12.261 -2.311 -30.943 1.00 75.56 370 ALA A CA 1
ATOM 2837 C C . ALA A 1 370 ? 13.106 -3.562 -30.704 1.00 75.56 370 ALA A C 1
ATOM 2839 O O . ALA A 1 370 ? 13.179 -4.061 -29.582 1.00 75.56 370 ALA A O 1
ATOM 2840 N N . LEU A 1 371 ? 13.758 -4.055 -31.757 1.00 76.38 371 LEU A N 1
ATOM 2841 C CA . LEU A 1 371 ? 14.705 -5.163 -31.665 1.00 76.38 371 LEU A CA 1
ATOM 2842 C C . LEU A 1 371 ? 15.844 -4.805 -30.696 1.00 76.38 371 LEU A C 1
ATOM 2844 O O . LEU A 1 371 ? 16.335 -3.671 -30.711 1.00 76.38 371 LEU A O 1
ATOM 2848 N N . ALA A 1 372 ? 16.279 -5.762 -29.872 1.00 72.12 372 ALA A N 1
ATOM 2849 C CA . ALA A 1 372 ? 17.450 -5.567 -29.022 1.00 72.12 372 ALA A CA 1
ATOM 2850 C C . ALA A 1 372 ? 18.686 -5.253 -29.884 1.00 72.12 372 ALA A C 1
ATOM 2852 O O . ALA A 1 372 ? 18.963 -5.939 -30.869 1.00 72.12 372 ALA A O 1
ATOM 2853 N N . ARG A 1 373 ? 19.434 -4.204 -29.523 1.00 68.62 373 ARG A N 1
ATOM 2854 C CA . ARG A 1 373 ? 20.655 -3.813 -30.242 1.00 68.62 373 ARG A CA 1
ATOM 2855 C C . ARG A 1 373 ? 21.842 -4.602 -29.706 1.00 68.62 373 ARG A C 1
ATOM 2857 O O . ARG A 1 373 ? 22.007 -4.689 -28.494 1.00 68.62 373 ARG A O 1
ATOM 2864 N N . GLN A 1 374 ? 22.664 -5.137 -30.607 1.00 60.75 374 GLN A N 1
ATOM 2865 C CA . GLN A 1 374 ? 23.894 -5.846 -30.237 1.00 60.75 374 GLN A CA 1
ATOM 2866 C C . GLN A 1 374 ? 24.945 -4.888 -29.636 1.00 60.75 374 GLN A C 1
ATOM 2868 O O . GLN A 1 374 ? 25.609 -5.264 -28.678 1.00 60.75 374 GLN A O 1
ATOM 2873 N N . ASP A 1 375 ? 24.984 -3.627 -30.095 1.00 61.16 375 ASP A N 1
ATOM 2874 C CA . ASP A 1 375 ? 25.975 -2.614 -29.688 1.00 61.16 375 ASP A CA 1
ATOM 2875 C C . ASP A 1 375 ? 25.321 -1.387 -29.018 1.00 61.16 375 ASP A C 1
ATOM 2877 O O . ASP A 1 375 ? 25.372 -0.258 -29.515 1.00 61.16 375 ASP A O 1
ATOM 2881 N N . ALA A 1 376 ? 24.627 -1.592 -27.897 1.00 55.09 376 ALA A N 1
ATOM 2882 C CA . ALA A 1 376 ? 23.984 -0.499 -27.167 1.00 55.09 376 ALA A CA 1
ATOM 2883 C C . ALA A 1 376 ? 25.023 0.460 -26.543 1.00 55.09 376 ALA A C 1
ATOM 2885 O O . ALA A 1 376 ? 25.649 0.144 -25.532 1.00 55.09 376 ALA A O 1
ATOM 2886 N N . LYS A 1 377 ? 25.195 1.660 -27.118 1.00 54.47 377 LYS A N 1
ATOM 2887 C CA . LYS A 1 377 ? 26.003 2.732 -26.510 1.00 54.47 377 LYS A CA 1
ATOM 2888 C C . LYS A 1 377 ? 25.277 3.369 -25.305 1.00 54.47 377 LYS A C 1
ATOM 2890 O O . LYS A 1 377 ? 24.046 3.475 -25.327 1.00 54.47 377 LYS A O 1
ATOM 2895 N N . PRO A 1 378 ? 26.006 3.850 -24.277 1.00 50.53 378 PRO A N 1
ATOM 2896 C CA . PRO A 1 378 ? 25.421 4.574 -23.150 1.00 50.53 378 PRO A CA 1
ATOM 2897 C C . PRO A 1 378 ? 24.655 5.826 -23.591 1.00 50.53 378 PRO A C 1
ATOM 2899 O O . PRO A 1 378 ? 25.121 6.599 -24.431 1.00 50.53 378 PRO A O 1
ATOM 2902 N N . PHE A 1 379 ? 23.483 6.043 -22.997 1.00 54.50 379 PHE A N 1
ATOM 2903 C CA . PHE A 1 379 ? 22.630 7.191 -23.295 1.00 54.50 379 PHE A CA 1
ATOM 2904 C C . PHE A 1 379 ? 23.156 8.454 -22.590 1.00 54.50 379 PHE A C 1
ATOM 2906 O O . PHE A 1 379 ? 23.309 8.457 -21.369 1.00 54.50 379 PHE A O 1
ATOM 2913 N N . SER A 1 380 ? 23.389 9.541 -23.334 1.00 52.44 380 SER A N 1
ATOM 2914 C CA . SER A 1 380 ? 23.625 10.881 -22.777 1.00 52.44 380 SER A CA 1
ATOM 2915 C C . SER A 1 380 ? 22.689 11.896 -23.435 1.00 52.44 380 SER A C 1
ATOM 2917 O O . SER A 1 380 ? 22.279 11.711 -24.581 1.00 52.44 380 SER A O 1
ATOM 2919 N N . GLU A 1 381 ? 22.368 12.985 -22.734 1.00 50.22 381 GLU A N 1
ATOM 2920 C CA . GLU A 1 381 ? 21.531 14.076 -23.264 1.00 50.22 381 GLU A CA 1
ATOM 2921 C C . GLU A 1 381 ? 22.089 14.651 -24.582 1.00 50.22 381 GLU A C 1
ATOM 2923 O O . GLU A 1 381 ? 21.326 15.021 -25.469 1.00 50.22 381 GLU A O 1
ATOM 2928 N N . LYS A 1 382 ? 23.419 14.624 -24.759 1.00 51.94 382 LYS A N 1
ATOM 2929 C CA . LYS A 1 382 ? 24.105 15.092 -25.973 1.00 51.94 382 LYS A CA 1
ATOM 2930 C C . LYS A 1 382 ? 24.029 14.126 -27.159 1.00 51.94 382 LYS A C 1
ATOM 2932 O O . LYS A 1 382 ? 24.106 14.580 -28.290 1.00 51.94 382 LYS A O 1
ATOM 2937 N N . THR A 1 383 ? 23.881 12.819 -26.930 1.00 52.31 383 THR A N 1
ATOM 2938 C CA . THR A 1 383 ? 23.944 11.786 -27.989 1.00 52.31 383 THR A CA 1
ATOM 2939 C C . THR A 1 383 ? 22.573 11.253 -28.416 1.00 52.31 383 THR A C 1
ATOM 2941 O O . THR A 1 383 ? 22.480 10.426 -29.323 1.00 52.31 383 THR A O 1
ATOM 2944 N N . ALA A 1 384 ? 21.489 11.743 -27.803 1.00 50.59 384 ALA A N 1
ATOM 2945 C CA . ALA A 1 384 ? 20.127 11.250 -28.014 1.00 50.59 384 ALA A CA 1
ATOM 2946 C C . ALA A 1 384 ? 19.593 11.414 -29.454 1.00 50.59 384 ALA A C 1
ATOM 2948 O O . ALA A 1 384 ? 18.701 10.663 -29.852 1.00 50.59 384 ALA A O 1
ATOM 2949 N N . LEU A 1 385 ? 20.113 12.373 -30.226 1.00 48.41 385 LEU A N 1
ATOM 2950 C CA . LEU A 1 385 ? 19.642 12.682 -31.585 1.00 48.41 385 LEU A CA 1
ATOM 2951 C C . LEU A 1 385 ? 20.521 12.089 -32.699 1.00 48.41 385 LEU A C 1
ATOM 2953 O O . LEU A 1 385 ? 20.018 11.862 -33.794 1.00 48.41 385 LEU A O 1
ATOM 2957 N N . GLU A 1 386 ? 21.803 11.824 -32.434 1.00 49.34 386 GLU A N 1
ATOM 2958 C CA . GLU A 1 386 ? 22.790 11.491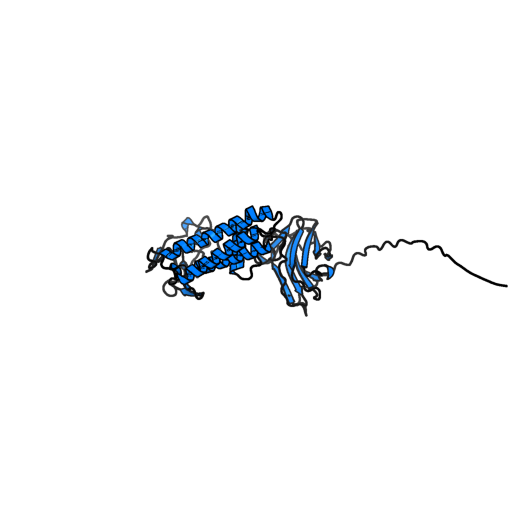 -33.478 1.00 49.34 386 GLU A CA 1
ATOM 2959 C C . GLU A 1 386 ? 23.075 9.983 -33.591 1.00 49.34 386 GLU A C 1
ATOM 2961 O O . GLU A 1 386 ? 23.285 9.479 -34.690 1.00 49.34 386 GLU A O 1
ATOM 2966 N N . ASP A 1 387 ? 23.021 9.239 -32.479 1.00 47.78 387 ASP A N 1
ATOM 2967 C CA . ASP A 1 387 ? 23.422 7.817 -32.410 1.00 47.78 387 ASP A CA 1
ATOM 2968 C C . ASP A 1 387 ? 22.220 6.850 -32.292 1.00 47.78 387 ASP A C 1
ATOM 2970 O O . ASP A 1 387 ? 22.374 5.634 -32.135 1.00 47.78 387 ASP A O 1
ATOM 2974 N N . THR A 1 388 ? 20.986 7.366 -32.319 1.00 47.47 388 THR A N 1
ATOM 2975 C CA . THR A 1 388 ? 19.795 6.579 -31.967 1.00 47.47 388 THR A CA 1
ATOM 2976 C C . THR A 1 388 ? 19.119 5.886 -33.144 1.00 47.47 388 THR A C 1
ATOM 2978 O O . THR A 1 388 ? 18.405 4.919 -32.890 1.00 47.47 388 THR A O 1
ATOM 2981 N N . GLY A 1 389 ? 19.381 6.250 -34.402 1.00 46.94 389 GLY A N 1
ATOM 2982 C CA . GLY A 1 389 ? 18.718 5.644 -35.569 1.00 46.94 389 GLY A CA 1
ATOM 2983 C C . GLY A 1 389 ? 17.187 5.838 -35.582 1.00 46.94 389 GLY A C 1
ATOM 2984 O O . GLY A 1 389 ? 16.594 6.351 -34.631 1.00 46.94 389 GLY A O 1
ATOM 2985 N N . TYR A 1 390 ? 16.519 5.451 -36.676 1.00 44.22 390 TYR A N 1
ATOM 2986 C CA . TYR A 1 390 ? 15.069 5.654 -36.817 1.00 44.22 390 TYR A CA 1
ATOM 2987 C C . TYR A 1 390 ? 14.277 4.941 -35.708 1.00 44.22 390 TYR A C 1
ATOM 2989 O O . TYR A 1 390 ? 14.463 3.759 -35.426 1.00 44.22 390 TYR A O 1
ATOM 2997 N N . CYS A 1 391 ? 13.397 5.705 -35.062 1.00 47.53 391 CYS A N 1
ATOM 2998 C CA . CYS A 1 391 ? 12.811 5.401 -33.755 1.00 47.53 391 CYS A CA 1
ATOM 2999 C C . CYS A 1 391 ? 11.507 4.586 -33.780 1.00 47.53 391 CYS A C 1
ATOM 3001 O O . CYS A 1 391 ? 10.861 4.472 -32.741 1.00 47.53 391 CYS A O 1
ATOM 3003 N N . TYR A 1 392 ? 11.083 4.027 -34.916 1.00 50.44 392 TYR A N 1
ATOM 3004 C CA . TYR A 1 392 ? 9.746 3.440 -35.017 1.00 50.44 392 TYR A CA 1
ATOM 3005 C C . TYR A 1 392 ? 9.706 2.235 -35.957 1.00 50.44 392 TYR A C 1
ATOM 3007 O O . TYR A 1 392 ? 9.616 2.400 -37.167 1.00 50.44 392 TYR A O 1
ATOM 3015 N N . ASN A 1 393 ? 9.683 1.030 -35.386 1.00 51.97 393 ASN A N 1
ATOM 3016 C CA . ASN A 1 393 ? 9.080 -0.129 -36.039 1.00 51.97 393 ASN A CA 1
ATOM 3017 C C . ASN A 1 393 ? 7.774 -0.425 -35.289 1.00 51.97 393 ASN A C 1
ATOM 3019 O O . ASN A 1 393 ? 7.759 -1.133 -34.282 1.00 51.97 393 ASN A O 1
ATOM 3023 N N . PHE A 1 394 ? 6.673 0.187 -35.726 1.00 51.25 394 PHE A N 1
ATOM 3024 C CA . PHE A 1 394 ? 5.351 -0.223 -35.258 1.00 51.25 394 PHE A CA 1
ATOM 3025 C C . PHE A 1 394 ? 5.041 -1.593 -35.850 1.00 51.25 394 PHE A C 1
ATOM 3027 O O . PHE A 1 394 ? 5.235 -1.810 -37.045 1.00 51.25 394 PHE A O 1
ATOM 3034 N N . GLN A 1 395 ? 4.593 -2.515 -35.008 1.00 52.66 395 GLN A N 1
ATOM 3035 C CA . GLN A 1 395 ? 4.122 -3.824 -35.436 1.00 52.66 395 GLN A CA 1
ATOM 3036 C C . GLN A 1 395 ? 2.601 -3.829 -35.297 1.00 52.66 395 GLN A C 1
ATOM 3038 O O . GLN A 1 395 ? 2.060 -3.436 -34.259 1.00 52.66 395 GLN A O 1
ATOM 3043 N N . VAL A 1 396 ? 1.917 -4.239 -36.363 1.00 53.16 396 VAL A N 1
ATOM 3044 C CA . VAL A 1 396 ? 0.493 -4.581 -36.326 1.00 53.16 396 VAL A CA 1
ATOM 3045 C C . VAL A 1 396 ? 0.418 -6.093 -36.220 1.00 53.16 396 VAL A C 1
ATOM 3047 O O . VAL A 1 396 ? 1.078 -6.799 -36.981 1.00 53.16 396 VAL A O 1
ATOM 3050 N N . TRP A 1 397 ? -0.349 -6.576 -35.252 1.00 57.62 397 TRP A N 1
ATOM 3051 C CA . TRP A 1 397 ? -0.488 -7.989 -34.952 1.00 57.62 397 TRP A CA 1
ATOM 3052 C C . TRP A 1 397 ? -1.953 -8.384 -35.024 1.00 57.62 397 TRP A C 1
ATOM 3054 O O . TRP A 1 397 ? -2.802 -7.782 -34.360 1.00 57.62 397 TRP A O 1
ATOM 3064 N N . GLU A 1 398 ? -2.217 -9.383 -35.859 1.00 54.72 398 GLU A N 1
ATOM 3065 C CA . GLU A 1 398 ? -3.528 -10.006 -36.049 1.00 54.72 398 GLU A CA 1
ATOM 3066 C C . GLU A 1 398 ? -3.623 -11.332 -35.291 1.00 54.72 398 GLU A C 1
ATOM 3068 O O . GLU A 1 398 ? -2.597 -12.057 -35.192 1.00 54.72 398 GLU A O 1
#